Protein AF-0000000080630708 (afdb_homodimer)

Radius of gyration: 22.43 Å; Cα contacts (8 Å, |Δi|>4): 533; chains: 2; bounding box: 59×59×43 Å

Structure (mmCIF, N/CA/C/O backbone):
data_AF-0000000080630708-model_v1
#
loop_
_entity.id
_entity.type
_entity.pdbx_description
1 polymer 'Transcriptional regulator, TetR family'
#
loop_
_atom_site.group_PDB
_atom_site.id
_atom_site.type_symbol
_atom_site.label_atom_id
_atom_site.label_alt_id
_atom_site.label_comp_id
_atom_site.label_asym_id
_atom_site.label_entity_id
_atom_site.label_seq_id
_atom_site.pdbx_PDB_ins_code
_atom_site.Cartn_x
_atom_site.Cartn_y
_atom_site.Cartn_z
_atom_site.occupancy
_atom_site.B_iso_or_equiv
_atom_site.auth_seq_id
_atom_site.auth_comp_id
_atom_site.auth_asym_id
_atom_site.auth_atom_id
_atom_site.pdbx_PDB_model_num
ATOM 1 N N . MET A 1 1 ? -22.062 -1.433 22.766 1 24.28 1 MET A N 1
ATOM 2 C CA . MET A 1 1 ? -21.688 -0.163 22.156 1 24.28 1 MET A CA 1
ATOM 3 C C . MET A 1 1 ? -22.078 -0.124 20.688 1 24.28 1 MET A C 1
ATOM 5 O O . MET A 1 1 ? -21.688 -1.003 19.922 1 24.28 1 MET A O 1
ATOM 9 N N . SER A 1 2 ? -23.172 0.388 20.344 1 28.73 2 SER A N 1
ATOM 10 C CA . SER A 1 2 ? -23.922 0.373 19.094 1 28.73 2 SER A CA 1
ATOM 11 C C . SER A 1 2 ? -23.062 0.866 17.938 1 28.73 2 SER A C 1
ATOM 13 O O . SER A 1 2 ? -22.359 1.867 18.062 1 28.73 2 SER A O 1
ATOM 15 N N . THR A 1 3 ? -22.531 -0.032 17.219 1 34.44 3 THR A N 1
ATOM 16 C CA . THR A 1 3 ? -21.672 0.104 16.047 1 34.44 3 THR A CA 1
ATOM 17 C C . THR A 1 3 ? -22.188 1.225 15.141 1 34.44 3 THR A C 1
ATOM 19 O O . THR A 1 3 ? -23.297 1.154 14.625 1 34.44 3 THR A O 1
ATOM 22 N N . LEU A 1 4 ? -22.156 2.369 15.562 1 34.47 4 LEU A N 1
ATOM 23 C CA . LEU A 1 4 ? -22.703 3.611 15.023 1 34.47 4 LEU A CA 1
ATOM 24 C C . LEU A 1 4 ? -22.484 3.688 13.516 1 34.47 4 LEU A C 1
ATOM 26 O O . LEU A 1 4 ? -21.453 4.156 13.055 1 34.47 4 LEU A O 1
ATOM 30 N N . VAL A 1 5 ? -22.688 2.576 12.891 1 39.06 5 VAL A N 1
ATOM 31 C CA . VAL A 1 5 ? -22.719 2.709 11.438 1 39.06 5 VAL A CA 1
ATOM 32 C C . VAL A 1 5 ? -23.75 3.752 11.031 1 39.06 5 VAL A C 1
ATOM 34 O O . VAL A 1 5 ? -24.953 3.568 11.266 1 39.06 5 VAL A O 1
ATOM 37 N N . ALA A 1 6 ? -23.516 4.969 11.164 1 43.72 6 ALA A N 1
ATOM 38 C CA . ALA A 1 6 ? -24.484 5.992 10.805 1 43.72 6 ALA A CA 1
ATOM 39 C C . ALA A 1 6 ? -25.094 5.711 9.43 1 43.72 6 ALA A C 1
ATOM 41 O O . ALA A 1 6 ? -24.406 5.246 8.523 1 43.72 6 ALA A O 1
ATOM 42 N N . PRO A 1 7 ? -26.359 5.617 9.336 1 49.72 7 PRO A N 1
ATOM 43 C CA . PRO A 1 7 ? -27.078 5.398 8.078 1 49.72 7 PRO A CA 1
ATOM 44 C C . PRO A 1 7 ? -26.625 6.344 6.969 1 49.72 7 PRO A C 1
ATOM 46 O O . PRO A 1 7 ? -26.125 7.441 7.25 1 49.72 7 PRO A O 1
ATOM 49 N N . THR A 1 8 ? -26.156 5.758 5.773 1 54.41 8 THR A N 1
ATOM 50 C CA . THR A 1 8 ? -25.844 6.559 4.602 1 54.41 8 THR A CA 1
ATOM 51 C C . THR A 1 8 ? -26.938 7.578 4.32 1 54.41 8 THR A C 1
ATOM 53 O O . THR A 1 8 ? -28.094 7.207 4.102 1 54.41 8 THR A O 1
ATOM 56 N N . PRO A 1 9 ? -26.703 8.719 4.562 1 57.78 9 PRO A N 1
ATOM 57 C CA . PRO A 1 9 ? -27.734 9.703 4.258 1 57.78 9 PRO A CA 1
ATOM 58 C C . PRO A 1 9 ? -28.25 9.602 2.822 1 57.78 9 PRO A C 1
ATOM 60 O O . PRO A 1 9 ? -27.5 9.18 1.93 1 57.78 9 PRO A O 1
ATOM 63 N N . GLU A 1 10 ? -29.516 9.703 2.578 1 58.03 10 GLU A N 1
ATOM 64 C CA . GLU A 1 10 ? -30.141 9.703 1.258 1 58.03 10 GLU A CA 1
ATOM 65 C C . GLU A 1 10 ? -29.562 10.805 0.376 1 58.03 10 GLU A C 1
ATOM 67 O O . GLU A 1 10 ? -29.312 11.922 0.846 1 58.03 10 GLU A O 1
ATOM 72 N N . ALA A 1 11 ? -29.359 10.453 -0.881 1 60.47 11 ALA A N 1
ATOM 73 C CA . ALA A 1 11 ? -28.906 11.422 -1.865 1 60.47 11 ALA A CA 1
ATOM 74 C C . ALA A 1 11 ? -29.797 12.656 -1.884 1 60.47 11 ALA A C 1
ATOM 76 O O . ALA A 1 11 ? -31.031 12.539 -1.877 1 60.47 11 ALA A O 1
ATOM 77 N N . GLY A 1 12 ? -29.016 13.766 -1.779 1 69.06 12 GLY A N 1
ATOM 78 C CA . GLY A 1 12 ? -29.766 15.008 -1.812 1 69.06 12 GLY A CA 1
ATOM 79 C C . GLY A 1 12 ? -30.125 15.523 -0.432 1 69.06 12 GLY A C 1
ATOM 80 O O . GLY A 1 12 ? -30.547 16.672 -0.283 1 69.06 12 GLY A O 1
ATOM 81 N N . SER A 1 13 ? -29.938 14.766 0.483 1 78.19 13 SER A N 1
ATOM 82 C CA . SER A 1 13 ? -30.203 15.195 1.85 1 78.19 13 SER A CA 1
ATOM 83 C C . SER A 1 13 ? -29.094 16.094 2.375 1 78.19 13 SER A C 1
ATOM 85 O O . SER A 1 13 ? -28 16.141 1.799 1 78.19 13 SER A O 1
ATOM 87 N N . LYS A 1 14 ? -29.391 16.859 3.379 1 85.31 14 LYS A N 1
ATOM 88 C CA . LYS A 1 14 ? -28.422 17.766 3.984 1 85.31 14 LYS A CA 1
ATOM 89 C C . LYS A 1 14 ? -27.188 17.031 4.465 1 85.31 14 LYS A C 1
ATOM 91 O O . LYS A 1 14 ? -26.062 17.453 4.203 1 85.31 14 LYS A O 1
ATOM 96 N N . PRO A 1 15 ? -27.406 15.883 5.086 1 86.12 15 PRO A N 1
ATOM 97 C CA . PRO A 1 15 ? -26.203 15.148 5.492 1 86.12 15 PRO A CA 1
ATOM 98 C C . PRO A 1 15 ? -25.344 14.719 4.305 1 86.12 15 PRO A C 1
ATOM 100 O O . PRO A 1 15 ? -24.125 14.75 4.387 1 86.12 15 PRO A O 1
ATOM 103 N N . ALA A 1 16 ? -25.969 14.414 3.277 1 84 16 ALA A N 1
ATOM 104 C CA . ALA A 1 16 ? -25.234 14.016 2.08 1 84 16 ALA A CA 1
ATOM 105 C C . ALA A 1 16 ? -24.453 15.195 1.502 1 84 16 ALA A C 1
ATOM 107 O O . ALA A 1 16 ? -23.312 15.039 1.073 1 84 16 ALA A O 1
ATOM 108 N N . GLN A 1 17 ? -25.094 16.281 1.508 1 86.81 17 GLN A N 1
ATOM 109 C CA . GLN A 1 17 ? -24.438 17.5 1.034 1 86.81 17 GLN A CA 1
ATOM 110 C C . GLN A 1 17 ? -23.219 17.844 1.877 1 86.81 17 GLN A C 1
ATOM 112 O O . GLN A 1 17 ? -22.188 18.234 1.343 1 86.81 17 GLN A O 1
ATOM 117 N N . ILE A 1 18 ? -23.422 17.688 3.115 1 90 18 ILE A N 1
ATOM 118 C CA . ILE A 1 18 ? -22.344 17.984 4.055 1 90 18 ILE A CA 1
ATOM 119 C C . ILE A 1 18 ? -21.188 17.016 3.832 1 90 18 ILE A C 1
ATOM 121 O O . ILE A 1 18 ? -20.016 17.438 3.756 1 90 18 ILE A O 1
ATOM 125 N N . LEU A 1 19 ? -21.5 15.828 3.678 1 85.31 19 LEU A N 1
ATOM 126 C CA . LEU A 1 19 ? -20.469 14.812 3.49 1 85.31 19 LEU A CA 1
ATOM 127 C C . LEU A 1 19 ? -19.734 15.031 2.174 1 85.31 19 LEU A C 1
ATOM 129 O O . LEU A 1 19 ? -18.516 14.867 2.107 1 85.31 19 LEU A O 1
ATOM 133 N N . GLU A 1 20 ? -20.422 15.398 1.181 1 83.25 20 GLU A N 1
ATOM 134 C CA . GLU A 1 20 ? -19.797 15.68 -0.112 1 83.25 20 GLU A CA 1
ATOM 135 C C . GLU A 1 20 ? -18.844 16.875 -0.021 1 83.25 20 GLU A C 1
ATOM 137 O O . GLU A 1 20 ? -17.734 16.828 -0.55 1 83.25 20 GLU A O 1
ATOM 142 N N . ALA A 1 21 ? -19.312 17.891 0.625 1 87.81 21 ALA A N 1
ATOM 143 C CA . ALA A 1 21 ? -18.484 19.078 0.81 1 87.81 21 ALA A CA 1
ATOM 144 C C . ALA A 1 21 ? -17.234 18.766 1.626 1 87.81 21 ALA A C 1
ATOM 146 O O . ALA A 1 21 ? -16.141 19.203 1.286 1 87.81 21 ALA A O 1
ATOM 147 N N . ALA A 1 22 ? -17.516 18.031 2.697 1 85.06 22 ALA A N 1
ATOM 148 C CA . ALA A 1 22 ? -16.391 17.641 3.553 1 85.06 22 ALA A CA 1
ATOM 149 C C . ALA A 1 22 ? -15.375 16.812 2.773 1 85.06 22 ALA A C 1
ATOM 151 O O . ALA A 1 22 ? -14.172 17.078 2.865 1 85.06 22 ALA A O 1
ATOM 152 N N . GLY A 1 23 ? -15.805 15.844 2.047 1 78 23 GLY A N 1
ATOM 153 C CA . GLY A 1 23 ? -14.922 15.016 1.237 1 78 23 GLY A CA 1
ATOM 154 C C . GLY A 1 23 ? -14.047 15.82 0.291 1 78 23 GLY A C 1
ATOM 155 O O . GLY A 1 23 ? -12.844 15.594 0.205 1 78 23 GLY A O 1
ATOM 156 N N . LYS A 1 24 ? -14.727 16.766 -0.318 1 78.25 24 LYS A N 1
ATOM 157 C CA . LYS A 1 24 ? -14.008 17.625 -1.251 1 78.25 24 LYS A CA 1
ATOM 158 C C . LYS A 1 24 ? -12.938 18.438 -0.532 1 78.25 24 LYS A C 1
ATOM 160 O O . LYS A 1 24 ? -11.797 18.516 -0.995 1 78.25 24 LYS A O 1
ATOM 165 N N . LEU A 1 25 ? -13.32 19.047 0.546 1 81.88 25 LEU A N 1
ATOM 166 C CA . LEU A 1 25 ? 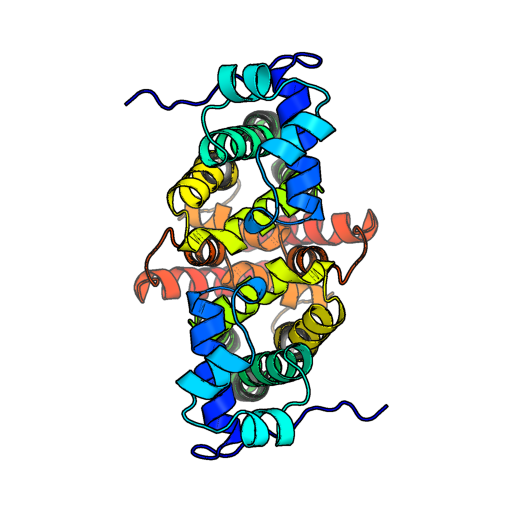-12.398 19.906 1.281 1 81.88 25 LEU A CA 1
ATOM 167 C C . LEU A 1 25 ? -11.242 19.094 1.854 1 81.88 25 LEU A C 1
ATOM 169 O O . LEU A 1 25 ? -10.086 19.516 1.773 1 81.88 25 LEU A O 1
ATOM 173 N N . PHE A 1 26 ? -11.531 17.969 2.377 1 75.38 26 PHE A N 1
ATOM 174 C CA . PHE A 1 26 ? -10.492 17.141 2.959 1 75.38 26 PHE A CA 1
ATOM 175 C C . PHE A 1 26 ? -9.523 16.656 1.886 1 75.38 26 PHE A C 1
ATOM 177 O O . PHE A 1 26 ? -8.312 16.578 2.121 1 75.38 26 PHE A O 1
ATOM 184 N N . LEU A 1 27 ? -10.055 16.391 0.803 1 68.31 27 LEU A N 1
ATOM 185 C CA . LEU A 1 27 ? -9.219 15.938 -0.305 1 68.31 27 LEU A CA 1
ATOM 186 C C . LEU A 1 27 ? -8.32 17.062 -0.814 1 68.31 27 LEU A C 1
ATOM 188 O O . LEU A 1 27 ? -7.156 16.828 -1.14 1 68.31 27 LEU A O 1
ATOM 192 N N . ASP A 1 28 ? -8.906 18.203 -0.813 1 70.44 28 ASP A N 1
ATOM 193 C CA . ASP A 1 28 ? -8.211 19.344 -1.406 1 70.44 28 ASP A CA 1
ATOM 194 C C . ASP A 1 28 ? -7.195 19.938 -0.432 1 70.44 28 ASP A C 1
ATOM 196 O O . ASP A 1 28 ? -6.129 20.391 -0.843 1 70.44 28 ASP A O 1
ATOM 200 N N . HIS A 1 29 ? -7.555 19.938 0.89 1 71.69 29 HIS A N 1
ATOM 201 C CA . HIS A 1 29 ? -6.777 20.75 1.812 1 71.69 29 HIS A CA 1
ATOM 202 C C . HIS A 1 29 ? -6.203 19.906 2.947 1 71.69 29 HIS A C 1
ATOM 204 O O . HIS A 1 29 ? -5.355 20.375 3.707 1 71.69 29 HIS A O 1
ATOM 210 N N . GLY A 1 30 ? -6.613 18.688 2.959 1 68.62 30 GLY A N 1
ATOM 211 C CA . GLY A 1 30 ? -6.207 17.875 4.098 1 68.62 30 GLY A CA 1
ATOM 212 C C . GLY A 1 30 ? -7.105 18.062 5.309 1 68.62 30 GLY A C 1
ATOM 213 O O . GLY A 1 30 ? -7.812 19.062 5.418 1 68.62 30 GLY A O 1
ATOM 214 N N . TYR A 1 31 ? -7.109 17.156 6.246 1 70.94 31 TYR A N 1
ATOM 215 C CA . TYR A 1 31 ? -7.969 17.141 7.422 1 70.94 31 TYR A CA 1
ATOM 216 C C . TYR A 1 31 ? -7.656 18.312 8.344 1 70.94 31 TYR A C 1
ATOM 218 O O . TYR A 1 31 ? -8.57 18.984 8.836 1 70.94 31 TYR A O 1
ATOM 226 N N . GLY A 1 32 ? -6.332 18.453 8.562 1 69.12 32 GLY A N 1
ATOM 227 C CA . GLY A 1 32 ? -5.914 19.453 9.531 1 69.12 32 GLY A CA 1
ATOM 228 C C . GLY A 1 32 ? -6.273 20.859 9.125 1 69.12 32 GLY A C 1
ATOM 229 O O . GLY A 1 32 ? -6.637 21.688 9.969 1 69.12 32 GLY A O 1
ATOM 230 N N . ALA A 1 33 ? -6.344 21.109 7.945 1 71.88 33 ALA A N 1
ATOM 231 C CA . ALA A 1 33 ? -6.492 22.469 7.434 1 71.88 33 ALA A CA 1
ATOM 232 C C . ALA A 1 33 ? -7.965 22.828 7.262 1 71.88 33 ALA A C 1
ATOM 234 O O . ALA A 1 33 ? -8.305 24 7.031 1 71.88 33 ALA A O 1
ATOM 235 N N . VAL A 1 34 ? -8.844 21.859 7.359 1 82.5 34 VAL A N 1
ATOM 236 C CA . VAL A 1 34 ? -10.258 22.094 7.09 1 82.5 34 VAL A CA 1
ATOM 237 C C . VAL A 1 34 ? -11 22.344 8.398 1 82.5 34 VAL A C 1
ATOM 239 O O . VAL A 1 34 ? -10.789 21.641 9.391 1 82.5 34 VAL A O 1
ATOM 242 N N . SER A 1 35 ? -11.773 23.406 8.438 1 88.81 35 SER A N 1
ATOM 243 C CA . SER A 1 35 ? -12.57 23.734 9.617 1 88.81 35 SER A CA 1
ATOM 244 C C . SER A 1 35 ? -14.047 23.406 9.398 1 88.81 35 SER A C 1
ATOM 246 O O . SER A 1 35 ? -14.492 23.266 8.258 1 88.81 35 SER A O 1
ATOM 248 N N . MET A 1 36 ? -14.75 23.297 10.516 1 92.81 36 MET A N 1
ATOM 249 C CA . MET A 1 36 ? -16.188 23.078 10.438 1 92.81 36 MET A CA 1
ATOM 250 C C . MET A 1 36 ? -16.891 24.25 9.758 1 92.81 36 MET A C 1
ATOM 252 O O . MET A 1 36 ? -17.859 24.062 9.023 1 92.81 36 MET A O 1
ATOM 256 N N . ASP A 1 37 ? -16.312 25.391 9.938 1 94.12 37 ASP A N 1
ATOM 257 C CA . ASP A 1 37 ? -16.859 26.578 9.305 1 94.12 37 ASP A CA 1
ATOM 258 C C . ASP A 1 37 ? -16.719 26.5 7.781 1 94.12 37 ASP A C 1
ATOM 260 O O . ASP A 1 37 ? -17.672 26.828 7.055 1 94.12 37 ASP A O 1
ATOM 264 N N . ALA A 1 38 ? -15.641 26.125 7.348 1 94.5 38 ALA A N 1
ATOM 265 C CA . ALA A 1 38 ? -15.406 25.984 5.914 1 94.5 38 ALA A CA 1
ATOM 266 C C . ALA A 1 38 ? -16.344 24.953 5.297 1 94.5 38 ALA A C 1
ATOM 268 O O . ALA A 1 38 ? -16.828 25.141 4.184 1 94.5 38 ALA A O 1
ATOM 269 N N . ILE A 1 39 ? -16.547 23.844 5.996 1 94.25 39 ILE A N 1
ATOM 270 C CA . ILE A 1 39 ? -17.438 22.781 5.516 1 94.25 39 ILE A CA 1
ATOM 271 C C . ILE A 1 39 ? -18.859 23.297 5.402 1 94.25 39 ILE A C 1
ATOM 273 O O . ILE A 1 39 ? -19.531 23.062 4.398 1 94.25 39 ILE A O 1
ATOM 277 N N . ALA A 1 40 ? -19.25 24.031 6.406 1 95.12 40 ALA A N 1
ATOM 278 C CA . ALA A 1 40 ? -20.594 24.594 6.387 1 95.12 40 ALA A CA 1
ATOM 279 C C . ALA A 1 40 ? -20.781 25.516 5.188 1 95.12 40 ALA A C 1
ATOM 281 O O . ALA A 1 40 ? -21.797 25.438 4.484 1 95.12 40 ALA A O 1
ATOM 282 N N . LYS A 1 41 ? -19.828 26.281 4.961 1 95.62 41 LYS A N 1
ATOM 283 C CA . LYS A 1 41 ? -19.875 27.219 3.848 1 95.62 41 LYS A CA 1
ATOM 284 C C . LYS A 1 41 ? -19.938 26.5 2.51 1 95.62 41 LYS A C 1
ATOM 286 O O . LYS A 1 41 ? -20.766 26.828 1.653 1 95.62 41 LYS A O 1
ATOM 291 N N . THR A 1 42 ? -19.188 25.531 2.357 1 93.75 42 THR A N 1
ATOM 292 C CA . THR A 1 42 ? -19.094 24.797 1.105 1 93.75 42 THR A CA 1
ATOM 293 C C . THR A 1 42 ? -20.375 23.984 0.87 1 93.75 42 THR A C 1
ATOM 295 O O . THR A 1 42 ? -20.812 23.812 -0.271 1 93.75 42 THR A O 1
ATOM 298 N N . ALA A 1 43 ? -20.875 23.422 1.908 1 93.31 43 ALA A N 1
ATOM 299 C CA . ALA A 1 43 ? -22.094 22.625 1.836 1 93.31 43 ALA A CA 1
ATOM 300 C C . ALA A 1 43 ? -23.328 23.5 1.7 1 93.31 43 ALA A C 1
ATOM 302 O O . ALA A 1 43 ? -24.422 23 1.476 1 93.31 43 ALA A O 1
ATOM 303 N N . ASN A 1 44 ? -23.094 24.734 1.872 1 94 44 ASN A N 1
ATOM 304 C CA . ASN A 1 44 ? -24.188 25.688 1.817 1 94 44 ASN A CA 1
ATOM 305 C C . ASN A 1 44 ? -25.234 25.406 2.883 1 94 44 ASN A C 1
ATOM 307 O O . ASN A 1 44 ? -26.438 25.297 2.574 1 94 44 ASN A O 1
ATOM 311 N N . VAL A 1 45 ? -24.812 25.188 4.012 1 94.12 45 VAL A N 1
ATOM 312 C CA . VAL A 1 45 ? -25.656 25.016 5.184 1 94.12 45 VAL A CA 1
ATOM 313 C C . VAL A 1 45 ? -25.156 25.906 6.316 1 94.12 45 VAL A C 1
ATOM 315 O O . VAL A 1 45 ? -24.016 26.391 6.277 1 94.12 45 VAL A O 1
ATOM 318 N N . SER A 1 46 ? -26.094 26.141 7.234 1 93.06 46 SER A N 1
ATOM 319 C CA . SER A 1 46 ? -25.656 26.891 8.406 1 93.06 46 SER A CA 1
ATOM 320 C C . SER A 1 46 ? -24.766 26.047 9.312 1 93.06 46 SER A C 1
ATOM 322 O O . SER A 1 46 ? -24.812 24.812 9.25 1 93.06 46 SER A O 1
ATOM 324 N N . LYS A 1 47 ? -23.969 26.719 10.102 1 93.25 47 LYS A N 1
ATOM 325 C CA . LYS A 1 47 ? -23.172 26.016 11.102 1 93.25 47 LYS A CA 1
ATOM 326 C C . LYS A 1 47 ? -24.047 25.219 12.055 1 93.25 47 LYS A C 1
ATOM 328 O O . LYS A 1 47 ? -23.688 24.094 12.445 1 93.25 47 LYS A O 1
ATOM 333 N N . ALA A 1 48 ? -25.188 25.828 12.391 1 92.94 48 ALA A N 1
ATOM 334 C CA . ALA A 1 48 ? -26.125 25.156 13.281 1 92.94 48 ALA A CA 1
ATOM 335 C C . ALA A 1 48 ? -26.641 23.859 12.664 1 92.94 48 ALA A C 1
ATOM 337 O O . ALA A 1 48 ? -26.75 22.828 13.344 1 92.94 48 ALA A O 1
ATOM 338 N N . THR A 1 49 ? -26.875 23.938 11.406 1 92.56 49 THR A N 1
ATOM 339 C CA . THR A 1 49 ? -27.344 22.75 10.68 1 92.56 49 THR A CA 1
ATOM 340 C C . THR A 1 49 ? -26.25 21.688 10.641 1 92.56 49 THR A C 1
ATOM 342 O O . THR A 1 49 ? -26.531 20.5 10.828 1 92.56 49 THR A O 1
ATOM 345 N N . LEU A 1 50 ? -24.984 22.062 10.312 1 94.12 50 LEU A N 1
ATOM 346 C CA . LEU A 1 50 ? -23.859 21.141 10.281 1 94.12 50 LEU A CA 1
ATOM 347 C C . LEU A 1 50 ? -23.688 20.438 11.617 1 94.12 50 LEU A C 1
ATOM 349 O O . LEU A 1 50 ? -23.578 19.203 11.664 1 94.12 50 LEU A O 1
ATOM 353 N N . TYR A 1 51 ? -23.859 21.203 12.719 1 93 51 TYR A N 1
ATOM 354 C CA . TYR A 1 51 ? -23.609 20.672 14.047 1 93 51 TYR A CA 1
ATOM 355 C C . TYR A 1 51 ? -24.797 19.844 14.531 1 93 51 TYR A C 1
ATOM 357 O O . TYR A 1 51 ? -24.641 19 15.422 1 93 51 TYR A O 1
ATOM 365 N N . ALA A 1 52 ? -25.922 20.141 13.953 1 92.12 52 ALA A N 1
ATOM 366 C CA . ALA A 1 52 ? -27.109 19.328 14.266 1 92.12 52 ALA A CA 1
ATOM 367 C C . ALA A 1 52 ? -26.938 17.906 13.758 1 92.12 52 ALA A C 1
ATOM 369 O O . ALA A 1 52 ? -27.438 16.953 14.375 1 92.12 52 AL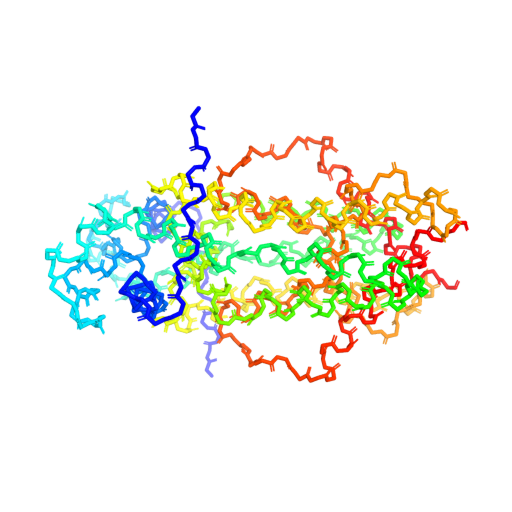A A O 1
ATOM 370 N N . HIS A 1 53 ? -26.156 17.797 12.68 1 91.06 53 HIS A N 1
ATOM 371 C CA . HIS A 1 53 ? -26 16.484 12.062 1 91.06 53 HIS A CA 1
ATOM 372 C C . HIS A 1 53 ? -24.688 15.836 12.484 1 91.06 53 HIS A C 1
ATOM 374 O O . HIS A 1 53 ? -24.609 14.609 12.602 1 91.06 53 HIS A O 1
ATOM 380 N N . PHE A 1 54 ? -23.656 16.672 12.539 1 91.06 54 PHE A N 1
ATOM 381 C CA . PHE A 1 54 ? -22.328 16.172 12.891 1 91.06 54 PHE A CA 1
ATOM 382 C C . PHE A 1 54 ? -21.719 17 14.008 1 91.06 54 PHE A C 1
ATOM 384 O O . PHE A 1 54 ? -21.297 18.141 13.789 1 91.06 54 PHE A O 1
ATOM 391 N N . GLY A 1 55 ? -21.594 16.391 15.117 1 86.81 55 GLY A N 1
ATOM 392 C CA . GLY A 1 55 ? -21.219 17.094 16.344 1 86.81 55 GLY A CA 1
ATOM 393 C C . GLY A 1 55 ? -19.781 17.562 16.344 1 86.81 55 GLY A C 1
ATOM 394 O O . GLY A 1 55 ? -19.422 18.438 17.141 1 86.81 55 GLY A O 1
ATOM 395 N N . SER A 1 56 ? -18.984 16.922 15.602 1 86.94 56 SER A N 1
ATOM 396 C CA . SER A 1 56 ? -17.578 17.297 15.547 1 86.94 56 SER A CA 1
ATOM 397 C C . SER A 1 56 ? -16.969 16.953 14.195 1 86.94 56 SER A C 1
ATOM 399 O O . SER A 1 56 ? -17.531 16.188 13.422 1 86.94 56 SER A O 1
ATOM 401 N N . LYS A 1 57 ? -15.891 17.578 13.969 1 84.5 57 LYS A N 1
ATOM 402 C CA . LYS A 1 57 ? -15.141 17.281 12.75 1 84.5 57 LYS A CA 1
ATOM 403 C C . LYS A 1 57 ? -14.758 15.805 12.688 1 84.5 57 LYS A C 1
ATOM 405 O O . LYS A 1 57 ? -14.828 15.18 11.625 1 84.5 57 LYS A O 1
ATOM 410 N N . ASP A 1 58 ? -14.445 15.312 13.828 1 76.5 58 ASP A N 1
ATOM 411 C CA . ASP A 1 58 ? -14.055 13.906 13.914 1 76.5 58 ASP A CA 1
ATOM 412 C C . ASP A 1 58 ? -15.227 12.992 13.547 1 76.5 58 ASP A C 1
ATOM 414 O O . ASP A 1 58 ? -15.047 12.008 12.828 1 76.5 58 ASP A O 1
ATOM 418 N N . GLU A 1 59 ? -16.328 13.297 14.047 1 81.31 59 GLU A N 1
ATOM 419 C CA . GLU A 1 59 ? -17.516 12.508 13.742 1 81.31 59 GLU A CA 1
ATOM 420 C C . GLU A 1 59 ? -17.875 12.594 12.266 1 81.31 59 GLU A C 1
ATOM 422 O O . GLU A 1 59 ? -18.219 11.586 11.641 1 81.31 59 GLU A O 1
ATOM 427 N N . LEU A 1 60 ? -17.828 13.781 11.773 1 84.06 60 LEU A N 1
ATOM 428 C CA . LEU A 1 60 ? -18.109 13.992 10.359 1 84.06 60 LEU A CA 1
ATOM 429 C C . LEU A 1 60 ? -17.141 13.188 9.492 1 84.06 60 LEU A C 1
ATOM 431 O O . LEU A 1 60 ? -17.562 12.539 8.523 1 84.06 60 LEU A O 1
ATOM 435 N N . PHE A 1 61 ? -16.016 13.234 9.836 1 77.12 61 PHE A N 1
ATOM 436 C CA . PHE A 1 61 ? -14.992 12.523 9.086 1 77.12 61 PHE A CA 1
ATOM 437 C C . PHE A 1 61 ? -15.219 11.016 9.148 1 77.12 61 PHE A C 1
ATOM 439 O O . PHE A 1 61 ? -15.094 10.32 8.141 1 77.12 61 PHE A O 1
ATOM 446 N N . ARG A 1 62 ? -15.523 10.555 10.273 1 74.75 62 ARG A N 1
ATOM 447 C CA . ARG A 1 62 ? -15.797 9.133 10.453 1 74.75 62 ARG A CA 1
ATOM 448 C C . ARG A 1 62 ? -16.953 8.68 9.562 1 74.75 62 ARG A C 1
ATOM 450 O O . ARG A 1 62 ? -16.859 7.629 8.922 1 74.75 62 ARG A O 1
ATOM 457 N N . VAL A 1 63 ? -17.891 9.43 9.508 1 76.31 63 VAL A N 1
ATOM 458 C CA . VAL A 1 63 ? -19.062 9.078 8.727 1 76.31 63 VAL A CA 1
ATOM 459 C C . VAL A 1 63 ? -18.734 9.148 7.234 1 76.31 63 VAL A C 1
ATOM 461 O O . VAL A 1 63 ? -19.188 8.305 6.453 1 76.31 63 VAL A O 1
ATOM 464 N N . MET A 1 64 ? -18.016 10.102 6.871 1 76.56 64 MET A N 1
ATOM 465 C CA . MET A 1 64 ? -17.594 10.25 5.48 1 76.56 64 MET A CA 1
ATOM 466 C C . MET A 1 64 ? -16.781 9.039 5.027 1 76.56 64 MET A C 1
ATOM 468 O O . MET A 1 64 ? -17.047 8.484 3.959 1 76.56 64 MET A O 1
ATOM 472 N N . VAL A 1 65 ? -15.875 8.617 5.801 1 72.06 65 VAL A N 1
ATOM 473 C CA . VAL A 1 65 ? -15.008 7.492 5.473 1 72.06 65 VAL A CA 1
ATOM 474 C C . VAL A 1 65 ? -15.82 6.207 5.398 1 72.06 65 VAL A C 1
ATOM 476 O O . VAL A 1 65 ? -15.648 5.406 4.477 1 72.06 65 VAL A O 1
ATOM 479 N N . ALA A 1 66 ? -16.625 6.082 6.348 1 69.88 66 ALA A N 1
ATOM 480 C CA . ALA A 1 66 ? -17.469 4.891 6.387 1 69.88 66 ALA A CA 1
ATOM 481 C C . ALA A 1 66 ? -18.359 4.805 5.148 1 69.88 66 ALA A C 1
ATOM 483 O O . ALA A 1 66 ? -18.562 3.723 4.598 1 69.88 66 ALA A O 1
ATOM 484 N N . ARG A 1 67 ? -18.75 5.941 4.75 1 70.19 67 ARG A N 1
ATOM 485 C CA . ARG A 1 67 ? -19.594 6 3.561 1 70.19 67 ARG A CA 1
ATOM 486 C C . ARG A 1 67 ? -18.797 5.648 2.307 1 70.19 67 ARG A C 1
ATOM 488 O O . ARG A 1 67 ? -19.297 4.949 1.424 1 70.19 67 ARG A O 1
ATOM 495 N N . GLU A 1 68 ? -17.656 6.113 2.287 1 66.88 68 GLU A N 1
ATOM 496 C CA . GLU A 1 68 ? -16.828 5.887 1.112 1 66.88 68 GLU A CA 1
ATOM 497 C C . GLU A 1 68 ? -16.359 4.438 1.035 1 66.88 68 GLU A C 1
ATOM 499 O O . GLU A 1 68 ? -16.094 3.918 -0.053 1 66.88 68 GLU A O 1
ATOM 504 N N . CYS A 1 69 ? -16.219 3.875 2.209 1 65 69 CYS A N 1
ATOM 505 C CA . CYS A 1 69 ? -15.688 2.514 2.27 1 65 69 CYS A CA 1
ATOM 506 C C . CYS A 1 69 ? -16.812 1.491 2.137 1 65 69 CYS A C 1
ATOM 508 O O . CYS A 1 69 ? -16.578 0.288 2.268 1 65 69 CYS A O 1
ATOM 510 N N . LYS A 1 70 ? -17.969 1.98 1.946 1 62.19 70 LYS A N 1
ATOM 511 C CA . LYS A 1 70 ? -19.047 1.003 1.963 1 62.19 70 LYS A CA 1
ATOM 512 C C . LYS A 1 70 ? -18.688 -0.235 1.149 1 62.19 70 LYS A C 1
ATOM 514 O O . LYS A 1 70 ? -18.688 -0.198 -0.083 1 62.19 70 LYS A O 1
ATOM 519 N N . GLY A 1 71 ? -18.094 -1.163 1.808 1 58.88 71 GLY A N 1
ATOM 520 C CA . GLY A 1 71 ? -17.75 -2.533 1.455 1 58.88 71 GLY A CA 1
ATOM 521 C C . GLY A 1 71 ? -18.906 -3.297 0.847 1 58.88 71 GLY A C 1
ATOM 522 O O . GLY A 1 71 ? -18.719 -4.379 0.285 1 58.88 71 GLY A O 1
ATOM 523 N N . GLN A 1 72 ? -20.047 -2.803 0.876 1 59.56 72 GLN A N 1
ATOM 524 C CA . GLN A 1 72 ? -21.203 -3.506 0.354 1 59.56 72 GLN A CA 1
ATOM 525 C C . GLN A 1 72 ? -21.031 -3.834 -1.126 1 59.56 72 GLN A C 1
ATOM 527 O O . GLN A 1 72 ? -21.469 -4.891 -1.587 1 59.56 72 GLN A O 1
ATOM 532 N N . ALA A 1 73 ? -20.156 -3.111 -1.642 1 79.81 73 ALA A N 1
ATOM 533 C CA . ALA A 1 73 ? -19.953 -3.371 -3.064 1 79.81 73 ALA A CA 1
ATOM 534 C C . ALA A 1 73 ? -19.094 -4.613 -3.281 1 79.81 73 ALA A C 1
ATOM 536 O O . ALA A 1 73 ? -19.406 -5.445 -4.141 1 79.81 73 ALA A O 1
ATOM 537 N N . MET A 1 74 ? -18.266 -4.984 -2.258 1 88.5 74 MET A N 1
ATOM 538 C CA . MET A 1 74 ? -17.422 -6.148 -2.486 1 88.5 74 MET A CA 1
ATOM 539 C C . MET A 1 74 ? -18.172 -7.441 -2.189 1 88.5 74 MET A C 1
ATOM 541 O O . MET A 1 74 ? -17.953 -8.453 -2.857 1 88.5 74 MET A O 1
ATOM 545 N N . ALA A 1 75 ? -19.062 -7.289 -1.264 1 90.62 75 ALA A N 1
ATOM 546 C CA . ALA A 1 75 ? -19.891 -8.453 -0.933 1 90.62 75 ALA A CA 1
ATOM 547 C C . ALA A 1 75 ? -20.672 -8.938 -2.148 1 90.62 75 ALA A C 1
ATOM 549 O O . ALA A 1 75 ? -20.672 -10.125 -2.471 1 90.62 75 ALA A O 1
ATOM 550 N N . ALA A 1 76 ? -21.266 -8.031 -2.777 1 93.12 76 ALA A N 1
ATOM 551 C CA . ALA A 1 76 ? -22.078 -8.352 -3.953 1 93.12 76 ALA A CA 1
ATOM 552 C C . ALA A 1 76 ? -21.203 -8.883 -5.09 1 93.12 76 ALA A C 1
ATOM 554 O O . ALA A 1 76 ? -21.594 -9.805 -5.809 1 93.12 76 ALA A O 1
ATOM 555 N N . VAL A 1 77 ? -20.094 -8.344 -5.238 1 96 77 VAL A N 1
ATOM 556 C CA . VAL A 1 77 ? -19.172 -8.727 -6.301 1 96 77 VAL A CA 1
ATOM 557 C C . VAL A 1 77 ? -18.688 -10.156 -6.062 1 96 77 VAL A C 1
ATOM 559 O O . VAL A 1 77 ? -18.609 -10.961 -6.996 1 96 77 VAL A O 1
ATOM 562 N N . CYS A 1 78 ? -18.375 -10.5 -4.812 1 96.56 78 CYS A N 1
ATOM 563 C CA . CYS A 1 78 ? -17.891 -11.844 -4.492 1 96.56 78 CYS A CA 1
ATOM 564 C C . CYS A 1 78 ? -19 -12.875 -4.695 1 96.56 78 CYS A C 1
ATOM 566 O O . CYS A 1 78 ? -18.734 -14 -5.113 1 96.56 78 CYS A O 1
ATOM 568 N N . GLU A 1 79 ? -20.172 -12.438 -4.379 1 96.12 79 GLU A N 1
ATOM 569 C CA . GLU A 1 79 ? -21.297 -13.328 -4.621 1 96.12 79 GLU A CA 1
ATOM 570 C C . GLU A 1 79 ? -21.484 -13.602 -6.109 1 96.12 79 GLU A C 1
ATOM 572 O O . GLU A 1 79 ? -21.688 -14.742 -6.516 1 96.12 79 GLU A O 1
ATOM 577 N N . GLU A 1 80 ? -21.422 -12.586 -6.887 1 97.44 80 GLU A N 1
ATOM 578 C CA . GLU A 1 80 ? -21.5 -12.742 -8.336 1 97.44 80 GLU A CA 1
ATOM 579 C C . GLU A 1 80 ? -20.359 -13.602 -8.859 1 97.44 80 GLU A C 1
ATOM 581 O O . GLU A 1 80 ? -20.547 -14.422 -9.766 1 97.44 80 GLU A O 1
ATOM 586 N N . ALA A 1 81 ? -19.234 -13.438 -8.32 1 98 81 ALA A N 1
ATOM 587 C CA . ALA A 1 81 ? -18.031 -14.164 -8.742 1 98 81 ALA A CA 1
ATOM 588 C C . ALA A 1 81 ? -18.203 -15.664 -8.531 1 98 81 ALA A C 1
ATOM 590 O O . ALA A 1 81 ? -17.672 -16.469 -9.297 1 98 81 ALA A O 1
ATOM 591 N N . ARG A 1 82 ? -18.875 -16.031 -7.512 1 96.69 82 ARG A N 1
ATOM 592 C CA . ARG A 1 82 ? -19.062 -17.438 -7.176 1 96.69 82 ARG A CA 1
ATOM 593 C C . ARG A 1 82 ? -19.828 -18.172 -8.281 1 96.69 82 ARG A C 1
ATOM 595 O O . ARG A 1 82 ? -19.719 -19.391 -8.414 1 96.69 82 ARG A O 1
ATOM 602 N N . ALA A 1 83 ? -20.562 -17.391 -9.039 1 97.12 83 ALA A N 1
ATOM 603 C CA . ALA A 1 83 ? -21.391 -17.969 -10.094 1 97.12 83 ALA A CA 1
ATOM 604 C C . ALA A 1 83 ? -20.609 -18.109 -11.398 1 97.12 83 ALA A C 1
ATOM 606 O O . ALA A 1 83 ? -21.094 -18.703 -12.367 1 97.12 83 ALA A O 1
ATOM 607 N N . LEU A 1 84 ? -19.438 -17.641 -11.445 1 98.12 84 LEU A N 1
ATOM 608 C CA . LEU A 1 84 ? -18.578 -17.672 -12.633 1 98.12 84 LEU A CA 1
ATOM 609 C C . LEU A 1 84 ? -17.531 -18.766 -12.523 1 98.12 84 LEU A C 1
ATOM 611 O O . LEU A 1 84 ? -17.391 -19.406 -11.469 1 98.12 84 LEU A O 1
ATOM 615 N N . ASP A 1 85 ? -16.859 -18.969 -13.625 1 97.88 85 ASP A N 1
ATOM 616 C CA . ASP A 1 85 ? -15.688 -19.844 -13.492 1 97.88 85 ASP A CA 1
ATOM 617 C C . ASP A 1 85 ? -14.594 -19.172 -12.664 1 97.88 85 ASP A C 1
ATOM 619 O O . ASP A 1 85 ? -14.609 -17.953 -12.477 1 97.88 85 ASP A O 1
ATOM 623 N N . MET A 1 86 ? -13.734 -19.922 -12.164 1 97.75 86 MET A N 1
ATOM 624 C CA . MET A 1 86 ? -12.742 -19.484 -11.188 1 97.75 86 MET A CA 1
ATOM 625 C C . MET A 1 86 ? -11.969 -18.281 -11.703 1 97.75 86 MET A C 1
ATOM 627 O O . MET A 1 86 ? -11.859 -17.266 -11 1 97.75 86 MET A O 1
ATOM 631 N N . ALA A 1 87 ? -11.438 -18.406 -12.969 1 98.56 87 ALA A N 1
ATOM 632 C CA . ALA A 1 87 ? -10.625 -17.328 -13.516 1 98.56 87 ALA A CA 1
ATOM 633 C C . ALA A 1 87 ? -11.453 -16.047 -13.688 1 98.56 87 ALA A C 1
ATOM 635 O O . ALA A 1 87 ? -10.992 -14.961 -13.336 1 98.56 87 ALA A O 1
ATOM 636 N N . ASP A 1 88 ? -12.656 -16.156 -14.18 1 98.56 88 ASP A N 1
ATOM 637 C CA . ASP A 1 88 ? -13.523 -15.008 -14.398 1 98.56 88 ASP A CA 1
ATOM 638 C C . ASP A 1 88 ? -13.984 -14.414 -13.07 1 98.56 88 ASP A C 1
ATOM 640 O O . ASP A 1 88 ? -14.148 -13.195 -12.953 1 98.56 88 ASP A O 1
ATOM 644 N N . GLY A 1 89 ? -14.258 -15.266 -12.109 1 98.69 89 GLY A N 1
ATOM 645 C CA . GLY A 1 89 ? -14.594 -14.781 -10.781 1 98.69 89 GLY A CA 1
ATOM 646 C C . GLY A 1 89 ? -13.477 -13.969 -10.141 1 98.69 89 GLY A C 1
A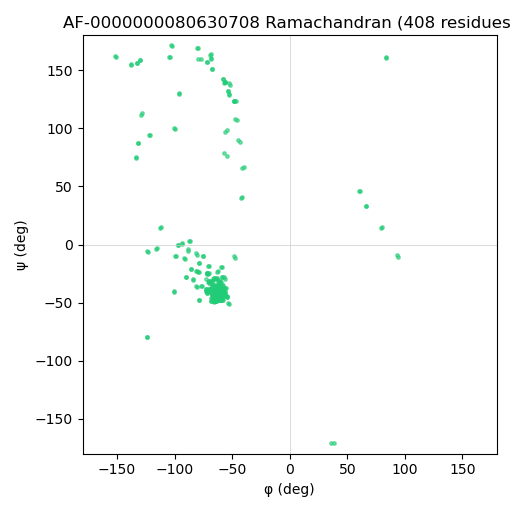TOM 647 O O . GLY A 1 89 ? -13.719 -12.883 -9.609 1 98.69 89 GLY A O 1
ATOM 648 N N . LEU A 1 90 ? -12.266 -14.516 -10.242 1 98.81 90 LEU A N 1
ATOM 649 C CA . LEU A 1 90 ? -11.109 -13.805 -9.719 1 98.81 90 LEU A CA 1
ATOM 650 C C . LEU A 1 90 ? -10.906 -12.484 -10.453 1 98.81 90 LEU A C 1
ATOM 652 O O . LEU A 1 90 ? -10.586 -11.461 -9.828 1 98.81 90 LEU A O 1
ATOM 656 N N . ARG A 1 91 ? -11.109 -12.492 -11.766 1 98.75 91 ARG A N 1
ATOM 657 C CA . ARG A 1 91 ? -10.953 -11.281 -12.562 1 98.75 91 ARG A CA 1
ATOM 658 C C . ARG A 1 91 ? -11.977 -10.227 -12.164 1 98.75 91 ARG A C 1
ATOM 660 O O . ARG A 1 91 ? -11.641 -9.039 -12.062 1 98.75 91 ARG A O 1
ATOM 667 N N . LEU A 1 92 ? -13.195 -10.633 -11.922 1 98.31 92 LEU A N 1
ATOM 668 C CA . LEU A 1 92 ? -14.25 -9.719 -11.516 1 98.31 92 LEU A CA 1
ATOM 669 C C . LEU A 1 92 ? -13.906 -9.055 -10.18 1 98.31 92 LEU A C 1
ATOM 671 O O . LEU A 1 92 ? -14.039 -7.836 -10.039 1 98.31 92 LEU A O 1
ATOM 675 N N . ILE A 1 93 ? -13.5 -9.805 -9.266 1 97.94 93 ILE A N 1
ATOM 676 C CA . ILE A 1 93 ? -13.141 -9.305 -7.941 1 97.94 93 ILE A CA 1
ATOM 677 C C . ILE A 1 93 ? -11.961 -8.336 -8.062 1 97.94 93 ILE A C 1
ATOM 679 O O . ILE A 1 93 ? -11.984 -7.242 -7.496 1 97.94 93 ILE A O 1
ATOM 683 N N . ALA A 1 94 ? -10.938 -8.75 -8.805 1 97.94 94 ALA A N 1
ATOM 684 C CA . ALA A 1 94 ? -9.734 -7.938 -8.969 1 97.94 94 ALA A CA 1
ATOM 685 C C . ALA A 1 94 ? -10.062 -6.598 -9.625 1 97.94 94 ALA A C 1
ATOM 687 O O . ALA A 1 94 ? -9.586 -5.551 -9.18 1 97.94 94 ALA A O 1
ATOM 688 N N . ARG A 1 95 ? -10.859 -6.609 -10.633 1 96.38 95 ARG A N 1
ATOM 689 C CA . ARG A 1 95 ? -11.219 -5.395 -11.359 1 96.38 95 ARG A CA 1
ATOM 690 C C . ARG A 1 95 ? -12 -4.438 -10.469 1 96.38 95 ARG A C 1
ATOM 692 O O . ARG A 1 95 ? -11.766 -3.229 -10.484 1 96.38 95 ARG A O 1
ATOM 699 N N . HIS A 1 96 ? -12.906 -4.98 -9.758 1 94.19 96 HIS A N 1
ATOM 700 C CA . HIS A 1 96 ? -13.688 -4.141 -8.859 1 94.19 96 HIS A CA 1
ATOM 701 C C . HIS A 1 96 ? -12.797 -3.529 -7.773 1 94.19 96 HIS A C 1
ATOM 703 O O . HIS A 1 96 ? -12.914 -2.34 -7.473 1 94.19 96 HIS A O 1
ATOM 709 N N . PHE A 1 97 ? -11.961 -4.316 -7.25 1 94 97 PHE A N 1
ATOM 710 C CA . PHE A 1 97 ? -11.102 -3.869 -6.16 1 94 97 PHE A CA 1
ATOM 711 C C . PHE A 1 97 ? -10.164 -2.764 -6.625 1 94 97 PHE A C 1
ATOM 713 O O . PHE A 1 97 ? -10.031 -1.733 -5.961 1 94 97 PHE A O 1
ATOM 720 N N . VAL A 1 98 ? -9.523 -3.02 -7.75 1 93.38 98 VAL A N 1
ATOM 721 C CA . VAL A 1 98 ? -8.555 -2.037 -8.219 1 93.38 98 VAL A CA 1
ATOM 722 C C . VAL A 1 98 ? -9.266 -0.73 -8.562 1 93.38 98 VAL A C 1
ATOM 724 O O . VAL A 1 98 ? -8.742 0.356 -8.297 1 93.38 98 VAL A O 1
ATOM 727 N N . THR A 1 99 ? -10.438 -0.812 -9.117 1 89.06 99 THR A N 1
ATOM 728 C CA . THR A 1 99 ? -11.219 0.381 -9.422 1 89.06 99 THR A CA 1
ATOM 729 C C . THR A 1 99 ? -11.602 1.118 -8.141 1 89.06 99 THR A C 1
ATOM 731 O O . THR A 1 99 ? -11.586 2.35 -8.102 1 89.06 99 THR A O 1
ATOM 734 N N . LEU A 1 100 ? -11.891 0.392 -7.164 1 87.12 100 LEU A N 1
ATOM 735 C CA . LEU A 1 100 ? -12.289 0.959 -5.879 1 87.12 100 LEU A CA 1
ATOM 736 C C . LEU A 1 100 ? -11.125 1.709 -5.234 1 87.12 100 LEU A C 1
ATOM 738 O O . LEU A 1 100 ? -11.273 2.867 -4.84 1 87.12 100 LEU A O 1
ATOM 742 N N . ILE A 1 101 ? -9.984 1.127 -5.168 1 89.25 101 ILE A N 1
ATOM 743 C CA . ILE A 1 101 ? -8.891 1.702 -4.383 1 89.25 101 ILE A CA 1
ATOM 744 C C . ILE A 1 101 ? -8.234 2.836 -5.168 1 89.25 101 ILE A C 1
ATOM 746 O O . ILE A 1 101 ? -7.484 3.635 -4.605 1 89.25 101 ILE A O 1
ATOM 750 N N . LEU A 1 102 ? -8.5 2.883 -6.457 1 87.62 102 LEU A N 1
ATOM 751 C CA . LEU A 1 102 ? -7.934 3.957 -7.266 1 87.62 102 LEU A CA 1
ATOM 752 C C . LEU A 1 102 ? -8.938 5.094 -7.438 1 87.62 102 LEU A C 1
ATOM 754 O O . LEU A 1 102 ? -8.617 6.113 -8.055 1 87.62 102 LEU A O 1
ATOM 758 N N . SER A 1 103 ? -10.07 4.93 -6.871 1 82.38 103 SER A N 1
ATOM 759 C CA . SER A 1 103 ? -11.055 6.012 -6.957 1 82.38 103 SER A CA 1
ATOM 760 C C . SER A 1 103 ? -10.594 7.234 -6.172 1 82.38 103 SER A C 1
ATOM 762 O O . SER A 1 103 ? -9.898 7.105 -5.16 1 82.38 103 SER A O 1
ATOM 764 N N . PRO A 1 104 ? -11.023 8.391 -6.625 1 76.06 104 PRO A N 1
ATOM 765 C CA . PRO A 1 104 ? -10.648 9.617 -5.914 1 76.06 104 PRO A CA 1
ATOM 766 C C . PRO A 1 104 ? -11.078 9.609 -4.453 1 76.06 104 PRO A C 1
ATOM 768 O O . PRO A 1 104 ? -10.344 10.086 -3.584 1 76.06 104 PRO A O 1
ATOM 771 N N . GLN A 1 105 ? -12.188 9.078 -4.18 1 74.12 105 GLN A N 1
ATOM 772 C CA . GLN A 1 105 ? -12.719 9.047 -2.82 1 74.12 105 GLN A CA 1
ATOM 773 C C . GLN A 1 105 ? -11.883 8.141 -1.923 1 74.12 105 GLN A C 1
ATOM 775 O O . GLN A 1 105 ? -11.555 8.508 -0.792 1 74.12 105 GLN A O 1
ATOM 780 N N . ALA A 1 106 ? -11.586 6.969 -2.451 1 80.75 106 ALA A N 1
ATOM 781 C CA . ALA A 1 106 ? -10.789 6.027 -1.675 1 80.75 106 ALA A CA 1
ATOM 782 C C . ALA A 1 106 ? -9.383 6.578 -1.422 1 80.75 106 ALA A C 1
ATOM 784 O O . ALA A 1 106 ? -8.844 6.441 -0.32 1 80.75 106 ALA A O 1
ATOM 785 N N . LEU A 1 107 ? -8.82 7.168 -2.389 1 80.44 107 LEU A N 1
ATOM 786 C CA . LEU A 1 107 ? -7.484 7.727 -2.264 1 80.44 107 LEU A CA 1
ATOM 787 C C . LEU A 1 107 ? -7.465 8.875 -1.257 1 80.44 107 LEU A C 1
ATOM 789 O O . LEU A 1 107 ? -6.562 8.953 -0.418 1 80.44 107 LEU A O 1
ATOM 793 N N . ALA A 1 108 ? -8.422 9.711 -1.385 1 74.25 108 ALA A N 1
ATOM 794 C CA . ALA A 1 108 ? -8.516 10.836 -0.461 1 74.25 108 ALA A CA 1
ATOM 795 C C . ALA A 1 108 ? -8.703 10.359 0.974 1 74.25 108 ALA A C 1
ATOM 797 O O . ALA A 1 108 ? -8.094 10.891 1.902 1 74.25 108 ALA A O 1
ATOM 798 N N . GLY A 1 109 ? -9.648 9.422 1.118 1 77 109 GLY A N 1
ATOM 799 C CA . GLY A 1 109 ? -9.875 8.852 2.438 1 77 109 GLY A CA 1
ATOM 800 C C . GLY A 1 109 ? -8.625 8.227 3.033 1 77 109 GLY A C 1
ATOM 801 O O . GLY A 1 109 ? -8.312 8.445 4.207 1 77 109 GLY A O 1
ATOM 802 N N . TYR A 1 110 ? -7.906 7.516 2.221 1 83.19 110 TYR A N 1
ATOM 803 C CA . TYR A 1 110 ? -6.68 6.867 2.674 1 83.19 110 TYR A CA 1
ATOM 804 C C . TYR A 1 110 ? -5.633 7.902 3.074 1 83.19 110 TYR A C 1
ATOM 806 O O . TYR A 1 110 ? -4.965 7.75 4.098 1 83.19 110 TYR A O 1
ATOM 814 N N . ARG A 1 111 ? -5.473 8.898 2.303 1 79 111 ARG A N 1
ATOM 815 C CA . ARG A 1 111 ? -4.5 9.945 2.576 1 79 111 ARG A CA 1
ATOM 816 C C . ARG A 1 111 ? -4.773 10.609 3.926 1 79 111 ARG A C 1
ATOM 818 O O . ARG A 1 111 ? -3.848 10.836 4.707 1 79 111 ARG A O 1
ATOM 825 N N . VAL A 1 112 ? -5.953 10.914 4.129 1 74.56 112 VAL A N 1
ATOM 826 C CA . VAL A 1 112 ? -6.324 11.609 5.355 1 74.56 112 VAL A CA 1
ATOM 827 C C . VAL A 1 112 ? -6.066 10.703 6.559 1 74.56 112 VAL A C 1
ATOM 829 O O . VAL A 1 112 ? -5.512 11.148 7.566 1 74.56 112 VAL A O 1
ATOM 832 N N . VAL A 1 113 ? -6.5 9.5 6.434 1 80.25 113 VAL A N 1
ATOM 833 C CA . VAL A 1 113 ? -6.402 8.586 7.566 1 80.25 113 VAL A CA 1
ATOM 834 C C . VAL A 1 113 ? -4.934 8.297 7.871 1 80.25 113 VAL A C 1
ATOM 836 O O . VAL A 1 113 ? -4.535 8.242 9.039 1 80.25 113 VAL A O 1
ATOM 839 N N . VAL A 1 114 ? -4.137 8.117 6.852 1 82.75 114 VAL A N 1
ATOM 840 C CA . VAL A 1 114 ? -2.713 7.852 7.035 1 82.75 114 VAL A CA 1
ATOM 841 C C . VAL A 1 114 ? -2.045 9.047 7.703 1 82.75 114 VAL A C 1
ATOM 843 O O . VAL A 1 114 ? -1.188 8.883 8.57 1 82.75 114 VAL A O 1
ATOM 846 N N . GLY A 1 115 ? -2.41 10.172 7.309 1 74.94 115 GLY A N 1
ATOM 847 C CA . GLY A 1 115 ? -1.822 11.383 7.852 1 74.94 115 GLY A CA 1
ATOM 848 C C . GLY A 1 115 ? -2.25 11.672 9.281 1 74.94 115 GLY A C 1
ATOM 849 O O . GLY A 1 115 ? -1.507 12.281 10.047 1 74.94 115 GLY A O 1
ATOM 850 N N . GLU A 1 116 ? -3.414 11.141 9.633 1 72.25 116 GLU A N 1
ATOM 851 C CA . GLU A 1 116 ? -3.992 11.555 10.906 1 72.25 116 GLU A CA 1
ATOM 852 C C . GLU A 1 116 ? -4.09 10.383 11.875 1 72.25 116 GLU A C 1
ATOM 854 O O . GLU A 1 116 ? -4.508 10.555 13.023 1 72.25 116 GLU A O 1
ATOM 859 N N . ALA A 1 117 ? -3.748 9.289 11.438 1 75.62 117 ALA A N 1
ATOM 860 C CA . ALA A 1 117 ? -3.945 8.062 12.203 1 75.62 117 ALA A CA 1
ATOM 861 C C . ALA A 1 117 ? -3.299 8.172 13.586 1 75.62 117 ALA A C 1
ATOM 863 O O . ALA A 1 117 ? -3.834 7.656 14.57 1 75.62 117 ALA A O 1
ATOM 864 N N . HIS A 1 118 ? -2.193 8.789 13.656 1 69.75 118 HIS A N 1
ATOM 865 C CA . HIS A 1 118 ? -1.49 8.906 14.93 1 69.75 118 HIS A CA 1
ATOM 866 C C . HIS A 1 118 ? -2.25 9.805 15.898 1 69.75 118 HIS A C 1
ATOM 868 O O . HIS A 1 118 ? -2.193 9.609 17.109 1 69.75 118 HIS A O 1
ATOM 874 N N . ARG A 1 119 ? -2.92 10.742 15.359 1 68.88 119 ARG A N 1
ATOM 875 C CA . ARG A 1 119 ? -3.648 11.703 16.188 1 68.88 119 ARG A CA 1
ATOM 876 C C . ARG A 1 119 ? -5.066 11.219 16.469 1 68.88 119 ARG A C 1
ATOM 878 O O . ARG A 1 119 ? -5.637 11.516 17.516 1 68.88 119 ARG A O 1
ATOM 885 N N . PHE A 1 120 ? -5.559 10.438 15.547 1 73.44 120 PHE A N 1
ATOM 886 C CA . PHE A 1 120 ? -6.941 9.992 15.656 1 73.44 120 PHE A CA 1
ATOM 887 C C . PHE A 1 120 ? -7.047 8.5 15.391 1 73.44 120 PHE A C 1
ATOM 889 O O . PHE A 1 120 ? -7.613 8.078 14.383 1 73.44 120 PHE A O 1
ATOM 896 N N . PRO A 1 121 ? -6.641 7.699 16.328 1 77 121 PRO A N 1
ATOM 897 C CA . PRO A 1 121 ? -6.645 6.246 16.141 1 77 121 PRO A CA 1
ATOM 898 C C . PRO A 1 121 ? -8.031 5.695 15.836 1 77 121 PRO A C 1
ATOM 900 O O . PRO A 1 121 ? -8.164 4.695 15.125 1 77 121 PRO A O 1
ATOM 903 N N . GLU A 1 122 ? -8.977 6.344 16.297 1 77.69 122 GLU A N 1
ATOM 904 C CA . GLU A 1 122 ? -10.344 5.887 16.062 1 77.69 122 GLU A CA 1
ATOM 905 C C . GLU A 1 122 ? -10.75 6.043 14.602 1 77.69 122 GLU A C 1
ATOM 907 O O . GLU A 1 122 ? -11.531 5.25 14.078 1 77.69 122 GLU A O 1
ATOM 912 N N . LEU A 1 123 ? -10.227 7.047 14.016 1 76.31 123 LEU A N 1
ATOM 913 C CA . LEU A 1 123 ? -10.484 7.266 12.602 1 76.31 123 LEU A CA 1
ATOM 914 C C . LEU A 1 123 ? -9.859 6.16 11.758 1 76.31 123 LEU A C 1
ATOM 916 O O . LEU A 1 123 ? -10.477 5.676 10.805 1 76.31 123 LEU A O 1
ATOM 920 N N . ALA A 1 124 ? -8.695 5.805 12.172 1 83.69 124 ALA A N 1
ATOM 921 C CA . ALA A 1 124 ? -8 4.73 11.469 1 83.69 124 ALA A CA 1
ATOM 922 C C . ALA A 1 124 ? -8.75 3.408 11.609 1 83.69 124 ALA A C 1
ATOM 924 O O . ALA A 1 124 ? -8.898 2.666 10.633 1 83.69 124 ALA A O 1
ATOM 925 N N . SER A 1 125 ? -9.234 3.176 12.773 1 85.94 125 SER A N 1
ATOM 926 C CA . SER A 1 125 ? -9.977 1.945 13.023 1 85.94 125 SER A CA 1
ATOM 927 C C . SER A 1 125 ? -11.297 1.927 12.25 1 85.94 125 SER A C 1
ATOM 929 O O . SER A 1 125 ? -11.672 0.899 11.688 1 85.94 125 SER A O 1
ATOM 931 N N . ALA A 1 126 ? -11.938 3.035 12.188 1 80.19 126 ALA A N 1
ATOM 932 C CA . ALA A 1 126 ? -13.211 3.133 11.477 1 80.19 126 ALA A CA 1
ATOM 933 C C . ALA A 1 126 ? -13.023 2.916 9.977 1 80.19 126 ALA A C 1
ATOM 935 O O . ALA A 1 126 ? -13.82 2.217 9.344 1 80.19 126 ALA A O 1
ATOM 936 N N . PHE A 1 127 ? -12.055 3.523 9.453 1 83.12 127 PHE A N 1
ATOM 937 C CA . PHE A 1 127 ? -11.734 3.354 8.047 1 83.12 127 PHE A CA 1
ATOM 938 C C . PHE A 1 127 ? -11.438 1.893 7.727 1 83.12 127 PHE A C 1
ATOM 940 O O . PHE A 1 127 ? -11.992 1.334 6.781 1 83.12 127 PHE A O 1
ATOM 947 N N . TYR A 1 128 ? -10.648 1.31 8.578 1 88.38 128 TYR A N 1
ATOM 948 C CA . TYR A 1 128 ? -10.227 -0.07 8.359 1 88.38 128 TYR A CA 1
ATOM 949 C C . TYR A 1 128 ? -11.414 -1.021 8.453 1 88.38 128 TYR A C 1
ATOM 951 O O . TYR A 1 128 ? -11.578 -1.902 7.605 1 88.38 128 TYR A O 1
ATOM 959 N N . GLU A 1 129 ? -12.203 -0.865 9.406 1 86.25 129 GLU A N 1
ATOM 960 C CA . GLU A 1 129 ? -13.32 -1.771 9.664 1 86.25 129 GLU A CA 1
ATOM 961 C C . GLU A 1 129 ? -14.406 -1.631 8.609 1 86.25 129 GLU A C 1
ATOM 963 O O . GLU A 1 129 ? -15.062 -2.613 8.242 1 86.25 129 GLU A O 1
ATOM 968 N N . ALA A 1 130 ? -14.539 -0.444 8.102 1 80.44 130 ALA A N 1
ATOM 969 C CA . ALA A 1 130 ? -15.617 -0.182 7.156 1 80.44 130 ALA A CA 1
ATOM 970 C C . ALA A 1 130 ? -15.195 -0.551 5.734 1 80.44 130 ALA A C 1
ATOM 972 O O . ALA A 1 130 ? -16.047 -0.814 4.879 1 80.44 130 ALA A O 1
ATOM 973 N N . GLY A 1 131 ? -13.938 -0.608 5.535 1 87.12 131 GLY A N 1
ATOM 974 C CA . GLY A 1 131 ? -13.484 -0.812 4.168 1 87.12 131 GLY A CA 1
ATOM 975 C C . GLY A 1 131 ? -12.578 -2.018 4.016 1 87.12 131 GLY A C 1
ATOM 976 O O . GLY A 1 131 ? -13.039 -3.111 3.682 1 87.12 131 GLY A O 1
ATOM 977 N N . PRO A 1 132 ? -11.281 -1.835 4.398 1 90.75 132 PRO A N 1
ATOM 978 C CA . PRO A 1 132 ? -10.297 -2.891 4.145 1 90.75 132 PRO A CA 1
ATOM 979 C C . PRO A 1 132 ? -10.656 -4.207 4.828 1 90.75 132 PRO A C 1
ATOM 981 O O . PRO A 1 132 ? -10.531 -5.277 4.223 1 90.75 132 PRO A O 1
ATOM 984 N N . ALA A 1 133 ? -11.133 -4.145 6.039 1 91.06 133 ALA A N 1
ATOM 985 C CA . ALA A 1 133 ? -11.445 -5.363 6.781 1 91.06 133 ALA A CA 1
ATOM 986 C C . ALA A 1 133 ? -12.578 -6.141 6.109 1 91.06 133 ALA A C 1
ATOM 988 O O . ALA A 1 133 ? -12.508 -7.367 5.992 1 91.06 133 ALA A O 1
ATOM 989 N N . ARG A 1 134 ? -13.555 -5.469 5.699 1 88.81 134 ARG A N 1
ATOM 990 C CA . ARG A 1 134 ? -14.688 -6.105 5.043 1 88.81 134 ARG A CA 1
ATOM 991 C C . ARG A 1 134 ? -14.289 -6.688 3.695 1 88.81 134 ARG A C 1
ATOM 993 O O . ARG A 1 134 ? -14.703 -7.793 3.34 1 88.81 134 ARG A O 1
ATOM 1000 N N . THR A 1 135 ? -13.539 -5.914 2.982 1 91.44 135 THR A N 1
ATOM 1001 C CA . THR A 1 135 ? -13.016 -6.398 1.71 1 91.44 135 THR A CA 1
ATOM 1002 C C . THR A 1 135 ? -12.258 -7.707 1.9 1 91.44 135 THR A C 1
ATOM 1004 O O . THR A 1 135 ? -12.492 -8.68 1.183 1 91.44 135 THR A O 1
ATOM 1007 N N . MET A 1 136 ? -11.43 -7.766 2.91 1 94.25 136 MET A N 1
ATOM 1008 C CA . MET A 1 136 ? -10.617 -8.945 3.186 1 94.25 136 MET A CA 1
ATOM 1009 C C . MET A 1 136 ? -11.492 -10.125 3.592 1 94.25 136 MET A C 1
ATOM 1011 O O . MET A 1 136 ? -11.234 -11.266 3.189 1 94.25 136 MET A O 1
ATOM 1015 N N . GLU A 1 137 ? -12.461 -9.852 4.34 1 95 137 GLU A N 1
ATOM 1016 C CA . GLU A 1 137 ? -13.375 -10.898 4.781 1 95 137 GLU A CA 1
ATOM 1017 C C . GLU A 1 137 ? -14.062 -11.57 3.594 1 95 137 GLU A C 1
ATOM 1019 O O . GLU A 1 137 ? -14.133 -12.797 3.525 1 95 137 GLU A O 1
ATOM 1024 N N . HIS A 1 138 ? -14.508 -10.773 2.695 1 95.31 138 HIS A N 1
ATOM 1025 C CA . HIS A 1 138 ? -15.234 -11.297 1.546 1 95.31 138 HIS A CA 1
ATOM 1026 C C . HIS A 1 138 ? -14.305 -12.047 0.601 1 95.31 138 HIS A C 1
ATOM 1028 O O . HIS A 1 138 ? -14.656 -13.117 0.092 1 95.31 138 HIS A O 1
ATOM 1034 N N . ILE A 1 139 ? -13.141 -11.562 0.406 1 97.31 139 ILE A N 1
ATOM 1035 C CA . ILE A 1 139 ? -12.211 -12.219 -0.505 1 97.31 139 ILE A CA 1
ATOM 1036 C C . ILE A 1 139 ? -11.68 -13.5 0.132 1 97.31 139 ILE A C 1
ATOM 1038 O O . ILE A 1 139 ? -11.5 -14.508 -0.552 1 97.31 139 ILE A O 1
ATOM 1042 N N . SER A 1 140 ? -11.438 -13.461 1.437 1 98.12 140 SER A N 1
ATOM 1043 C CA . SER A 1 140 ? -11.016 -14.672 2.141 1 98.12 140 SER A CA 1
ATOM 1044 C C . SER A 1 140 ? -12.078 -15.758 2.049 1 98.12 140 SER A C 1
ATOM 1046 O O . SER A 1 140 ? -11.758 -16.938 1.866 1 98.12 140 SER A O 1
ATOM 1048 N N . ALA A 1 141 ? -13.289 -15.375 2.176 1 98.06 141 ALA A N 1
ATOM 1049 C CA . ALA A 1 141 ? -14.391 -16.328 2.041 1 98.06 141 ALA A CA 1
ATOM 1050 C C . ALA A 1 141 ? -14.43 -16.922 0.636 1 98.06 141 ALA A C 1
ATOM 1052 O O . ALA A 1 141 ? -14.688 -18.109 0.467 1 98.06 141 ALA A O 1
ATOM 1053 N N . PHE A 1 142 ? -14.203 -16.078 -0.319 1 98.44 142 PHE A N 1
ATOM 1054 C CA . PHE A 1 142 ? -14.164 -16.547 -1.698 1 98.44 142 PHE A CA 1
ATOM 1055 C C . PHE A 1 142 ? -13.039 -17.547 -1.896 1 98.44 142 PHE A C 1
ATOM 1057 O O . PHE A 1 142 ? -13.219 -18.594 -2.539 1 98.44 142 PHE A O 1
ATOM 1064 N N . MET A 1 143 ? -11.867 -17.297 -1.293 1 98.69 143 MET A N 1
ATOM 1065 C CA . MET A 1 143 ? -10.727 -18.219 -1.363 1 98.69 143 MET A CA 1
ATOM 1066 C C . MET A 1 143 ? -11.055 -19.547 -0.677 1 98.69 143 MET A C 1
ATOM 1068 O O . MET A 1 143 ? -10.672 -20.609 -1.161 1 98.69 143 MET A O 1
ATOM 1072 N N . THR A 1 144 ? -11.688 -19.469 0.422 1 98.5 144 THR A N 1
ATOM 1073 C CA . THR A 1 144 ? -12.117 -20.672 1.142 1 98.5 144 THR A CA 1
ATOM 1074 C C . THR A 1 144 ? -13.008 -21.531 0.259 1 98.5 144 THR A C 1
ATOM 1076 O O . THR A 1 144 ? -12.875 -22.766 0.245 1 98.5 144 THR A O 1
ATOM 1079 N N . ASP A 1 145 ? -13.883 -20.859 -0.431 1 98.12 145 ASP A N 1
ATOM 1080 C CA . ASP A 1 145 ? -14.797 -21.578 -1.321 1 98.12 145 ASP A CA 1
ATOM 1081 C C . ASP A 1 145 ? -14.031 -22.281 -2.441 1 98.12 145 ASP A C 1
ATOM 1083 O O . ASP A 1 145 ? -14.344 -23.422 -2.795 1 98.12 145 ASP A O 1
ATOM 1087 N N . LEU A 1 146 ? -13.086 -21.609 -3.041 1 98.25 146 LEU A N 1
ATOM 1088 C CA . LEU A 1 146 ? -12.273 -22.203 -4.098 1 98.25 146 LEU A CA 1
ATOM 1089 C C . LEU A 1 146 ? -11.555 -23.453 -3.596 1 98.25 146 LEU A C 1
ATOM 1091 O O . LEU A 1 146 ? -11.438 -24.453 -4.32 1 98.25 146 LEU A O 1
ATOM 1095 N N . ASP A 1 147 ? -11.039 -23.391 -2.371 1 98.44 147 ASP A N 1
ATOM 1096 C CA . ASP A 1 147 ? -10.367 -24.516 -1.76 1 98.44 147 ASP A CA 1
ATOM 1097 C C . ASP A 1 147 ? -11.344 -25.672 -1.504 1 98.44 147 ASP A C 1
ATOM 1099 O O . ASP A 1 147 ? -11.055 -26.812 -1.837 1 98.44 147 ASP A O 1
ATOM 1103 N N . ARG A 1 148 ? -12.445 -25.375 -0.918 1 97.62 148 ARG A N 1
ATOM 1104 C CA . ARG A 1 148 ? -13.461 -26.359 -0.573 1 97.62 148 ARG A CA 1
ATOM 1105 C C . ARG A 1 148 ? -13.938 -27.109 -1.812 1 97.62 148 ARG A C 1
ATOM 1107 O O . ARG A 1 148 ? -14.195 -28.312 -1.754 1 97.62 148 ARG A O 1
ATOM 1114 N N . ARG A 1 149 ? -14.047 -26.406 -2.896 1 97.19 149 ARG A N 1
ATOM 1115 C CA . ARG A 1 149 ? -14.531 -26.969 -4.148 1 97.19 149 ARG A CA 1
ATOM 1116 C C . ARG A 1 149 ? -13.422 -27.734 -4.867 1 97.19 149 ARG A C 1
ATOM 1118 O O . ARG A 1 149 ? -13.648 -28.344 -5.91 1 97.19 149 ARG A O 1
ATOM 1125 N N . GLY A 1 150 ? -12.242 -27.609 -4.383 1 97.38 150 GLY A N 1
ATOM 1126 C CA . GLY A 1 150 ? -11.109 -28.328 -4.934 1 97.38 150 GLY A CA 1
ATOM 1127 C C . GLY A 1 150 ? -10.547 -27.688 -6.191 1 97.38 150 GLY A C 1
ATOM 1128 O O . GLY A 1 150 ? -9.766 -28.297 -6.914 1 97.38 150 GLY A O 1
ATOM 1129 N N . LEU A 1 151 ? -10.922 -26.438 -6.465 1 97.75 151 LEU A N 1
ATOM 1130 C CA . LEU A 1 151 ? -10.445 -25.734 -7.648 1 97.75 151 LEU A CA 1
ATOM 1131 C C . LEU A 1 151 ? -9.016 -25.25 -7.457 1 97.75 151 LEU A C 1
ATOM 1133 O O . LEU A 1 151 ? -8.234 -25.188 -8.414 1 97.75 151 LEU A O 1
ATOM 1137 N N . LEU A 1 152 ? -8.711 -24.844 -6.227 1 98.38 152 LEU A N 1
ATOM 1138 C CA . LEU A 1 152 ? -7.363 -24.484 -5.793 1 98.38 152 LEU A CA 1
ATOM 1139 C C . LEU A 1 152 ? -7.023 -25.141 -4.457 1 98.38 152 LEU A C 1
ATOM 1141 O O . LEU A 1 152 ? -7.922 -25.547 -3.723 1 98.38 152 LEU A O 1
ATOM 1145 N N . ARG A 1 153 ? -5.766 -25.312 -4.191 1 98.31 153 ARG A N 1
ATOM 1146 C CA . ARG A 1 153 ? -5.289 -25.781 -2.891 1 98.31 153 ARG A CA 1
ATOM 1147 C C . ARG A 1 153 ? -4.797 -24.609 -2.045 1 98.31 153 ARG A C 1
ATOM 1149 O O . ARG A 1 153 ? -3.637 -24.203 -2.154 1 98.31 153 ARG A O 1
ATOM 1156 N N . ILE A 1 154 ? -5.664 -24.234 -1.207 1 98.31 154 ILE A N 1
ATOM 1157 C CA . ILE A 1 154 ? -5.391 -23.047 -0.412 1 98.31 154 ILE A CA 1
ATOM 1158 C C . ILE A 1 154 ? -5.418 -23.391 1.073 1 98.31 154 ILE A C 1
ATOM 1160 O O . ILE A 1 154 ? -6.453 -23.266 1.729 1 98.31 154 ILE A O 1
ATOM 1164 N N . PRO A 1 155 ? -4.266 -23.672 1.62 1 96.94 155 PRO A N 1
ATOM 1165 C CA . PRO A 1 155 ? -4.242 -24.078 3.031 1 96.94 155 PRO A CA 1
ATOM 1166 C C . PRO A 1 155 ? -4.523 -22.906 3.975 1 96.94 155 PRO A C 1
ATOM 1168 O O . PRO A 1 155 ? -4.965 -23.109 5.105 1 96.94 155 PRO A O 1
ATOM 1171 N N . ASP A 1 156 ? -4.277 -21.703 3.568 1 97.75 156 ASP A N 1
ATOM 1172 C CA . ASP A 1 156 ? -4.473 -20.484 4.352 1 97.75 156 ASP A CA 1
ATOM 1173 C C . ASP A 1 156 ? -5.23 -19.438 3.551 1 97.75 156 ASP A C 1
ATOM 1175 O O . ASP A 1 156 ? -4.621 -18.531 2.969 1 97.75 156 ASP A O 1
ATOM 1179 N N . PRO A 1 157 ? -6.57 -19.5 3.613 1 98.25 157 PRO A N 1
ATOM 1180 C CA . PRO A 1 157 ? -7.379 -18.594 2.801 1 98.25 157 PRO A CA 1
ATOM 1181 C C . PRO A 1 157 ? -7.137 -17.125 3.137 1 98.25 157 PRO A C 1
ATOM 1183 O O . PRO A 1 157 ? -7.238 -16.266 2.26 1 98.25 157 PRO A O 1
ATOM 1186 N N . GLN A 1 158 ? -6.836 -16.828 4.348 1 96.94 158 GLN A N 1
ATOM 1187 C CA . GLN A 1 158 ? -6.527 -15.461 4.734 1 96.94 158 GLN A CA 1
ATOM 1188 C C . GLN A 1 158 ? -5.266 -14.961 4.035 1 96.94 158 GLN A C 1
ATOM 1190 O O . GLN A 1 158 ? -5.242 -13.852 3.496 1 96.94 158 GLN A O 1
ATOM 1195 N N . LEU A 1 159 ? -4.273 -15.773 4.016 1 97 159 LEU A N 1
ATOM 1196 C CA . LEU A 1 159 ? -3.037 -15.391 3.34 1 97 159 LEU A CA 1
ATOM 1197 C C . LEU A 1 159 ? -3.258 -15.242 1.839 1 97 159 LEU A C 1
ATOM 1199 O O . LEU A 1 159 ? -2.752 -14.305 1.221 1 97 159 LEU A O 1
ATOM 1203 N N . ALA A 1 160 ? -3.99 -16.172 1.309 1 98.19 160 ALA A N 1
ATOM 1204 C CA . ALA A 1 160 ? -4.262 -16.125 -0.125 1 98.19 160 ALA A CA 1
ATOM 1205 C C . ALA A 1 160 ? -4.992 -14.836 -0.495 1 98.19 160 ALA A C 1
ATOM 1207 O O . ALA A 1 160 ? -4.711 -14.227 -1.53 1 98.19 160 ALA A O 1
ATOM 1208 N N . ALA A 1 161 ? -5.953 -14.461 0.348 1 97.94 161 ALA A N 1
ATOM 1209 C CA . ALA A 1 161 ? -6.68 -13.219 0.121 1 97.94 161 ALA A CA 1
ATOM 1210 C C . ALA A 1 161 ? -5.746 -12.016 0.193 1 97.94 161 ALA A C 1
ATOM 1212 O O . ALA A 1 161 ? -5.816 -11.117 -0.646 1 97.94 161 ALA A O 1
ATOM 1213 N N . GLU A 1 162 ? -4.891 -11.945 1.182 1 96.69 162 GLU A N 1
ATOM 1214 C CA . GLU A 1 162 ? -3.926 -10.859 1.334 1 96.69 162 GLU A CA 1
ATOM 1215 C C . GLU A 1 162 ? -2.984 -10.789 0.135 1 96.69 162 GLU A C 1
ATOM 1217 O O . GLU A 1 162 ? -2.648 -9.695 -0.332 1 96.69 162 GLU A O 1
ATOM 1222 N N . GLN A 1 163 ? -2.594 -11.922 -0.274 1 97.69 163 GLN A N 1
ATOM 1223 C CA . GLN A 1 163 ? -1.721 -11.992 -1.442 1 97.69 163 GLN A CA 1
ATOM 1224 C C . GLN A 1 163 ? -2.43 -11.477 -2.689 1 97.69 163 GLN A C 1
ATOM 1226 O O . GLN A 1 163 ? -1.867 -10.68 -3.445 1 97.69 163 GLN A O 1
ATOM 1231 N N . PHE A 1 164 ? -3.656 -11.914 -2.883 1 98.12 164 PHE A N 1
ATOM 1232 C CA . PHE A 1 164 ? -4.43 -11.492 -4.043 1 98.12 164 PHE A CA 1
ATOM 1233 C C . PHE A 1 164 ? -4.613 -9.984 -4.047 1 98.12 164 PHE A C 1
ATOM 1235 O O . PHE A 1 164 ? -4.398 -9.328 -5.07 1 98.12 164 PHE A O 1
ATOM 1242 N N . VAL A 1 165 ? -4.965 -9.422 -2.943 1 96.44 165 VAL A N 1
ATOM 1243 C CA . VAL A 1 165 ? -5.145 -7.984 -2.793 1 96.44 165 VAL A CA 1
ATOM 1244 C C . VAL A 1 165 ? -3.816 -7.27 -3.035 1 96.44 165 VAL A C 1
ATOM 1246 O O . VAL A 1 165 ? -3.775 -6.223 -3.688 1 96.44 165 VAL A O 1
ATOM 1249 N N . GLY A 1 166 ? -2.744 -7.805 -2.504 1 96.31 166 GLY A N 1
ATOM 1250 C CA . GLY A 1 166 ? -1.424 -7.23 -2.707 1 96.31 166 GLY A CA 1
ATOM 1251 C C . GLY A 1 166 ? -1.003 -7.203 -4.164 1 96.31 166 GLY A C 1
ATOM 1252 O O . GLY A 1 166 ? -0.381 -6.238 -4.617 1 96.31 166 GLY A O 1
ATOM 1253 N N . LEU A 1 167 ? -1.343 -8.227 -4.852 1 97.25 167 LEU A N 1
ATOM 1254 C CA . LEU A 1 167 ? -1.018 -8.32 -6.27 1 97.25 167 LEU A CA 1
ATOM 1255 C C . LEU A 1 167 ? -1.75 -7.238 -7.062 1 97.25 167 LEU A C 1
ATOM 1257 O O . LEU A 1 167 ? -1.181 -6.641 -7.977 1 97.25 167 LEU A O 1
ATOM 1261 N N . VAL A 1 168 ? -2.971 -7.055 -6.676 1 96.12 168 VAL A N 1
ATOM 1262 C CA . VAL A 1 168 ? -3.83 -6.148 -7.434 1 96.12 168 VAL A CA 1
ATOM 1263 C C . VAL A 1 168 ? -3.502 -4.703 -7.074 1 96.12 168 VAL A C 1
ATOM 1265 O O . VAL A 1 168 ? -3.506 -3.826 -7.941 1 96.12 168 VAL A O 1
ATOM 1268 N N . LYS A 1 169 ? -3.406 -4.402 -5.82 1 93.06 169 LYS A N 1
ATOM 1269 C CA . LYS A 1 169 ? -3.018 -3.059 -5.402 1 93.06 169 LYS A CA 1
ATOM 1270 C C . LYS A 1 169 ? -1.669 -2.668 -6 1 93.06 169 LYS A C 1
ATOM 1272 O O . LYS A 1 169 ? -1.475 -1.521 -6.406 1 93.06 169 LYS A O 1
ATOM 1277 N N . SER A 1 170 ? -0.833 -3.52 -6.277 1 81 170 SER A N 1
ATOM 1278 C CA . SER A 1 170 ? 0.445 -3.469 -6.98 1 81 170 SER A CA 1
ATOM 1279 C C . SER A 1 170 ? 1.18 -2.164 -6.695 1 81 170 SER A C 1
ATOM 1281 O O . SER A 1 170 ? 0.775 -1.395 -5.82 1 81 170 SER A O 1
ATOM 1283 N N . HIS A 1 171 ? 2.219 -1.889 -7.379 1 87.06 171 HIS A N 1
ATOM 1284 C CA . HIS A 1 171 ? 3.088 -0.718 -7.355 1 87.06 171 HIS A CA 1
ATOM 1285 C C . HIS A 1 171 ? 2.381 0.505 -7.93 1 87.06 171 HIS A C 1
ATOM 1287 O O . HIS A 1 171 ? 2.711 1.641 -7.582 1 87.06 171 HIS A O 1
ATOM 1293 N N . THR A 1 172 ? 1.38 0.262 -8.633 1 85.5 172 THR A N 1
ATOM 1294 C CA . THR A 1 172 ? 0.634 1.333 -9.289 1 85.5 172 THR A CA 1
ATOM 1295 C C . THR A 1 172 ? -0.111 2.18 -8.258 1 85.5 172 THR A C 1
ATOM 1297 O O . THR A 1 172 ? -0.197 3.4 -8.398 1 85.5 172 THR A O 1
ATOM 1300 N N . HIS A 1 173 ? -0.657 1.521 -7.262 1 90.81 173 HIS A N 1
ATOM 1301 C CA . HIS A 1 173 ? -1.375 2.25 -6.223 1 90.81 173 HIS A CA 1
ATOM 1302 C C . HIS A 1 173 ? -0.468 3.264 -5.531 1 90.81 173 HIS A C 1
ATOM 1304 O O . HIS A 1 173 ? -0.887 4.391 -5.254 1 90.81 173 HIS A O 1
ATOM 1310 N N . LEU A 1 174 ? 0.759 2.9 -5.297 1 89.69 174 LEU A N 1
ATOM 1311 C CA . LEU A 1 174 ? 1.733 3.791 -4.672 1 89.69 174 LEU A CA 1
ATOM 1312 C C . LEU A 1 174 ? 1.982 5.02 -5.543 1 89.69 174 LEU A C 1
ATOM 1314 O O . LEU A 1 174 ? 1.99 6.145 -5.043 1 89.69 174 LEU A O 1
ATOM 1318 N N . ARG A 1 175 ? 2.152 4.828 -6.781 1 89.12 175 ARG A N 1
ATOM 1319 C CA . ARG A 1 175 ? 2.443 5.938 -7.688 1 89.12 175 ARG A CA 1
ATOM 1320 C C . ARG A 1 175 ? 1.262 6.898 -7.777 1 89.12 175 ARG A C 1
ATOM 1322 O O . ARG A 1 175 ? 1.449 8.109 -7.867 1 89.12 175 ARG A O 1
ATOM 1329 N N . PHE A 1 176 ? 0.124 6.305 -7.703 1 85.81 176 PHE A N 1
ATOM 1330 C CA . PHE A 1 176 ? -1.072 7.137 -7.742 1 85.81 176 PHE A CA 1
ATOM 1331 C C . PHE A 1 176 ? -1.247 7.898 -6.434 1 85.81 176 PHE A C 1
ATOM 1333 O O . PHE A 1 176 ? -1.643 9.062 -6.438 1 85.81 176 PHE A O 1
ATOM 1340 N N . MET A 1 177 ? -0.972 7.254 -5.379 1 85.69 177 MET A N 1
ATOM 1341 C CA . MET A 1 177 ? -1.048 7.875 -4.059 1 85.69 177 MET A CA 1
ATOM 1342 C C . MET A 1 177 ? -0.096 9.062 -3.959 1 85.69 177 MET A C 1
ATOM 1344 O O . MET A 1 177 ? -0.411 10.062 -3.312 1 85.69 177 MET A O 1
ATOM 1348 N N . LEU A 1 178 ? 0.994 8.953 -4.668 1 85.44 178 LEU A N 1
ATOM 1349 C CA . LEU A 1 178 ? 2.014 9.992 -4.617 1 85.44 178 LEU A CA 1
ATOM 1350 C C . LEU A 1 178 ? 1.808 11.016 -5.734 1 85.44 178 LEU A C 1
ATOM 1352 O O . LEU A 1 178 ? 2.674 11.852 -5.98 1 85.44 178 LEU A O 1
ATOM 1356 N N . CYS A 1 179 ? 0.747 10.781 -6.531 1 82.94 179 CYS A N 1
ATOM 1357 C CA . CYS A 1 179 ? 0.38 11.695 -7.609 1 82.94 179 CYS A CA 1
ATOM 1358 C C . CYS A 1 179 ? 1.45 11.719 -8.695 1 82.94 179 CYS A C 1
ATOM 1360 O O . CYS A 1 179 ? 1.727 12.766 -9.281 1 82.94 179 CYS A O 1
ATOM 1362 N N . LEU A 1 180 ? 2.088 10.562 -8.883 1 85.62 180 LEU A N 1
ATOM 1363 C CA . LEU A 1 180 ? 3.191 10.477 -9.836 1 85.62 180 LEU A CA 1
ATOM 1364 C C . LEU A 1 180 ? 2.721 9.883 -11.164 1 85.62 180 LEU A C 1
ATOM 1366 O O . LEU A 1 180 ? 3.496 9.797 -12.117 1 85.62 180 LEU A O 1
ATOM 1370 N N . SER A 1 181 ? 1.506 9.391 -11.117 1 80.56 181 SER A N 1
ATOM 1371 C CA . SER A 1 181 ? 1.002 8.758 -12.336 1 80.56 181 SER A CA 1
ATOM 1372 C C . SER A 1 181 ? -0.45 9.148 -12.602 1 80.56 181 SER A C 1
ATOM 1374 O O . SER A 1 181 ? -1.173 9.523 -11.672 1 80.56 181 SER A O 1
ATOM 1376 N N . GLU A 1 182 ? -0.669 9.047 -13.828 1 79.94 182 GLU A N 1
ATOM 1377 C CA . GLU A 1 182 ? -2.07 9.18 -14.211 1 79.94 182 GLU A CA 1
ATOM 1378 C C . GLU A 1 182 ? -2.838 7.887 -13.977 1 79.94 182 GLU A C 1
ATOM 1380 O O . GLU A 1 182 ? -2.244 6.859 -13.641 1 79.94 182 GLU A O 1
ATOM 1385 N N . ARG A 1 183 ? -4.164 8.055 -14.102 1 82.94 183 ARG A N 1
ATOM 1386 C CA . ARG A 1 183 ? -4.996 6.859 -14.008 1 82.94 183 ARG A CA 1
ATOM 1387 C C . ARG A 1 183 ? -4.535 5.793 -14.992 1 82.94 183 ARG A C 1
ATOM 1389 O O . ARG A 1 183 ? -4.219 6.102 -16.141 1 82.94 183 ARG A O 1
ATOM 1396 N N . PRO A 1 184 ? -4.406 4.605 -14.484 1 88.75 184 PRO A N 1
ATOM 1397 C CA . PRO A 1 184 ? -3.975 3.547 -15.398 1 88.75 184 PRO A CA 1
ATOM 1398 C C . PRO A 1 184 ? -4.91 3.385 -16.594 1 88.75 184 PRO A C 1
ATOM 1400 O O . PRO A 1 184 ? -6.129 3.527 -16.453 1 88.75 184 PRO A O 1
ATOM 1403 N N . THR A 1 185 ? -4.285 3.125 -17.656 1 90.94 185 THR A N 1
ATOM 1404 C CA . THR A 1 185 ? -5.07 2.791 -18.844 1 90.94 185 THR A CA 1
ATOM 1405 C C . THR A 1 185 ? -5.746 1.434 -18.688 1 90.94 185 THR A C 1
ATOM 1407 O O . THR A 1 185 ? -5.391 0.661 -17.781 1 90.94 185 THR A O 1
ATOM 1410 N N . GLU A 1 186 ? -6.695 1.231 -19.516 1 93.62 186 GLU A N 1
ATOM 1411 C CA . GLU A 1 186 ? -7.363 -0.067 -19.5 1 93.62 186 GLU A CA 1
ATOM 1412 C C . GLU A 1 186 ? -6.371 -1.2 -19.75 1 93.62 186 GLU A C 1
ATOM 1414 O O . GLU A 1 186 ? -6.496 -2.279 -19.156 1 93.62 186 GLU A O 1
ATOM 1419 N N . GLU A 1 187 ? -5.426 -0.954 -20.547 1 94.88 187 GLU A N 1
ATOM 1420 C CA . GLU A 1 187 ? -4.402 -1.955 -20.828 1 94.88 187 GLU A CA 1
ATOM 1421 C C . GLU A 1 187 ? -3.561 -2.254 -19.594 1 94.88 187 GLU A C 1
ATOM 1423 O O . GLU A 1 187 ? -3.248 -3.414 -19.328 1 94.88 187 GLU A O 1
ATOM 1428 N N . GLN A 1 188 ? -3.182 -1.249 -18.906 1 92.75 188 GLN A N 1
ATOM 1429 C CA . GLN A 1 188 ? -2.393 -1.412 -17.688 1 92.75 188 GLN A CA 1
ATOM 1430 C C . GLN A 1 188 ? -3.186 -2.152 -16.625 1 92.75 188 GLN A C 1
ATOM 1432 O O . GLN A 1 188 ? -2.645 -3.012 -15.922 1 92.75 188 GLN A O 1
ATOM 1437 N N . LEU A 1 189 ? -4.484 -1.795 -16.531 1 94.06 189 LEU A N 1
ATOM 1438 C CA . LEU A 1 189 ? -5.348 -2.453 -15.555 1 94.06 189 LEU A CA 1
ATOM 1439 C C . LEU A 1 189 ? -5.508 -3.934 -15.891 1 94.06 189 LEU A C 1
ATOM 1441 O O . LEU A 1 189 ? -5.469 -4.781 -14.992 1 94.06 189 LEU A O 1
ATOM 1445 N N . THR A 1 190 ? -5.664 -4.184 -17.156 1 96.44 190 THR A N 1
ATOM 1446 C CA . THR A 1 190 ? -5.816 -5.562 -17.594 1 96.44 190 THR A CA 1
ATOM 1447 C C . THR A 1 190 ? -4.547 -6.363 -17.312 1 96.44 190 THR A C 1
ATOM 1449 O O . THR A 1 190 ? -4.617 -7.52 -16.891 1 96.44 190 THR A O 1
ATOM 1452 N N . ARG A 1 191 ? -3.453 -5.746 -17.531 1 95.81 191 ARG A N 1
ATOM 1453 C CA . ARG A 1 191 ? -2.168 -6.383 -17.25 1 95.81 191 ARG A CA 1
ATOM 1454 C C . ARG A 1 191 ? -2.043 -6.758 -15.781 1 95.81 191 ARG A C 1
ATOM 1456 O O . ARG A 1 191 ? -1.625 -7.871 -15.453 1 95.81 191 ARG A O 1
ATOM 1463 N N . ILE A 1 192 ? -2.416 -5.91 -14.938 1 95.81 192 ILE A N 1
ATOM 1464 C CA . ILE A 1 192 ? -2.32 -6.117 -13.492 1 95.81 192 ILE A CA 1
ATOM 1465 C C . ILE A 1 192 ? -3.295 -7.211 -13.062 1 95.81 192 ILE A C 1
ATOM 1467 O O . ILE A 1 192 ? -2.916 -8.141 -12.352 1 95.81 192 ILE A O 1
ATOM 1471 N N . VAL A 1 193 ? -4.496 -7.066 -13.516 1 97.94 193 VAL A N 1
ATOM 1472 C CA . VAL A 1 193 ? -5.562 -7.98 -13.125 1 97.94 193 VAL A CA 1
ATOM 1473 C C . VAL A 1 193 ? -5.262 -9.383 -13.648 1 97.94 193 VAL A C 1
ATOM 1475 O O . VAL A 1 193 ? -5.293 -10.352 -12.891 1 97.94 193 VAL A O 1
ATOM 1478 N N . ASP A 1 194 ? -4.906 -9.5 -14.898 1 98.19 194 ASP A N 1
ATOM 1479 C CA . ASP A 1 194 ? -4.625 -10.805 -15.484 1 98.19 194 ASP A CA 1
ATOM 1480 C C . ASP A 1 194 ? -3.379 -11.43 -14.859 1 98.19 194 ASP A C 1
ATOM 1482 O O . ASP A 1 194 ? -3.314 -12.648 -14.672 1 98.19 194 ASP A O 1
ATOM 1486 N N . GLY A 1 195 ? -2.43 -10.594 -14.641 1 97.75 195 GLY A N 1
ATOM 1487 C CA . GLY A 1 195 ? -1.24 -11.078 -13.961 1 97.75 195 GLY A CA 1
ATOM 1488 C C . GLY A 1 195 ? -1.53 -11.641 -12.578 1 97.75 195 GLY A C 1
ATOM 1489 O O . GLY A 1 195 ? -0.999 -12.688 -12.203 1 97.75 195 GLY A O 1
ATOM 1490 N N . ALA A 1 196 ? -2.346 -10.93 -11.805 1 98.25 196 ALA A N 1
ATOM 1491 C CA . ALA A 1 196 ? -2.709 -11.375 -10.461 1 98.25 196 ALA A CA 1
ATOM 1492 C C . ALA A 1 196 ? -3.469 -12.695 -10.508 1 98.25 196 ALA A C 1
ATOM 1494 O O . ALA A 1 196 ? -3.172 -13.617 -9.75 1 98.25 196 ALA A O 1
ATOM 1495 N N . VAL A 1 197 ? -4.406 -12.766 -11.43 1 98.62 197 VAL A N 1
ATOM 1496 C CA . VAL A 1 197 ? -5.242 -13.953 -11.562 1 98.62 197 VAL A CA 1
ATOM 1497 C C . VAL A 1 197 ? -4.383 -15.148 -11.977 1 98.62 197 VAL A C 1
ATOM 1499 O O . VAL A 1 197 ? -4.496 -16.234 -11.391 1 98.62 197 VAL A O 1
ATOM 1502 N N . SER A 1 198 ? -3.535 -14.93 -12.922 1 98.12 198 SER A N 1
ATOM 1503 C CA . SER A 1 198 ? -2.656 -16 -13.391 1 98.12 198 SER A CA 1
ATOM 1504 C C . SER A 1 198 ? -1.76 -16.516 -12.273 1 98.12 198 SER A C 1
ATOM 1506 O O . SER A 1 198 ? -1.597 -17.719 -12.102 1 98.12 198 SER A O 1
ATOM 1508 N N . LEU A 1 199 ? -1.199 -15.602 -11.531 1 98.06 199 LEU A N 1
ATOM 1509 C CA . LEU A 1 199 ? -0.279 -15.984 -10.469 1 98.06 199 LEU A CA 1
ATOM 1510 C C . LEU A 1 199 ? -1.004 -16.766 -9.375 1 98.06 199 LEU A C 1
ATOM 1512 O O . LEU A 1 199 ? -0.477 -17.766 -8.867 1 98.06 199 LEU A O 1
ATOM 1516 N N . ILE A 1 200 ? -2.166 -16.344 -8.977 1 98.69 200 ILE A N 1
ATOM 1517 C CA . ILE A 1 200 ? -2.938 -17.031 -7.945 1 98.69 200 ILE A CA 1
ATOM 1518 C C . ILE A 1 200 ? -3.326 -18.422 -8.422 1 98.69 200 ILE A C 1
ATOM 1520 O O . ILE A 1 200 ? -3.166 -19.406 -7.691 1 98.69 200 ILE A O 1
ATOM 1524 N N . ILE A 1 201 ? -3.809 -18.531 -9.648 1 98.56 201 ILE A N 1
ATOM 1525 C CA . ILE A 1 201 ? -4.293 -19.812 -10.172 1 98.56 201 ILE A CA 1
ATOM 1526 C C . ILE A 1 201 ? -3.129 -20.781 -10.297 1 98.56 201 ILE A C 1
ATOM 1528 O O . ILE A 1 201 ? -3.223 -21.938 -9.859 1 98.56 201 ILE A O 1
ATOM 1532 N N . ARG A 1 202 ? -2.031 -20.344 -10.812 1 97.81 202 ARG A N 1
ATOM 1533 C CA . ARG A 1 202 ? -0.872 -21.219 -10.969 1 97.81 202 ARG A CA 1
ATOM 1534 C C . ARG A 1 202 ? -0.233 -21.531 -9.617 1 97.81 202 ARG A C 1
ATOM 1536 O O . ARG A 1 202 ? 0.206 -22.656 -9.375 1 97.81 202 ARG A O 1
ATOM 1543 N N . GLY A 1 203 ? -0.141 -20.5 -8.789 1 97.81 203 GLY A N 1
ATOM 1544 C CA . GLY A 1 203 ? 0.547 -20.625 -7.512 1 97.81 203 GLY A CA 1
ATOM 1545 C C . GLY A 1 203 ? -0.159 -21.562 -6.547 1 97.81 203 GLY A C 1
ATOM 1546 O O . GLY A 1 203 ? 0.479 -22.172 -5.684 1 97.81 203 GLY A O 1
ATOM 1547 N N . TYR A 1 204 ? -1.443 -21.609 -6.68 1 97.88 204 TYR A N 1
ATOM 1548 C CA . TYR A 1 204 ? -2.227 -22.453 -5.777 1 97.88 204 TYR A CA 1
ATOM 1549 C C . TYR A 1 204 ? -2.846 -23.625 -6.52 1 97.88 204 TYR A C 1
ATOM 1551 O O . TYR A 1 204 ? -3.779 -24.266 -6.023 1 97.88 204 TYR A O 1
ATOM 1559 N N . ALA A 1 205 ? -2.389 -23.875 -7.676 1 96.69 205 ALA A N 1
ATOM 1560 C CA . ALA A 1 205 ? -2.904 -25 -8.445 1 96.69 205 ALA A CA 1
ATOM 1561 C C . ALA A 1 205 ? -2.771 -26.312 -7.656 1 96.69 205 ALA A C 1
ATOM 1563 O O . ALA A 1 205 ? -1.774 -26.516 -6.965 1 96.69 205 ALA A O 1
ATOM 1564 N N . PRO A 1 206 ? -3.781 -27.141 -7.738 1 91.56 206 PRO A N 1
ATOM 1565 C CA . PRO A 1 206 ? -3.727 -28.406 -7.023 1 91.56 206 PRO A CA 1
ATOM 1566 C C . PRO A 1 206 ? -2.535 -29.266 -7.438 1 91.56 206 PRO A C 1
ATOM 1568 O O . PRO A 1 206 ? -2.045 -29.156 -8.562 1 91.56 206 PRO A O 1
ATOM 1571 N N . MET B 1 1 ? 21.234 18.938 -15.047 1 23.89 1 MET B N 1
ATOM 1572 C CA . MET B 1 1 ? 20.625 19.25 -13.758 1 23.89 1 MET B CA 1
ATOM 1573 C C . MET B 1 1 ? 21.078 18.266 -12.688 1 23.89 1 MET B C 1
ATOM 1575 O O . MET B 1 1 ? 20.906 17.062 -12.836 1 23.89 1 MET B O 1
ATOM 1579 N N . SER B 1 2 ? 22.094 18.547 -11.969 1 28.61 2 SER B N 1
ATOM 1580 C CA . SER B 1 2 ? 22.891 17.734 -11.062 1 28.61 2 SER B CA 1
ATOM 1581 C C . SER B 1 2 ? 22.031 17.094 -9.984 1 28.61 2 SER B C 1
ATOM 1583 O O . SER B 1 2 ? 21.172 17.75 -9.391 1 28.61 2 SER B O 1
ATOM 1585 N N . THR B 1 3 ? 21.672 15.906 -10.203 1 34.28 3 THR B N 1
ATOM 1586 C CA . THR B 1 3 ? 20.859 15.016 -9.383 1 34.28 3 THR B CA 1
ATOM 1587 C C . THR B 1 3 ? 21.203 15.172 -7.906 1 34.28 3 THR B C 1
ATOM 1589 O O . THR B 1 3 ? 22.328 14.875 -7.496 1 34.28 3 THR B O 1
ATOM 1592 N N . LEU B 1 4 ? 20.953 16.219 -7.348 1 34.03 4 LEU B N 1
ATOM 1593 C CA . LEU B 1 4 ? 21.297 16.734 -6.031 1 34.03 4 LEU B CA 1
ATOM 1594 C C . LEU B 1 4 ? 21.156 15.664 -4.961 1 34.03 4 LEU B C 1
ATOM 1596 O O . LEU B 1 4 ? 20.078 15.516 -4.363 1 34.03 4 LEU B O 1
ATOM 1600 N N . VAL B 1 5 ? 21.562 14.492 -5.32 1 38.84 5 VAL B N 1
ATOM 1601 C CA . VAL B 1 5 ? 21.625 13.523 -4.234 1 38.84 5 VAL B CA 1
ATOM 1602 C C . VAL B 1 5 ? 22.531 14.055 -3.121 1 38.84 5 VAL B C 1
ATOM 1604 O O . VAL B 1 5 ? 23.719 14.266 -3.328 1 38.84 5 VAL B O 1
ATOM 1607 N N . ALA B 1 6 ? 22.109 14.898 -2.318 1 43.41 6 ALA B N 1
ATOM 1608 C CA . ALA B 1 6 ? 22.938 15.453 -1.254 1 43.41 6 ALA B CA 1
ATOM 1609 C C . ALA B 1 6 ? 23.656 14.344 -0.491 1 43.41 6 ALA B C 1
ATOM 1611 O O . ALA B 1 6 ? 23.094 13.281 -0.246 1 43.41 6 ALA B O 1
ATOM 1612 N N . PRO B 1 7 ? 24.922 14.391 -0.413 1 49.16 7 PRO B N 1
ATOM 1613 C CA . PRO B 1 7 ? 25.734 13.422 0.33 1 49.16 7 PRO B CA 1
ATOM 1614 C C . PRO B 1 7 ? 25.203 13.172 1.741 1 49.16 7 PRO B C 1
ATOM 1616 O O . PRO B 1 7 ? 24.547 14.039 2.326 1 49.16 7 PRO B O 1
ATOM 1619 N N . THR B 1 8 ? 24.906 11.844 2.09 1 53.94 8 THR B N 1
ATOM 1620 C CA . THR B 1 8 ? 24.531 11.469 3.451 1 53.94 8 THR B CA 1
ATOM 1621 C C . THR B 1 8 ? 25.5 12.086 4.461 1 53.94 8 THR B C 1
ATOM 1623 O O . THR B 1 8 ? 26.703 11.828 4.406 1 53.94 8 THR B O 1
ATOM 1626 N N . PRO B 1 9 ? 25.094 12.969 5.121 1 57.28 9 PRO B N 1
ATOM 1627 C CA . PRO B 1 9 ? 26 13.547 6.121 1 57.28 9 PRO B CA 1
ATOM 1628 C C . PRO B 1 9 ? 26.594 12.492 7.047 1 57.28 9 PRO B C 1
ATOM 1630 O O . PRO B 1 9 ? 25.984 11.445 7.285 1 57.28 9 PRO B O 1
ATOM 1633 N N . GLU B 1 10 ? 27.844 12.539 7.398 1 57.62 10 GLU B N 1
ATOM 1634 C CA . GLU B 1 10 ? 28.531 11.648 8.328 1 57.62 10 GLU B CA 1
ATOM 1635 C C . GLU B 1 10 ? 27.859 11.648 9.695 1 57.62 10 GLU B C 1
ATOM 1637 O O . GLU B 1 10 ? 27.438 12.703 10.188 1 57.62 10 GLU B O 1
ATOM 1642 N N . ALA B 1 11 ? 27.75 10.469 10.281 1 60.12 11 ALA B N 1
ATOM 1643 C CA . ALA B 1 11 ? 27.203 10.32 11.633 1 60.12 11 ALA B CA 1
ATOM 1644 C C . ALA B 1 11 ? 27.922 11.242 12.617 1 60.12 11 ALA B C 1
ATOM 1646 O O . ALA B 1 11 ? 29.156 11.328 12.617 1 60.12 11 ALA B O 1
ATOM 1647 N N . GLY B 1 12 ? 27 11.938 13.297 1 68.81 12 GLY B N 1
ATOM 1648 C CA . GLY B 1 12 ? 27.562 12.836 14.289 1 68.81 12 GLY B CA 1
ATOM 1649 C C . GLY B 1 12 ? 27.781 14.242 13.758 1 68.81 12 GLY B C 1
ATOM 1650 O O . GLY B 1 12 ? 28 15.18 14.531 1 68.81 12 GLY B O 1
ATOM 1651 N N . SER B 1 13 ? 27.625 14.406 12.555 1 77.88 13 SER B N 1
ATOM 1652 C CA . SER B 1 13 ? 27.766 15.742 11.977 1 77.88 13 SER B CA 1
ATOM 1653 C C . SER B 1 13 ? 26.5 16.562 12.195 1 77.88 13 SER B C 1
ATOM 1655 O O . SER B 1 13 ? 25.453 16.031 12.539 1 77.88 13 SER B O 1
ATOM 1657 N N . LYS B 1 14 ? 26.641 17.844 12.102 1 85.06 14 LYS B N 1
ATOM 1658 C CA . LYS B 1 14 ? 25.531 18.766 12.289 1 85.06 14 LYS B CA 1
ATOM 1659 C C . LYS B 1 14 ? 24.391 18.469 11.32 1 85.06 14 LYS B C 1
ATOM 1661 O O . LYS B 1 14 ? 23.234 18.406 11.727 1 85.06 14 LYS B O 1
ATOM 1666 N N . PRO B 1 15 ? 24.75 18.188 10.094 1 85.81 15 PRO B N 1
ATOM 1667 C CA . PRO B 1 15 ? 23.656 17.828 9.188 1 85.81 15 PRO B CA 1
ATOM 1668 C C . PRO B 1 15 ? 22.922 16.562 9.609 1 85.81 15 PRO B C 1
ATOM 1670 O O . PRO B 1 15 ? 21.703 16.469 9.484 1 85.81 15 PRO B O 1
ATOM 1673 N N . ALA B 1 16 ? 23.641 15.68 10.125 1 83.5 16 ALA B N 1
ATOM 1674 C CA . ALA B 1 16 ? 23.031 14.438 10.594 1 83.5 16 ALA B CA 1
ATOM 1675 C C . ALA B 1 16 ? 22.125 14.695 11.781 1 83.5 16 ALA B C 1
ATOM 1677 O O . ALA B 1 16 ? 21.031 14.117 11.875 1 83.5 16 ALA B O 1
ATOM 1678 N N . GLN B 1 17 ? 22.578 15.508 12.625 1 86.62 17 GLN B N 1
ATOM 1679 C CA . GLN B 1 17 ? 21.797 15.883 13.789 1 86.62 17 GLN B CA 1
ATOM 1680 C C . GLN B 1 17 ? 20.484 16.562 13.375 1 86.62 17 GLN B C 1
ATOM 1682 O O . GLN B 1 17 ? 19.438 16.297 13.953 1 86.62 17 GLN B O 1
ATOM 1687 N N . ILE B 1 18 ? 20.641 17.406 12.438 1 90 18 ILE B N 1
ATOM 1688 C CA . ILE B 1 18 ? 19.484 18.141 11.938 1 90 18 ILE B CA 1
ATOM 1689 C C . ILE B 1 18 ? 18.5 17.172 11.289 1 90 18 ILE B C 1
ATOM 1691 O O . ILE B 1 18 ? 17.297 17.25 11.555 1 90 18 ILE B O 1
ATOM 1695 N N . LEU B 1 19 ? 19 16.328 10.555 1 85.06 19 LEU B N 1
ATOM 1696 C CA . LEU B 1 19 ? 18.141 15.367 9.859 1 85.06 19 LEU B CA 1
ATOM 1697 C C . LEU B 1 19 ? 17.438 14.445 10.852 1 85.06 19 LEU B C 1
ATOM 1699 O O . LEU B 1 19 ? 16.266 14.125 10.688 1 85.06 19 LEU B O 1
ATOM 1703 N N . GLU B 1 20 ? 18.125 14.055 11.836 1 83.06 20 GLU B N 1
ATOM 1704 C CA . GLU B 1 20 ? 17.531 13.211 12.875 1 83.06 20 GLU B CA 1
ATOM 1705 C C . GLU B 1 20 ? 16.406 13.938 13.609 1 83.06 20 GLU B C 1
ATOM 1707 O O . GLU B 1 20 ? 15.352 13.367 13.852 1 83.06 20 GLU B O 1
ATOM 1712 N N . ALA B 1 21 ? 16.688 15.156 13.953 1 87.75 21 ALA B N 1
ATOM 1713 C CA . ALA B 1 21 ? 15.688 15.969 14.641 1 87.75 21 ALA B CA 1
ATOM 1714 C C . ALA B 1 21 ? 14.453 16.188 13.758 1 87.75 21 ALA B C 1
ATOM 1716 O O . ALA B 1 21 ? 13.32 16.078 14.227 1 87.75 21 ALA B O 1
ATOM 1717 N N . ALA B 1 22 ? 14.773 16.531 12.523 1 84.94 22 ALA B N 1
ATOM 1718 C CA . ALA B 1 22 ? 13.688 16.734 11.57 1 84.94 22 ALA B CA 1
ATOM 1719 C C . ALA B 1 22 ? 12.836 15.484 11.414 1 84.94 22 ALA B C 1
ATOM 1721 O O . ALA B 1 22 ? 11.609 15.547 11.445 1 84.94 22 ALA B O 1
ATOM 1722 N N . GLY B 1 23 ? 13.445 14.352 11.234 1 77.69 23 GLY B N 1
ATOM 1723 C CA . GLY B 1 23 ? 12.734 13.086 11.102 1 77.69 23 GLY B CA 1
ATOM 1724 C C . GLY B 1 23 ? 11.805 12.805 12.266 1 77.69 23 GLY B C 1
ATOM 1725 O O . GLY B 1 23 ? 10.648 12.43 12.062 1 77.69 23 GLY B O 1
ATOM 1726 N N . LYS B 1 24 ? 12.367 13.078 13.414 1 78 24 LYS B N 1
ATOM 1727 C CA . LYS B 1 24 ? 11.57 12.859 14.625 1 78 24 LYS B CA 1
ATOM 1728 C C . LYS B 1 24 ? 10.359 13.789 14.648 1 78 24 LYS B C 1
ATOM 1730 O O . LYS B 1 24 ? 9.242 13.344 14.938 1 78 24 LYS B O 1
ATOM 1735 N N . LEU B 1 25 ? 10.609 15.039 14.406 1 81.94 25 LEU B N 1
ATOM 1736 C CA . LEU B 1 25 ? 9.539 16.031 14.469 1 81.94 25 LEU B CA 1
ATOM 1737 C C . LEU B 1 25 ? 8.484 15.758 13.398 1 81.94 25 LEU B C 1
ATOM 1739 O O . LEU B 1 25 ? 7.281 15.82 13.672 1 81.94 25 LEU B O 1
ATOM 1743 N N . PHE B 1 26 ? 8.906 15.438 12.25 1 75.44 26 PHE B N 1
ATOM 1744 C CA . PHE B 1 26 ? 7.973 15.164 11.156 1 75.44 26 PHE B CA 1
ATOM 1745 C C . PHE B 1 26 ? 7.137 13.93 11.461 1 75.44 26 PHE B C 1
ATOM 1747 O O . PHE B 1 26 ? 5.945 13.891 11.148 1 75.44 26 PHE B O 1
ATOM 1754 N N . LEU B 1 27 ? 7.746 13.031 12.047 1 68.25 27 LEU B N 1
ATOM 1755 C CA . LEU B 1 27 ? 7.047 11.805 12.398 1 68.25 27 LEU B CA 1
ATOM 1756 C C . LEU B 1 27 ? 6.02 12.055 13.5 1 68.25 27 LEU B C 1
ATOM 1758 O O . LEU B 1 27 ? 4.914 11.508 13.461 1 68.25 27 LEU B O 1
ATOM 1762 N N . ASP B 1 28 ? 6.426 12.891 14.383 1 70.38 28 ASP B N 1
ATOM 1763 C CA . ASP B 1 28 ? 5.602 13.117 15.562 1 70.38 28 ASP B CA 1
ATOM 1764 C C . ASP B 1 28 ? 4.465 14.094 15.266 1 70.38 28 ASP B C 1
ATOM 1766 O O . ASP B 1 28 ? 3.363 13.953 15.797 1 70.38 28 ASP B O 1
ATOM 1770 N N . HIS B 1 29 ? 4.762 15.102 14.398 1 71.94 29 HIS B N 1
ATOM 1771 C CA . HIS B 1 29 ? 3.828 16.219 14.32 1 71.94 29 HIS B CA 1
ATOM 1772 C C . HIS B 1 29 ? 3.332 16.422 12.891 1 71.94 29 HIS B C 1
ATOM 1774 O O . HIS B 1 29 ? 2.396 17.188 12.656 1 71.94 29 HIS B O 1
ATOM 1780 N N . GLY B 1 30 ? 3.908 15.664 12.008 1 68.62 30 GLY B N 1
ATOM 1781 C CA . GLY B 1 30 ? 3.572 15.914 10.617 1 68.62 30 GLY B CA 1
ATOM 1782 C C . GLY B 1 30 ? 4.379 17.031 10 1 68.62 30 GLY B C 1
ATOM 1783 O O . GLY B 1 30 ? 4.922 17.891 10.711 1 68.62 30 GLY B O 1
ATOM 1784 N N . TYR B 1 31 ? 4.461 17.125 8.703 1 70.75 31 TYR B N 1
ATOM 1785 C CA . TYR B 1 31 ? 5.258 18.094 7.957 1 70.75 31 TYR B CA 1
ATOM 1786 C C . TYR B 1 31 ? 4.734 19.516 8.172 1 70.75 31 TYR B C 1
ATOM 1788 O O . TYR B 1 31 ? 5.516 20.438 8.391 1 70.75 31 TYR B O 1
ATOM 1796 N N . GLY B 1 32 ? 3.396 19.578 8.023 1 69.06 32 GLY B N 1
ATOM 1797 C CA . GLY B 1 32 ? 2.791 20.891 8.07 1 69.06 32 GLY B CA 1
ATOM 1798 C C . GLY B 1 32 ? 2.961 21.594 9.406 1 69.06 32 GLY B C 1
ATOM 1799 O O . GLY B 1 32 ? 3.162 22.797 9.469 1 69.06 32 GLY B O 1
ATOM 1800 N N . ALA B 1 33 ? 3.049 20.891 10.391 1 72.06 33 ALA B N 1
ATOM 1801 C CA . ALA B 1 33 ? 3.021 21.438 11.742 1 72.06 33 ALA B CA 1
ATOM 1802 C C . ALA B 1 33 ? 4.434 21.766 12.234 1 72.06 33 ALA B C 1
ATOM 1804 O O . ALA B 1 33 ? 4.605 22.406 13.273 1 72.06 33 ALA B O 1
ATOM 1805 N N . VAL B 1 34 ? 5.43 21.297 11.516 1 82.62 34 VAL B N 1
ATOM 1806 C CA . VAL B 1 34 ? 6.809 21.438 11.977 1 82.62 34 VAL B CA 1
ATOM 1807 C C . VAL B 1 34 ? 7.434 22.672 11.336 1 82.62 34 VAL B C 1
ATOM 1809 O O . VAL B 1 34 ? 7.277 22.906 10.133 1 82.62 34 VAL B O 1
ATOM 1812 N N . SER B 1 35 ? 8.039 23.516 12.148 1 88.81 35 SER B N 1
ATOM 1813 C CA . SER B 1 35 ? 8.719 24.703 11.648 1 88.81 35 SER B CA 1
ATOM 1814 C C . SER B 1 35 ? 10.234 24.516 11.656 1 88.81 35 SER B C 1
ATOM 1816 O O . SER B 1 35 ? 10.758 23.656 12.359 1 88.81 35 SER B O 1
ATOM 1818 N N . MET B 1 36 ? 10.883 25.375 10.875 1 92.81 36 MET B N 1
ATOM 1819 C CA . MET B 1 36 ? 12.344 25.359 10.875 1 92.81 36 MET B CA 1
ATOM 1820 C C . MET B 1 36 ? 12.891 25.734 12.25 1 92.81 36 MET B C 1
ATOM 1822 O O . MET B 1 36 ? 13.914 25.203 12.688 1 92.81 36 MET B O 1
ATOM 1826 N N . ASP B 1 37 ? 12.133 26.547 12.914 1 94.12 37 ASP B N 1
ATOM 1827 C CA . ASP B 1 37 ? 12.531 26.953 14.258 1 94.12 37 ASP B CA 1
ATOM 1828 C C . ASP B 1 37 ? 12.492 25.766 15.219 1 94.12 37 ASP B C 1
ATOM 1830 O O . ASP B 1 37 ? 13.406 25.578 16.031 1 94.12 37 ASP B O 1
ATOM 1834 N N . ALA B 1 38 ? 11.508 25.047 15.156 1 94.56 38 ALA B N 1
ATOM 1835 C CA . ALA B 1 38 ? 11.359 23.875 16.016 1 94.56 38 ALA B CA 1
ATOM 1836 C C . ALA B 1 38 ? 12.469 22.859 15.75 1 94.56 38 ALA B C 1
ATOM 1838 O O . ALA B 1 38 ? 12.984 22.234 16.672 1 94.56 38 ALA B O 1
ATOM 1839 N N . ILE B 1 39 ? 12.805 22.672 14.477 1 94.25 39 ILE B N 1
ATOM 1840 C CA . ILE B 1 39 ? 13.852 21.734 14.094 1 94.25 39 ILE B CA 1
ATOM 1841 C C . ILE B 1 39 ? 15.188 22.188 14.656 1 94.25 39 ILE B C 1
ATOM 1843 O O . ILE B 1 39 ? 15.945 21.391 15.211 1 94.25 39 ILE B O 1
ATOM 1847 N N . ALA B 1 40 ? 15.422 23.453 14.547 1 95.06 40 ALA B N 1
ATOM 1848 C CA . ALA B 1 40 ? 16.672 24 15.078 1 95.06 40 ALA B CA 1
ATOM 1849 C C . ALA B 1 40 ? 16.781 23.766 16.578 1 95.06 40 ALA B C 1
ATOM 1851 O O . ALA B 1 40 ? 17.828 23.328 17.078 1 95.06 40 ALA B O 1
ATOM 1852 N N . LYS B 1 41 ? 15.727 23.969 17.219 1 95.56 41 LYS B N 1
ATOM 1853 C CA . LYS B 1 41 ? 15.688 23.781 18.672 1 95.56 41 LYS B CA 1
ATOM 1854 C C . LYS B 1 41 ? 15.93 22.328 19.047 1 95.56 41 LYS B C 1
ATOM 1856 O O . LYS B 1 41 ? 16.734 22.031 19.922 1 95.56 41 LYS B O 1
ATOM 1861 N N . THR B 1 42 ? 15.336 21.469 18.375 1 93.69 42 THR B N 1
ATOM 1862 C CA . THR B 1 42 ? 15.422 20.047 18.672 1 93.69 42 THR B CA 1
ATOM 1863 C C . THR B 1 42 ? 16.812 19.516 18.328 1 93.69 42 THR B C 1
ATOM 1865 O O . THR B 1 42 ? 17.328 18.625 19.016 1 93.69 42 THR B O 1
ATOM 1868 N N . ALA B 1 43 ? 17.328 19.969 17.266 1 93.25 43 ALA B N 1
ATOM 1869 C CA . ALA B 1 43 ? 18.656 19.547 16.812 1 93.25 43 ALA B CA 1
ATOM 1870 C C . ALA B 1 43 ? 19.75 20.203 17.656 1 93.25 43 ALA B C 1
ATOM 1872 O O . ALA B 1 43 ? 20.938 19.844 17.516 1 93.25 43 ALA B O 1
ATOM 1873 N N . ASN B 1 44 ? 19.328 21.109 18.422 1 94 44 ASN B N 1
ATOM 1874 C CA . ASN B 1 44 ? 20.266 21.859 19.25 1 94 44 ASN B CA 1
ATOM 1875 C C . ASN B 1 44 ? 21.297 22.594 18.406 1 94 44 ASN B C 1
ATOM 1877 O O . ASN B 1 44 ? 22.5 22.453 18.625 1 94 44 ASN B O 1
ATOM 1881 N N . VAL B 1 45 ? 20.844 23.219 17.438 1 94.06 45 VAL B N 1
ATOM 1882 C CA . VAL B 1 45 ? 21.656 24.078 16.578 1 94.06 45 VAL B CA 1
ATOM 1883 C C . VAL B 1 45 ? 20.969 25.438 16.422 1 94.06 45 VAL B C 1
ATOM 1885 O O . VAL B 1 45 ? 19.781 25.578 16.719 1 94.06 45 VAL B O 1
ATOM 1888 N N . SER B 1 46 ? 21.828 26.391 16.047 1 93.06 46 SER B N 1
ATOM 1889 C CA . SER B 1 46 ? 21.234 27.703 15.781 1 93.06 46 SER B CA 1
ATOM 1890 C C . SER B 1 46 ? 20.438 27.672 14.477 1 93.06 46 SER B C 1
ATOM 1892 O O . SER B 1 46 ? 20.656 26.828 13.617 1 93.06 46 SER B O 1
ATOM 1894 N N . LYS B 1 47 ? 19.5 28.594 14.359 1 93.19 47 LYS B N 1
ATOM 1895 C CA . LYS B 1 47 ? 18.75 28.766 13.117 1 93.19 47 LYS B CA 1
ATOM 1896 C C . LYS B 1 47 ? 19.703 29.047 11.953 1 93.19 47 LYS B C 1
ATOM 1898 O O . LYS B 1 47 ? 19.5 28.547 10.844 1 93.19 47 LYS B O 1
ATOM 1903 N N . ALA B 1 48 ? 20.703 29.859 12.258 1 92.88 48 ALA B N 1
ATOM 1904 C CA . ALA B 1 48 ? 21.703 30.188 11.234 1 92.88 48 ALA B CA 1
ATOM 1905 C C . ALA B 1 48 ? 22.422 28.938 10.75 1 92.88 48 ALA B C 1
ATOM 1907 O O . ALA B 1 48 ? 22.656 28.781 9.547 1 92.88 48 ALA B O 1
ATOM 1908 N N . THR B 1 49 ? 22.719 28.094 11.664 1 92.44 49 THR B N 1
ATOM 1909 C CA . THR B 1 49 ? 23.375 26.844 11.32 1 92.44 49 THR B CA 1
ATOM 1910 C C . THR B 1 49 ? 22.453 25.953 10.492 1 92.44 49 THR B C 1
ATOM 1912 O O . THR B 1 49 ? 22.891 25.344 9.516 1 92.44 49 THR B O 1
ATOM 1915 N N . LEU B 1 50 ? 21.172 25.797 10.898 1 94.12 50 LEU B N 1
ATOM 1916 C CA . LEU B 1 50 ? 20.188 25 10.164 1 94.12 50 LEU B CA 1
ATOM 1917 C C . LEU B 1 50 ? 20.062 25.5 8.727 1 94.12 50 LEU B C 1
ATOM 1919 O O . LEU B 1 50 ? 20.125 24.703 7.785 1 94.12 50 LEU B O 1
ATOM 1923 N N . TYR B 1 51 ? 20.062 26.844 8.555 1 92.94 51 TYR B N 1
ATOM 1924 C CA . TYR B 1 51 ? 19.812 27.422 7.234 1 92.94 51 TYR B CA 1
ATOM 1925 C C . TYR B 1 51 ? 21.094 27.391 6.391 1 92.94 51 TYR B C 1
ATOM 1927 O O . TYR B 1 51 ? 21.031 27.469 5.16 1 92.94 51 TYR B O 1
ATOM 1935 N N . ALA B 1 52 ? 22.203 27.328 7.102 1 92.06 52 ALA B N 1
ATOM 1936 C CA . ALA B 1 52 ? 23.469 27.172 6.387 1 92.06 52 ALA B CA 1
ATOM 1937 C C . ALA B 1 52 ? 23.547 25.828 5.668 1 92.06 52 ALA B C 1
ATOM 1939 O O . ALA B 1 52 ? 24.141 25.734 4.59 1 92.06 52 ALA B O 1
ATOM 1940 N N . HIS B 1 53 ? 22.844 24.859 6.25 1 90.94 53 HIS B N 1
ATOM 1941 C CA . HIS B 1 53 ? 22.922 23.516 5.699 1 90.94 53 HIS B CA 1
ATOM 1942 C C . HIS B 1 53 ? 21.688 23.219 4.836 1 90.94 53 HIS B C 1
ATOM 1944 O O . HIS B 1 53 ? 21.797 22.484 3.854 1 90.94 53 HIS B O 1
ATOM 1950 N N . PHE B 1 54 ? 20.547 23.672 5.348 1 91.06 54 PHE B N 1
ATOM 1951 C CA . PHE B 1 54 ? 19.297 23.406 4.652 1 91.06 54 PHE B CA 1
ATOM 1952 C C . PHE B 1 54 ? 18.516 24.703 4.453 1 91.06 54 PHE B C 1
ATOM 1954 O O . PHE B 1 54 ? 17.938 25.234 5.402 1 91.06 54 PHE B O 1
ATOM 1961 N N . GLY B 1 55 ? 18.406 25.078 3.227 1 86.56 55 GLY B N 1
ATOM 1962 C CA . GLY B 1 55 ? 17.875 26.391 2.875 1 86.56 55 GLY B CA 1
ATOM 1963 C C . GLY B 1 55 ? 16.391 26.516 3.117 1 86.56 55 GLY B C 1
ATOM 1964 O O . GLY B 1 55 ? 15.859 27.625 3.193 1 86.56 55 GLY B O 1
ATOM 1965 N N . SER B 1 56 ? 15.742 25.422 3.092 1 86.81 56 SER B N 1
ATOM 1966 C CA . SER B 1 56 ? 14.297 25.453 3.295 1 86.81 56 SER B CA 1
ATOM 1967 C C . SER B 1 56 ? 13.812 24.141 3.914 1 86.81 56 SER B C 1
ATOM 1969 O O . SER B 1 56 ? 14.531 23.141 3.92 1 86.81 56 SER B O 1
ATOM 1971 N N . LYS B 1 57 ? 12.656 24.234 4.449 1 84.31 57 LYS B N 1
ATOM 1972 C CA . LYS B 1 57 ? 12.023 23.047 4.996 1 84.31 57 LYS B CA 1
ATOM 1973 C C . LYS B 1 57 ? 11.867 21.969 3.926 1 84.31 57 LYS B C 1
ATOM 1975 O O . LYS B 1 57 ? 12.086 20.781 4.188 1 84.31 57 LYS B O 1
ATOM 1980 N N . ASP B 1 58 ? 11.586 22.438 2.775 1 76.12 58 ASP B N 1
ATOM 1981 C CA . ASP B 1 58 ? 11.406 21.516 1.656 1 76.12 58 ASP B CA 1
ATOM 1982 C C . ASP B 1 58 ? 12.719 20.797 1.324 1 76.12 58 ASP B C 1
ATOM 1984 O O . ASP B 1 58 ? 12.719 19.578 1.083 1 76.12 58 ASP B O 1
ATOM 1988 N N . GLU B 1 59 ? 13.734 21.516 1.281 1 80.94 59 GLU B N 1
ATOM 1989 C CA . GLU B 1 59 ? 15.047 20.938 1.001 1 80.94 59 GLU B CA 1
ATOM 1990 C C . GLU B 1 59 ? 15.461 19.953 2.094 1 80.94 59 GLU B C 1
ATOM 1992 O O . GLU B 1 59 ? 15.977 18.875 1.802 1 80.94 59 GLU B O 1
ATOM 1997 N N . LEU B 1 60 ? 15.258 20.391 3.291 1 83.75 60 LEU B N 1
ATOM 1998 C CA . LEU B 1 60 ? 15.57 19.531 4.426 1 83.75 60 LEU B CA 1
ATOM 1999 C C . LEU B 1 60 ? 14.789 18.219 4.348 1 83.75 60 LEU B C 1
ATOM 2001 O O . LEU B 1 60 ? 15.352 17.141 4.566 1 83.75 60 LEU B O 1
ATOM 2005 N N . PHE B 1 61 ? 13.648 18.344 4.07 1 76.81 61 PHE B N 1
ATOM 2006 C CA . PHE B 1 61 ? 12.781 17.172 3.986 1 76.81 61 PHE B CA 1
ATOM 2007 C C . PHE B 1 61 ? 13.227 16.25 2.857 1 76.81 61 PHE B C 1
ATOM 2009 O O . PHE B 1 61 ? 13.258 15.031 3.025 1 76.81 61 PHE B O 1
ATOM 2016 N N . ARG B 1 62 ? 13.547 16.812 1.771 1 74.25 62 ARG B N 1
ATOM 2017 C CA . ARG B 1 62 ? 14.016 16.047 0.628 1 74.25 62 ARG B CA 1
ATOM 2018 C C . ARG B 1 62 ? 15.266 15.25 0.983 1 74.25 62 ARG B C 1
ATOM 2020 O O . ARG B 1 62 ? 15.383 14.07 0.638 1 74.25 62 ARG B O 1
ATOM 2027 N N . VAL B 1 63 ? 16.094 15.859 1.634 1 75.81 63 VAL B N 1
ATOM 2028 C CA . VAL B 1 63 ? 17.344 15.219 2.002 1 75.81 63 VAL B CA 1
ATOM 2029 C C . VAL B 1 63 ? 17.094 14.117 3.035 1 75.81 63 VAL B C 1
ATOM 2031 O O . VAL B 1 63 ? 17.703 13.055 2.98 1 75.81 63 VAL B O 1
ATOM 2034 N N . MET B 1 64 ? 16.25 14.383 3.93 1 76.19 64 MET B N 1
ATOM 2035 C CA . MET B 1 64 ? 15.891 13.406 4.945 1 76.19 64 MET B CA 1
ATOM 2036 C C . MET B 1 64 ? 15.297 12.148 4.305 1 76.19 64 MET B C 1
ATOM 2038 O O . MET B 1 64 ? 15.688 11.031 4.641 1 76.19 64 MET B O 1
ATOM 2042 N N . VAL B 1 65 ? 14.438 12.305 3.391 1 71.31 65 VAL B N 1
ATOM 2043 C CA . VAL B 1 65 ? 13.758 11.203 2.721 1 71.31 65 VAL B CA 1
ATOM 2044 C C . VAL B 1 65 ? 14.766 10.406 1.892 1 71.31 65 VAL B C 1
ATOM 2046 O O . VAL B 1 65 ? 14.758 9.172 1.912 1 71.31 65 VAL B O 1
ATOM 2049 N N . ALA B 1 66 ? 15.523 11.156 1.227 1 69.38 66 ALA B N 1
ATOM 2050 C CA . ALA B 1 66 ? 16.531 10.508 0.394 1 69.38 66 ALA B CA 1
ATOM 2051 C C . ALA B 1 66 ? 17.484 9.664 1.241 1 69.38 66 ALA B C 1
ATOM 2053 O O . ALA B 1 66 ? 17.891 8.578 0.833 1 69.38 66 ALA B O 1
ATOM 2054 N N . ARG B 1 67 ? 17.719 10.18 2.365 1 69.56 67 ARG B N 1
ATOM 2055 C CA . ARG B 1 67 ? 18.609 9.461 3.281 1 69.56 67 ARG B CA 1
ATOM 2056 C C . ARG B 1 67 ? 17.938 8.195 3.801 1 69.56 67 ARG B C 1
ATOM 2058 O O . ARG B 1 67 ? 18.578 7.152 3.924 1 69.56 67 ARG B O 1
ATOM 2065 N N . GLU B 1 68 ? 16.734 8.344 4.074 1 66.62 68 GLU B N 1
ATOM 2066 C CA . GLU B 1 68 ? 16 7.211 4.637 1 66.62 68 GLU B CA 1
ATOM 2067 C C . GLU B 1 68 ? 15.773 6.129 3.588 1 66.62 68 GLU B C 1
ATOM 2069 O O . GLU B 1 68 ? 15.656 4.949 3.92 1 66.62 68 GLU B O 1
ATOM 2074 N N . CYS B 1 69 ? 15.633 6.617 2.383 1 64.5 69 CYS B N 1
ATOM 2075 C CA . CYS B 1 69 ? 15.32 5.688 1.303 1 64.5 69 CYS B CA 1
ATOM 2076 C C . CYS B 1 69 ? 16.594 5.09 0.716 1 64.5 69 CYS B C 1
ATOM 2078 O O . CYS B 1 69 ? 16.547 4.352 -0.272 1 64.5 69 CYS B O 1
ATOM 2080 N N . LYS B 1 70 ? 17.672 5.449 1.284 1 61.75 70 LYS B N 1
ATOM 2081 C CA . LYS B 1 70 ? 18.891 4.984 0.628 1 61.75 70 LYS B CA 1
ATOM 2082 C C . LYS B 1 70 ? 18.766 3.529 0.193 1 61.75 70 LYS B C 1
ATOM 2084 O O . LYS B 1 70 ? 18.828 2.619 1.024 1 61.75 70 LYS B O 1
ATOM 2089 N N . GLY B 1 71 ? 18.266 3.355 -0.981 1 58.47 71 GLY B N 1
ATOM 2090 C CA . GLY B 1 71 ? 18.141 2.17 -1.815 1 58.47 71 GLY B CA 1
ATOM 2091 C C . GLY B 1 71 ? 19.438 1.378 -1.905 1 58.47 71 GLY B C 1
ATOM 2092 O O . GLY B 1 71 ? 19.438 0.228 -2.35 1 58.47 71 GLY B O 1
ATOM 2093 N N . GLN B 1 72 ? 20.484 1.89 -1.477 1 59.44 72 GLN B N 1
ATOM 2094 C CA . GLN B 1 72 ? 21.766 1.207 -1.571 1 59.44 72 GLN B CA 1
ATOM 2095 C C . GLN B 1 72 ? 21.734 -0.13 -0.837 1 59.44 72 GLN B C 1
ATOM 2097 O O . GLN B 1 72 ? 22.359 -1.102 -1.28 1 59.44 72 GLN B O 1
ATOM 2102 N N . ALA B 1 73 ? 20.797 -0.154 -0.022 1 79.31 73 ALA B N 1
ATOM 2103 C CA . ALA B 1 73 ? 20.734 -1.402 0.732 1 79.31 73 ALA B CA 1
ATOM 2104 C C . ALA B 1 73 ? 20.078 -2.508 -0.094 1 79.31 73 ALA B C 1
ATOM 2106 O O . ALA B 1 73 ? 20.562 -3.643 -0.112 1 79.31 73 ALA B O 1
ATOM 2107 N N . MET B 1 74 ? 19.234 -2.111 -1.106 1 88.06 74 MET B N 1
ATOM 2108 C CA . MET B 1 74 ? 18.594 -3.176 -1.865 1 88.06 74 MET B CA 1
ATOM 2109 C C . MET B 1 74 ? 19.5 -3.693 -2.971 1 88.06 74 MET B C 1
ATOM 2111 O O . MET B 1 74 ? 19.484 -4.887 -3.285 1 88.06 74 MET B O 1
ATOM 2115 N N . ALA B 1 75 ? 20.312 -2.777 -3.412 1 90.5 75 ALA B N 1
ATOM 2116 C CA . ALA B 1 75 ? 21.266 -3.178 -4.441 1 90.5 75 ALA B CA 1
ATOM 2117 C C . ALA B 1 75 ? 22.188 -4.273 -3.93 1 90.5 75 ALA B C 1
ATOM 2119 O O . ALA B 1 75 ? 22.391 -5.293 -4.598 1 90.5 75 ALA B O 1
ATOM 2120 N N . ALA B 1 76 ? 22.703 -4.059 -2.793 1 93 76 ALA B N 1
ATOM 2121 C CA . ALA B 1 76 ? 23.625 -5.023 -2.193 1 93 76 ALA B CA 1
ATOM 2122 C C . ALA B 1 76 ? 22.906 -6.336 -1.882 1 93 76 ALA B C 1
ATOM 2124 O O . ALA B 1 76 ? 23.484 -7.414 -2.049 1 93 76 ALA B O 1
ATOM 2125 N N . VAL B 1 77 ? 21.734 -6.266 -1.459 1 95.88 77 VAL B N 1
ATOM 2126 C CA . VAL B 1 77 ? 20.953 -7.438 -1.097 1 95.88 77 VAL B CA 1
ATOM 2127 C C . VAL B 1 77 ? 20.672 -8.273 -2.344 1 95.88 77 VAL B C 1
ATOM 2129 O O . VAL B 1 77 ? 20.781 -9.5 -2.316 1 95.88 77 VAL B O 1
ATOM 2132 N N . CYS B 1 78 ? 20.328 -7.617 -3.463 1 96.5 78 CYS B N 1
ATOM 2133 C CA . CYS B 1 78 ? 20.047 -8.328 -4.703 1 96.5 78 CYS B CA 1
ATOM 2134 C C . CYS B 1 78 ? 21.297 -8.984 -5.258 1 96.5 78 CYS B C 1
ATOM 2136 O O . CYS B 1 78 ? 21.234 -10.078 -5.832 1 96.5 78 CYS B O 1
ATOM 2138 N N . GLU B 1 79 ? 22.359 -8.289 -5.062 1 96.12 79 GLU B N 1
ATOM 2139 C CA . GLU B 1 79 ? 23.625 -8.883 -5.488 1 96.12 79 GLU B CA 1
ATOM 2140 C C . GLU B 1 79 ? 23.953 -10.141 -4.68 1 96.12 79 GLU B C 1
ATOM 2142 O O . GLU B 1 79 ? 24.344 -11.156 -5.242 1 96.12 79 GLU B O 1
ATOM 2147 N N . GLU B 1 80 ? 23.797 -10.062 -3.414 1 97.44 80 GLU B N 1
ATOM 2148 C CA . GLU B 1 80 ? 23.984 -11.227 -2.553 1 97.44 80 GLU B CA 1
ATOM 2149 C C . GLU B 1 80 ? 23.016 -12.352 -2.922 1 97.44 80 GLU B C 1
ATOM 2151 O O . GLU B 1 80 ? 23.391 -13.523 -2.908 1 97.44 80 GLU B O 1
ATOM 2156 N N . ALA B 1 81 ? 21.844 -12.008 -3.234 1 98.06 81 ALA B N 1
ATOM 2157 C CA . ALA B 1 81 ? 20.797 -12.977 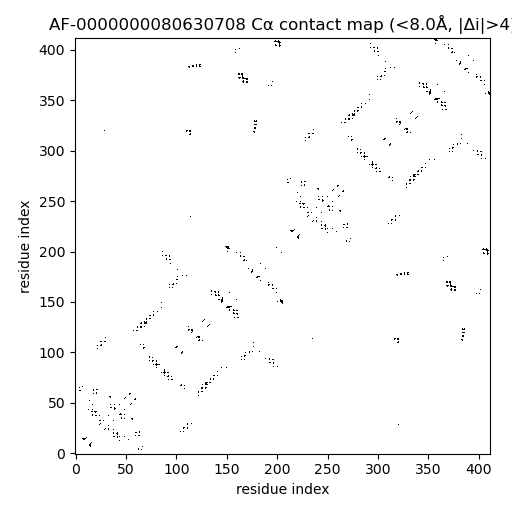-3.572 1 98.06 81 ALA B CA 1
ATOM 2158 C C . ALA B 1 81 ? 21.172 -13.773 -4.816 1 98.06 81 ALA B C 1
ATOM 2160 O O . ALA B 1 81 ? 20.828 -14.953 -4.938 1 98.06 81 ALA B O 1
ATOM 2161 N N . ARG B 1 82 ? 21.844 -13.164 -5.73 1 96.69 82 ARG B N 1
ATOM 2162 C CA . ARG B 1 82 ? 22.219 -13.805 -6.984 1 96.69 82 ARG B CA 1
ATOM 2163 C C . ARG B 1 82 ? 23.141 -14.984 -6.738 1 96.69 82 ARG B C 1
ATOM 2165 O O . ARG B 1 82 ? 23.234 -15.898 -7.559 1 96.69 82 ARG B O 1
ATOM 2172 N N . ALA B 1 83 ? 23.812 -14.922 -5.598 1 97.19 83 ALA B N 1
ATOM 2173 C CA . ALA B 1 83 ? 24.781 -15.961 -5.266 1 97.19 83 ALA B CA 1
ATOM 2174 C C . ALA B 1 83 ? 24.125 -17.125 -4.543 1 97.19 83 ALA B C 1
ATOM 2176 O O . ALA B 1 83 ? 24.75 -18.156 -4.309 1 97.19 83 ALA B O 1
ATOM 2177 N N . LEU B 1 84 ? 22.891 -17.047 -4.25 1 98.12 84 LEU B N 1
ATOM 2178 C CA . LEU B 1 84 ? 22.141 -18.062 -3.535 1 98.12 84 LEU B CA 1
ATOM 2179 C C . LEU B 1 84 ? 21.266 -18.859 -4.496 1 98.12 84 LEU B C 1
ATOM 2181 O O . LEU B 1 84 ? 21.141 -18.516 -5.672 1 98.12 84 LEU B O 1
ATOM 2185 N N . ASP B 1 85 ? 20.688 -19.906 -3.959 1 97.94 85 ASP B N 1
ATOM 2186 C CA . ASP B 1 85 ? 19.656 -20.547 -4.766 1 97.94 85 ASP B CA 1
ATOM 2187 C C . ASP B 1 85 ? 18.438 -19.656 -4.898 1 97.94 85 ASP B C 1
ATOM 2189 O O . ASP B 1 85 ? 18.25 -18.719 -4.117 1 97.94 85 ASP B O 1
ATOM 2193 N N . MET B 1 86 ? 17.672 -19.906 -5.859 1 97.75 86 MET B N 1
ATOM 2194 C CA . MET B 1 86 ? 16.562 -19.047 -6.254 1 97.75 86 MET B CA 1
ATOM 2195 C C . MET B 1 86 ? 15.648 -18.75 -5.066 1 97.75 86 MET B C 1
ATOM 2197 O O . MET B 1 86 ? 15.344 -17.594 -4.789 1 97.75 86 MET B O 1
ATOM 2201 N N . ALA B 1 87 ? 15.219 -19.859 -4.348 1 98.56 87 ALA B N 1
ATOM 2202 C CA . ALA B 1 87 ? 14.289 -19.672 -3.23 1 98.56 87 ALA B CA 1
ATOM 2203 C C . ALA B 1 87 ? 14.93 -18.844 -2.119 1 98.56 87 ALA B C 1
ATOM 2205 O O . ALA B 1 87 ? 14.297 -17.938 -1.573 1 98.56 87 ALA B O 1
ATOM 2206 N N . ASP B 1 88 ? 16.156 -19.109 -1.788 1 98.56 88 ASP B N 1
ATOM 2207 C CA . ASP B 1 88 ? 16.859 -18.391 -0.731 1 98.56 88 ASP B CA 1
ATOM 2208 C C . ASP B 1 88 ? 17.141 -16.953 -1.145 1 98.56 88 ASP B C 1
ATOM 2210 O O . ASP B 1 88 ? 17.125 -16.047 -0.309 1 98.56 88 ASP B O 1
ATOM 2214 N N . GLY B 1 89 ? 17.484 -16.75 -2.4 1 98.62 89 GLY B N 1
ATOM 2215 C CA . GLY B 1 89 ? 17.641 -15.398 -2.906 1 98.62 89 GLY B CA 1
ATOM 2216 C C . GLY B 1 89 ? 16.391 -14.562 -2.809 1 98.62 89 GLY B C 1
ATOM 2217 O O . GLY B 1 89 ? 16.422 -13.422 -2.344 1 98.62 89 GLY B O 1
ATOM 2218 N N . LEU B 1 90 ? 15.273 -15.164 -3.232 1 98.81 90 LEU B N 1
ATOM 2219 C CA . LEU B 1 90 ? 13.992 -14.492 -3.127 1 98.81 90 LEU B CA 1
ATOM 2220 C C . LEU B 1 90 ? 13.648 -14.195 -1.671 1 98.81 90 LEU B C 1
ATOM 2222 O O . LEU B 1 90 ? 13.141 -13.117 -1.353 1 98.81 90 LEU B O 1
ATOM 2226 N N . ARG B 1 91 ? 13.938 -15.156 -0.792 1 98.75 91 ARG B N 1
ATOM 2227 C CA . ARG B 1 91 ? 13.656 -14.984 0.629 1 98.75 91 ARG B CA 1
ATOM 2228 C C . ARG B 1 91 ? 14.477 -13.836 1.214 1 98.75 91 ARG B C 1
ATOM 2230 O O . ARG B 1 91 ? 13.961 -13.039 1.999 1 98.75 91 ARG B O 1
ATOM 2237 N N . LEU B 1 92 ? 15.719 -13.742 0.839 1 98.31 92 LEU B N 1
ATOM 2238 C CA . LEU B 1 92 ? 16.594 -12.68 1.315 1 98.31 92 LEU B CA 1
ATOM 2239 C C . LEU B 1 92 ? 16.078 -11.312 0.896 1 98.31 92 LEU B C 1
ATOM 2241 O O . LEU B 1 92 ? 16.016 -10.391 1.712 1 98.31 92 LEU B O 1
ATOM 2245 N N . ILE B 1 93 ? 15.719 -11.18 -0.301 1 97.94 93 ILE B N 1
ATOM 2246 C CA . ILE B 1 93 ? 15.203 -9.93 -0.836 1 97.94 93 ILE B CA 1
ATOM 2247 C C . ILE B 1 93 ? 13.898 -9.562 -0.122 1 97.94 93 ILE B C 1
ATOM 2249 O O . ILE B 1 93 ? 13.727 -8.422 0.313 1 97.94 93 ILE B O 1
ATOM 2253 N N . ALA B 1 94 ? 13.008 -10.539 0.003 1 98 94 ALA B N 1
ATOM 2254 C CA . ALA B 1 94 ? 11.711 -10.312 0.633 1 98 94 ALA B CA 1
ATOM 2255 C C . ALA B 1 94 ? 11.875 -9.867 2.084 1 98 94 ALA B C 1
ATOM 2257 O O . ALA B 1 94 ? 11.219 -8.922 2.531 1 98 94 ALA B O 1
ATOM 2258 N N . ARG B 1 95 ? 12.727 -10.508 2.795 1 96.25 95 ARG B N 1
ATOM 2259 C CA . ARG B 1 95 ? 12.938 -10.195 4.203 1 96.25 95 ARG B CA 1
ATOM 2260 C C . ARG B 1 95 ? 13.516 -8.797 4.375 1 96.25 95 ARG B C 1
ATOM 2262 O O . ARG B 1 95 ? 13.094 -8.055 5.266 1 96.25 95 ARG B O 1
ATOM 2269 N N . HIS B 1 96 ? 14.445 -8.484 3.57 1 94 96 HIS B N 1
ATOM 2270 C CA . HIS B 1 96 ? 15.023 -7.145 3.643 1 94 96 HIS B CA 1
ATOM 2271 C C . HIS B 1 96 ? 13.984 -6.074 3.312 1 94 96 HIS B C 1
ATOM 2273 O O . HIS B 1 96 ? 13.898 -5.059 4 1 94 96 HIS B O 1
ATOM 2279 N N . PHE B 1 97 ? 13.242 -6.332 2.309 1 93.94 97 PHE B N 1
ATOM 2280 C CA . PHE B 1 97 ? 12.258 -5.355 1.855 1 93.94 97 PHE B CA 1
ATOM 2281 C C . PHE B 1 97 ? 11.195 -5.117 2.924 1 93.94 97 PHE B C 1
ATOM 2283 O O . PHE B 1 97 ? 10.867 -3.973 3.236 1 93.94 97 PHE B O 1
ATOM 2290 N N . VAL B 1 98 ? 10.68 -6.211 3.443 1 93.31 98 VAL B N 1
ATOM 2291 C CA . VAL B 1 98 ? 9.609 -6.059 4.418 1 93.31 98 VAL B CA 1
ATOM 2292 C C . VAL B 1 98 ? 10.133 -5.352 5.664 1 93.31 98 VAL B C 1
ATOM 2294 O O . VAL B 1 98 ? 9.438 -4.527 6.262 1 93.31 98 VAL B O 1
ATOM 2297 N N . THR B 1 99 ? 11.344 -5.641 6.047 1 88.94 99 THR B N 1
ATOM 2298 C CA . THR B 1 99 ? 11.953 -4.969 7.188 1 88.94 99 THR B CA 1
ATOM 2299 C C . THR B 1 99 ? 12.141 -3.482 6.906 1 88.94 99 THR B C 1
ATOM 2301 O O . THR B 1 99 ? 11.938 -2.646 7.789 1 88.94 99 THR B O 1
ATOM 2304 N N . LEU B 1 100 ? 12.469 -3.189 5.738 1 86.94 100 LEU B N 1
ATOM 2305 C CA . LEU B 1 100 ? 12.688 -1.807 5.328 1 86.94 100 LEU B CA 1
ATOM 2306 C C . LEU B 1 100 ? 11.391 -1.012 5.379 1 86.94 100 LEU B C 1
ATOM 2308 O O . LEU B 1 100 ? 11.336 0.061 5.984 1 86.94 100 LEU B O 1
ATOM 2312 N N . ILE B 1 101 ? 10.344 -1.511 4.82 1 89.19 101 ILE B N 1
ATOM 2313 C CA . ILE B 1 101 ? 9.133 -0.716 4.652 1 89.19 101 ILE B CA 1
ATOM 2314 C C . ILE B 1 101 ? 8.367 -0.656 5.973 1 89.19 101 ILE B C 1
ATOM 2316 O O . ILE B 1 101 ? 7.465 0.171 6.137 1 89.19 101 ILE B O 1
ATOM 2320 N N . LEU B 1 102 ? 8.703 -1.543 6.887 1 87.56 102 LEU B N 1
ATOM 2321 C CA . LEU B 1 102 ? 8.039 -1.524 8.18 1 87.56 102 LEU B CA 1
ATOM 2322 C C . LEU B 1 102 ? 8.867 -0.763 9.211 1 87.56 102 LEU B C 1
ATOM 2324 O O . LEU B 1 102 ? 8.445 -0.603 10.359 1 87.56 102 LEU B O 1
ATOM 2328 N N . SER B 1 103 ? 9.977 -0.281 8.781 1 82.31 103 SER B N 1
ATOM 2329 C CA . SER B 1 103 ? 10.789 0.505 9.703 1 82.31 103 SER B CA 1
ATOM 2330 C C . SER B 1 103 ? 10.102 1.822 10.062 1 82.31 103 SER B C 1
ATOM 2332 O O . SER B 1 103 ? 9.367 2.381 9.25 1 82.31 103 SER B O 1
ATOM 2334 N N . PRO B 1 104 ? 10.383 2.311 11.242 1 76 104 PRO B N 1
ATOM 2335 C CA . PRO B 1 104 ? 9.781 3.582 11.656 1 76 104 PRO B CA 1
ATOM 2336 C C . PRO B 1 104 ? 10.117 4.727 10.703 1 76 104 PRO B C 1
ATOM 2338 O O . PRO B 1 104 ? 9.258 5.574 10.43 1 76 104 PRO B O 1
ATOM 2341 N N . GLN B 1 105 ? 11.266 4.75 10.203 1 73.94 105 GLN B N 1
ATOM 2342 C CA . GLN B 1 105 ? 11.703 5.816 9.312 1 73.94 105 GLN B CA 1
ATOM 2343 C C . GLN B 1 105 ? 10.953 5.762 7.984 1 73.94 105 GLN B C 1
ATOM 2345 O O . GLN B 1 105 ? 10.5 6.793 7.48 1 73.94 105 GLN B O 1
ATOM 2350 N N . ALA B 1 106 ? 10.867 4.555 7.453 1 80.62 106 ALA B N 1
ATOM 2351 C CA . ALA B 1 106 ? 10.164 4.395 6.184 1 80.62 106 ALA B CA 1
ATOM 2352 C C . ALA B 1 106 ? 8.68 4.734 6.332 1 80.62 106 ALA B C 1
ATOM 2354 O O . ALA B 1 106 ? 8.102 5.383 5.457 1 80.62 106 ALA B O 1
ATOM 2355 N N . LEU B 1 107 ? 8.109 4.324 7.375 1 80.31 107 LEU B N 1
ATOM 2356 C CA . LEU B 1 107 ? 6.695 4.582 7.617 1 80.31 107 LEU B CA 1
ATOM 2357 C C . LEU B 1 107 ? 6.438 6.074 7.797 1 80.31 107 LEU B C 1
ATOM 2359 O O . LEU B 1 107 ? 5.48 6.617 7.238 1 80.31 107 LEU B O 1
ATOM 2363 N N . ALA B 1 108 ? 7.266 6.672 8.562 1 74.06 108 ALA B N 1
ATOM 2364 C CA . ALA B 1 108 ? 7.129 8.109 8.789 1 74.06 108 ALA B CA 1
ATOM 2365 C C . ALA B 1 108 ? 7.293 8.883 7.488 1 74.06 108 ALA B C 1
ATOM 2367 O O . ALA B 1 108 ? 6.547 9.828 7.223 1 74.06 108 ALA B O 1
ATOM 2368 N N . GLY B 1 109 ? 8.352 8.531 6.77 1 76.88 109 GLY B N 1
ATOM 2369 C CA . GLY B 1 109 ? 8.57 9.164 5.48 1 76.88 109 GLY B CA 1
ATOM 2370 C C . GLY B 1 109 ? 7.391 9.016 4.535 1 76.88 109 GLY B C 1
ATOM 2371 O O . GLY B 1 109 ? 6.973 9.977 3.893 1 76.88 109 GLY B O 1
ATOM 2372 N N . TYR B 1 110 ? 6.848 7.828 4.496 1 83.19 110 TYR B N 1
ATOM 2373 C CA . TYR B 1 110 ? 5.703 7.559 3.633 1 83.19 110 TYR B CA 1
ATOM 2374 C C . TYR B 1 110 ? 4.492 8.375 4.059 1 83.19 110 TYR B C 1
ATOM 2376 O O . TYR B 1 110 ? 3.783 8.938 3.219 1 83.19 110 TYR B O 1
ATOM 2384 N N . ARG B 1 111 ? 4.23 8.438 5.297 1 79.06 111 ARG B N 1
ATOM 2385 C CA . ARG B 1 111 ? 3.096 9.188 5.828 1 79.06 111 ARG B CA 1
ATOM 2386 C C . ARG B 1 111 ? 3.176 10.656 5.43 1 79.06 111 ARG B C 1
ATOM 2388 O O . ARG B 1 111 ? 2.178 11.25 5.008 1 79.06 111 ARG B O 1
ATOM 2395 N N . VAL B 1 112 ? 4.285 11.188 5.617 1 74.62 112 VAL B N 1
ATOM 2396 C CA . VAL B 1 112 ? 4.465 12.602 5.336 1 74.62 112 VAL B CA 1
ATOM 2397 C C . VAL B 1 112 ? 4.266 12.867 3.844 1 74.62 112 VAL B C 1
ATOM 2399 O O . VAL B 1 112 ? 3.588 13.82 3.459 1 74.62 112 VAL B O 1
ATOM 2402 N N . VAL B 1 113 ? 4.875 12.047 3.061 1 80.12 113 VAL B N 1
ATOM 2403 C CA . VAL B 1 113 ? 4.84 12.266 1.619 1 80.12 113 VAL B CA 1
ATOM 2404 C C . VAL B 1 113 ? 3.416 12.086 1.101 1 80.12 113 VAL B C 1
ATOM 2406 O O . VAL B 1 113 ? 2.955 12.852 0.254 1 80.12 113 VAL B O 1
ATOM 2409 N N . VAL B 1 114 ? 2.727 11.102 1.597 1 82.75 114 VAL B N 1
ATOM 2410 C CA . VAL B 1 114 ? 1.352 10.844 1.18 1 82.75 114 VAL B CA 1
ATOM 2411 C C . VAL B 1 114 ? 0.465 12.023 1.578 1 82.75 114 VAL B C 1
ATOM 2413 O O . VAL B 1 114 ? -0.416 12.43 0.817 1 82.75 114 VAL B O 1
ATOM 2416 N N . GLY B 1 115 ? 0.683 12.516 2.689 1 75.12 115 GLY B N 1
ATOM 2417 C CA . GLY B 1 115 ? -0.117 13.617 3.188 1 75.12 115 GLY B CA 1
ATOM 2418 C C . GLY B 1 115 ? 0.164 14.93 2.473 1 75.12 115 GLY B C 1
ATOM 2419 O O . GLY B 1 115 ? -0.716 15.789 2.369 1 75.12 115 GLY B O 1
ATOM 2420 N N . GLU B 1 116 ? 1.368 15.023 1.932 1 72.62 116 GLU B N 1
ATOM 2421 C CA . GLU B 1 116 ? 1.787 16.328 1.423 1 72.62 116 GLU B CA 1
ATOM 2422 C C . GLU B 1 116 ? 1.989 16.281 -0.089 1 72.62 116 GLU B C 1
ATOM 2424 O O . GLU B 1 116 ? 2.295 17.312 -0.705 1 72.62 116 GLU B O 1
ATOM 2429 N N . ALA B 1 117 ? 1.841 15.195 -0.631 1 75.88 117 ALA B N 1
ATOM 2430 C CA . ALA B 1 117 ? 2.17 14.992 -2.039 1 75.88 117 ALA B CA 1
ATOM 2431 C C . ALA B 1 117 ? 1.421 15.977 -2.928 1 75.88 117 ALA B C 1
ATOM 2433 O O . ALA B 1 117 ? 1.96 16.453 -3.93 1 75.88 117 ALA B O 1
ATOM 2434 N N . HIS B 1 118 ? 0.235 16.266 -2.594 1 70.12 118 HIS B N 1
ATOM 2435 C CA . HIS B 1 118 ? -0.562 17.188 -3.406 1 70.12 118 HIS B CA 1
ATOM 2436 C C . HIS B 1 118 ? -0.009 18.609 -3.344 1 70.12 118 HIS B C 1
ATOM 2438 O O . HIS B 1 118 ? -0.11 19.359 -4.316 1 70.12 118 HIS B O 1
ATOM 2444 N N . ARG B 1 119 ? 0.537 18.922 -2.246 1 69 119 ARG B N 1
ATOM 2445 C CA . ARG B 1 119 ? 1.056 20.281 -2.045 1 69 119 ARG B CA 1
ATOM 2446 C C . ARG B 1 119 ? 2.512 20.375 -2.488 1 69 119 ARG B C 1
ATOM 2448 O O . ARG B 1 119 ? 2.959 21.438 -2.932 1 69 119 ARG B O 1
ATOM 2455 N N . PHE B 1 120 ? 3.17 19.266 -2.408 1 73.25 120 PHE B N 1
ATOM 2456 C CA . PHE B 1 120 ? 4.598 19.266 -2.707 1 73.25 120 PHE B CA 1
ATOM 2457 C C . PHE B 1 120 ? 4.953 18.094 -3.631 1 73.25 120 PHE B C 1
ATOM 2459 O O . PHE B 1 120 ? 5.637 17.156 -3.223 1 73.25 120 PHE B O 1
ATOM 2466 N N . PRO B 1 121 ? 4.613 18.203 -4.871 1 76.81 121 PRO B N 1
ATOM 2467 C CA . PRO B 1 121 ? 4.855 17.125 -5.82 1 76.81 121 PRO B CA 1
ATOM 2468 C C . PRO B 1 121 ? 6.332 16.75 -5.926 1 76.81 121 PRO B C 1
ATOM 2470 O O . PRO B 1 121 ? 6.664 15.586 -6.184 1 76.81 121 PRO B O 1
ATOM 2473 N N . GLU B 1 122 ? 7.137 17.656 -5.676 1 77.38 122 GLU B N 1
ATOM 2474 C CA . GLU B 1 122 ? 8.57 17.406 -5.773 1 77.38 122 GLU B CA 1
ATOM 2475 C C . GLU B 1 122 ? 9.047 16.484 -4.652 1 77.38 122 GLU B C 1
ATOM 2477 O O . GLU B 1 122 ? 9.977 15.695 -4.84 1 77.38 122 GLU B O 1
A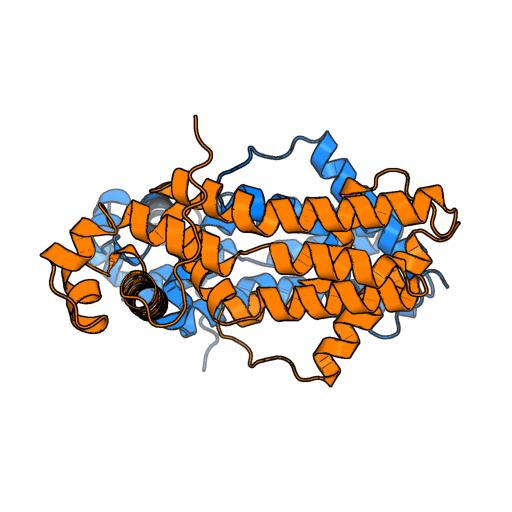TOM 2482 N N . LEU B 1 123 ? 8.414 16.625 -3.557 1 76.06 123 LEU B N 1
ATOM 2483 C CA . LEU B 1 123 ? 8.734 15.758 -2.432 1 76.06 123 LEU B CA 1
ATOM 2484 C C . LEU B 1 123 ? 8.344 14.312 -2.734 1 76.06 123 LEU B C 1
ATOM 2486 O O . LEU B 1 123 ? 9.086 13.383 -2.42 1 76.06 123 LEU B O 1
ATOM 2490 N N . ALA B 1 124 ? 7.223 14.211 -3.35 1 83.38 124 ALA B N 1
ATOM 2491 C CA . ALA B 1 124 ? 6.742 12.883 -3.723 1 83.38 124 ALA B CA 1
ATOM 2492 C C . ALA B 1 124 ? 7.668 12.234 -4.75 1 83.38 124 ALA B C 1
ATOM 2494 O O . ALA B 1 124 ? 7.988 11.047 -4.641 1 83.38 124 ALA B O 1
ATOM 2495 N N . SER B 1 125 ? 8.102 13.023 -5.66 1 85.56 125 SER B N 1
ATOM 2496 C CA . SER B 1 125 ? 9 12.516 -6.691 1 85.56 125 SER B CA 1
ATOM 2497 C C . SER B 1 125 ? 10.359 12.125 -6.105 1 85.56 125 SER B C 1
ATOM 2499 O O . SER B 1 125 ? 10.922 11.094 -6.469 1 85.56 125 SER B O 1
ATOM 2501 N N . ALA B 1 126 ? 10.828 12.906 -5.195 1 79.75 126 ALA B N 1
ATOM 2502 C CA . ALA B 1 126 ? 12.117 12.633 -4.566 1 79.75 126 ALA B CA 1
ATOM 2503 C C . ALA B 1 126 ? 12.07 11.352 -3.74 1 79.75 126 ALA B C 1
ATOM 2505 O O . ALA B 1 126 ? 13 10.547 -3.783 1 79.75 126 ALA B O 1
ATOM 2506 N N . PHE B 1 127 ? 11.062 11.203 -3.006 1 82.81 127 PHE B N 1
ATOM 2507 C CA . PHE B 1 127 ? 10.859 10 -2.213 1 82.81 127 PHE B CA 1
ATOM 2508 C C . PHE B 1 127 ? 10.805 8.766 -3.107 1 82.81 127 PHE B C 1
ATOM 2510 O O . PHE B 1 127 ? 11.5 7.777 -2.854 1 82.81 127 PHE B O 1
ATOM 2517 N N . TYR B 1 128 ? 10.055 8.906 -4.156 1 88.19 128 TYR B N 1
ATOM 2518 C CA . TYR B 1 128 ? 9.859 7.777 -5.062 1 88.19 128 TYR B CA 1
ATOM 2519 C C . TYR B 1 128 ? 11.164 7.402 -5.754 1 88.19 128 TYR B C 1
ATOM 2521 O O . TYR B 1 128 ? 11.516 6.223 -5.84 1 88.19 128 TYR B O 1
ATOM 2529 N N . GLU B 1 129 ? 11.859 8.336 -6.219 1 85.88 129 GLU B N 1
ATOM 2530 C CA . GLU B 1 129 ? 13.078 8.102 -6.992 1 85.88 129 GLU B CA 1
ATOM 2531 C C . GLU B 1 129 ? 14.203 7.566 -6.109 1 85.88 129 GLU B C 1
ATOM 2533 O O . GLU B 1 129 ? 15.016 6.758 -6.559 1 85.88 129 GLU B O 1
ATOM 2538 N N . ALA B 1 130 ? 14.188 7.98 -4.883 1 80.25 130 ALA B N 1
ATOM 2539 C CA . ALA B 1 130 ? 15.273 7.605 -3.984 1 80.25 130 ALA B CA 1
ATOM 2540 C C . ALA B 1 130 ? 15.008 6.25 -3.338 1 80.25 130 ALA B C 1
ATOM 2542 O O . ALA B 1 130 ? 15.938 5.566 -2.904 1 80.25 130 ALA B O 1
ATOM 2543 N N . GLY B 1 131 ? 13.789 5.875 -3.33 1 86.88 131 GLY B N 1
ATOM 2544 C CA . GLY B 1 131 ? 13.453 4.664 -2.596 1 86.88 131 GLY B CA 1
ATOM 2545 C C . GLY B 1 131 ? 12.75 3.625 -3.449 1 86.88 131 GLY B C 1
ATOM 2546 O O . GLY B 1 131 ? 13.398 2.729 -3.998 1 86.88 131 GLY B O 1
ATOM 2547 N N . PRO B 1 132 ? 11.422 3.836 -3.664 1 90.69 132 PRO B N 1
ATOM 2548 C CA . PRO B 1 132 ? 10.625 2.811 -4.344 1 90.69 132 PRO B CA 1
ATOM 2549 C C . PRO B 1 132 ? 11.133 2.508 -5.75 1 90.69 132 PRO B C 1
ATOM 2551 O O . PRO B 1 132 ? 11.203 1.342 -6.148 1 90.69 132 PRO B O 1
ATOM 2554 N N . ALA B 1 133 ? 11.516 3.525 -6.48 1 90.94 133 ALA B N 1
ATOM 2555 C CA . ALA B 1 133 ? 11.961 3.326 -7.855 1 90.94 133 ALA B CA 1
ATOM 2556 C C . ALA B 1 133 ? 13.234 2.488 -7.906 1 90.94 133 ALA B C 1
ATOM 2558 O O . ALA B 1 133 ? 13.367 1.593 -8.742 1 90.94 133 ALA B O 1
ATOM 2559 N N . ARG B 1 134 ? 14.125 2.762 -7.062 1 88.69 134 ARG B N 1
ATOM 2560 C CA . ARG B 1 134 ? 15.383 2.025 -7.016 1 88.69 134 ARG B CA 1
ATOM 2561 C C . ARG B 1 134 ? 15.164 0.582 -6.578 1 88.69 134 ARG B C 1
ATOM 2563 O O . ARG B 1 134 ? 15.758 -0.342 -7.133 1 88.69 134 ARG B O 1
ATOM 2570 N N . THR B 1 135 ? 14.352 0.446 -5.582 1 91.31 135 THR B N 1
ATOM 2571 C CA . THR B 1 135 ? 13.984 -0.891 -5.129 1 91.31 135 THR B CA 1
ATOM 2572 C C . THR B 1 135 ? 13.422 -1.718 -6.277 1 91.31 135 THR B C 1
ATOM 2574 O O . THR B 1 135 ? 13.844 -2.85 -6.508 1 91.31 135 THR B O 1
ATOM 2577 N N . MET B 1 136 ? 12.555 -1.127 -7.055 1 94.25 136 MET B N 1
ATOM 2578 C CA . MET B 1 136 ? 11.906 -1.812 -8.172 1 94.25 136 MET B CA 1
ATOM 2579 C C . MET B 1 136 ? 12.914 -2.156 -9.258 1 94.25 136 MET B C 1
ATOM 2581 O O . MET B 1 136 ? 12.859 -3.234 -9.852 1 94.25 136 MET B O 1
ATOM 2585 N N . GLU B 1 137 ? 13.789 -1.272 -9.484 1 94.88 137 GLU B N 1
ATOM 2586 C CA . GLU B 1 137 ? 14.812 -1.495 -10.492 1 94.88 137 GLU B CA 1
ATOM 2587 C C . GLU B 1 137 ? 15.664 -2.715 -10.156 1 94.88 137 GLU B C 1
ATOM 2589 O O . GLU B 1 137 ? 15.922 -3.557 -11.016 1 94.88 137 GLU B O 1
ATOM 2594 N N . HIS B 1 138 ? 16.062 -2.795 -8.93 1 95.25 138 HIS B N 1
ATOM 2595 C CA . HIS B 1 138 ? 16.938 -3.881 -8.516 1 95.25 138 HIS B CA 1
ATOM 2596 C C . HIS B 1 138 ? 16.188 -5.215 -8.5 1 95.25 138 HIS B C 1
ATOM 2598 O O . HIS B 1 138 ? 16.734 -6.234 -8.93 1 95.25 138 HIS B O 1
ATOM 2604 N N . ILE B 1 139 ? 14.977 -5.215 -8.086 1 97.25 139 ILE B N 1
ATOM 2605 C CA . ILE B 1 139 ? 14.219 -6.457 -8.023 1 97.25 139 ILE B CA 1
ATOM 2606 C C . ILE B 1 139 ? 13.844 -6.902 -9.438 1 97.25 139 ILE B C 1
ATOM 2608 O O . ILE B 1 139 ? 13.867 -8.094 -9.742 1 97.25 139 ILE B O 1
ATOM 2612 N N . SER B 1 140 ? 13.508 -5.949 -10.297 1 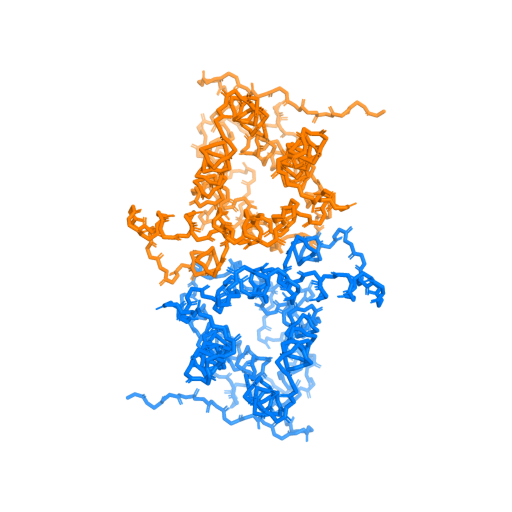98.06 140 SER B N 1
ATOM 2613 C CA . SER B 1 140 ? 13.227 -6.277 -11.688 1 98.06 140 SER B CA 1
ATOM 2614 C C . SER B 1 140 ? 14.445 -6.898 -12.367 1 98.06 140 SER B C 1
ATOM 2616 O O . SER B 1 140 ? 14.312 -7.852 -13.141 1 98.06 140 SER B O 1
ATOM 2618 N N . ALA B 1 141 ? 15.578 -6.375 -12.086 1 98.06 141 ALA B N 1
ATOM 2619 C CA . ALA B 1 141 ? 16.812 -6.93 -12.625 1 98.06 141 ALA B CA 1
ATOM 2620 C C . ALA B 1 141 ? 17.047 -8.352 -12.125 1 98.06 141 ALA B C 1
ATOM 2622 O O . ALA B 1 141 ? 17.484 -9.219 -12.883 1 98.06 141 ALA B O 1
ATOM 2623 N N . PHE B 1 142 ? 16.75 -8.547 -10.883 1 98.44 142 PHE B N 1
ATOM 2624 C CA . PHE B 1 142 ? 16.875 -9.883 -10.312 1 98.44 142 PHE B CA 1
ATOM 2625 C C . PHE B 1 142 ? 15.93 -10.859 -11 1 98.44 142 PHE B C 1
ATOM 2627 O O . PHE B 1 142 ? 16.312 -11.984 -11.328 1 98.44 142 PHE B O 1
ATOM 2634 N N . MET B 1 143 ? 14.695 -10.422 -11.297 1 98.69 143 MET B N 1
ATOM 2635 C CA . MET B 1 143 ? 13.719 -11.242 -12 1 98.69 143 MET B CA 1
ATOM 2636 C C . MET B 1 143 ? 14.188 -11.547 -13.422 1 98.69 143 MET B C 1
ATOM 2638 O O . MET B 1 143 ? 14 -12.656 -13.914 1 98.69 143 MET B O 1
ATOM 2642 N N . THR B 1 144 ? 14.727 -10.594 -14.055 1 98.5 144 THR B N 1
ATOM 2643 C CA . THR B 1 144 ? 15.281 -10.773 -15.391 1 98.5 144 THR B CA 1
ATOM 2644 C C . THR B 1 144 ? 16.344 -11.859 -15.391 1 98.5 144 THR B C 1
ATOM 2646 O O . THR B 1 144 ? 16.391 -12.695 -16.297 1 98.5 144 THR B O 1
ATOM 2649 N N . ASP B 1 145 ? 17.156 -11.812 -14.367 1 98.12 145 ASP B N 1
ATOM 2650 C CA . ASP B 1 145 ? 18.219 -12.797 -14.242 1 98.12 145 ASP B CA 1
ATOM 2651 C C . ASP B 1 145 ? 17.656 -14.203 -14.07 1 98.12 145 ASP B C 1
ATOM 2653 O O . ASP B 1 145 ? 18.156 -15.164 -14.656 1 98.12 145 ASP B O 1
ATOM 2657 N N . LEU B 1 146 ? 16.656 -14.352 -13.234 1 98.25 146 LEU B N 1
ATOM 2658 C CA . LEU B 1 146 ? 16.016 -15.648 -13.023 1 98.25 146 LEU B CA 1
ATOM 2659 C C . LEU B 1 146 ? 15.461 -16.203 -14.336 1 98.25 146 LEU B C 1
ATOM 2661 O O . LEU B 1 146 ? 15.539 -17.406 -14.594 1 98.25 146 LEU B O 1
ATOM 2665 N N . ASP B 1 147 ? 14.859 -15.312 -15.141 1 98.44 147 ASP B N 1
ATOM 2666 C CA . ASP B 1 147 ? 14.32 -15.703 -16.438 1 98.44 147 ASP B CA 1
ATOM 2667 C C . ASP B 1 147 ? 15.438 -16.125 -17.391 1 98.44 147 ASP B C 1
ATOM 2669 O O . ASP B 1 147 ? 15.352 -17.172 -18.047 1 98.44 147 ASP B O 1
ATOM 2673 N N . ARG B 1 148 ? 16.438 -15.328 -17.484 1 97.62 148 ARG B N 1
ATOM 2674 C CA . ARG B 1 148 ? 17.578 -15.57 -18.375 1 97.62 148 ARG B CA 1
ATOM 2675 C C . ARG B 1 148 ? 18.234 -16.906 -18.078 1 97.62 148 ARG B C 1
ATOM 2677 O O . ARG B 1 148 ? 18.656 -17.625 -18.984 1 97.62 148 ARG B O 1
ATOM 2684 N N . ARG B 1 149 ? 18.312 -17.234 -16.812 1 97.19 149 ARG B N 1
ATOM 2685 C CA . ARG B 1 149 ? 18.953 -18.469 -16.375 1 97.19 149 ARG B CA 1
ATOM 2686 C C . ARG B 1 149 ? 18.016 -19.656 -16.516 1 97.19 149 ARG B C 1
ATOM 2688 O O . ARG B 1 149 ? 18.406 -20.797 -16.266 1 97.19 149 ARG B O 1
ATOM 2695 N N . GLY B 1 150 ? 16.812 -19.391 -16.844 1 97.38 150 GLY B N 1
ATOM 2696 C CA . GLY B 1 150 ? 15.836 -20.438 -17.094 1 97.38 150 GLY B CA 1
ATOM 2697 C C . GLY B 1 150 ? 15.266 -21.031 -15.812 1 97.38 150 GLY B C 1
ATOM 2698 O O . GLY B 1 150 ? 14.633 -22.094 -15.836 1 97.38 150 GLY B O 1
ATOM 2699 N N . LEU B 1 151 ? 15.469 -20.375 -14.672 1 97.75 151 LEU B N 1
ATOM 2700 C CA . LEU B 1 151 ? 14.977 -20.859 -13.391 1 97.75 151 LEU B CA 1
ATOM 2701 C C . LEU B 1 151 ? 13.477 -20.609 -13.258 1 97.75 151 LEU B C 1
ATOM 2703 O O . LEU B 1 151 ? 12.766 -21.391 -12.625 1 97.75 151 LEU B O 1
ATOM 2707 N N . LEU B 1 152 ? 13.039 -19.484 -13.805 1 98.38 152 LEU B N 1
ATOM 2708 C CA . LEU B 1 152 ? 11.633 -19.125 -13.914 1 98.38 152 LEU B CA 1
ATOM 2709 C C . LEU B 1 152 ? 11.305 -18.625 -15.32 1 98.38 152 LEU B C 1
ATOM 2711 O O . LEU B 1 152 ? 12.211 -18.219 -16.062 1 98.38 152 LEU B O 1
ATOM 2715 N N . ARG B 1 153 ? 10.078 -18.719 -15.703 1 98.31 153 ARG B N 1
ATOM 2716 C CA . ARG B 1 153 ? 9.586 -18.125 -16.953 1 98.31 153 ARG B CA 1
ATOM 2717 C C . ARG B 1 153 ? 8.867 -16.812 -16.688 1 98.31 153 ARG B C 1
ATOM 2719 O O . ARG B 1 153 ? 7.668 -16.797 -16.375 1 98.31 153 ARG B O 1
ATOM 2726 N N . ILE B 1 154 ? 9.602 -15.812 -16.922 1 98.31 154 ILE B N 1
ATOM 2727 C CA . ILE B 1 154 ? 9.102 -14.484 -16.578 1 98.31 154 ILE B CA 1
ATOM 2728 C C . ILE B 1 154 ? 9.078 -13.609 -17.828 1 98.31 154 ILE B C 1
ATOM 2730 O O . ILE B 1 154 ? 10.031 -12.883 -18.109 1 98.31 154 ILE B O 1
ATOM 2734 N N . PRO B 1 155 ? 7.945 -13.562 -18.484 1 96.94 155 PRO B N 1
ATOM 2735 C CA . PRO B 1 155 ? 7.883 -12.773 -19.719 1 96.94 155 PRO B CA 1
ATOM 2736 C C . PRO B 1 155 ? 7.922 -11.266 -19.453 1 96.94 155 PRO B C 1
ATOM 2738 O O . PRO B 1 155 ? 8.312 -10.5 -20.344 1 96.94 155 PRO B O 1
ATOM 2741 N N . ASP B 1 156 ? 7.535 -10.82 -18.312 1 97.75 156 ASP B N 1
ATOM 2742 C CA . ASP B 1 156 ? 7.496 -9.414 -17.906 1 97.75 156 ASP B CA 1
ATOM 2743 C C . ASP B 1 156 ? 8.141 -9.211 -16.547 1 97.75 156 ASP B C 1
ATOM 2745 O O . ASP B 1 156 ? 7.441 -9.141 -15.531 1 97.75 156 ASP B O 1
ATOM 2749 N N . PRO B 1 157 ? 9.461 -9.008 -16.547 1 98.25 157 PRO B N 1
ATOM 2750 C CA . PRO B 1 157 ? 10.18 -8.898 -15.281 1 98.25 157 PRO B CA 1
ATOM 2751 C C . PRO B 1 157 ? 9.695 -7.723 -14.43 1 98.25 157 PRO B C 1
ATOM 2753 O O . PRO B 1 157 ? 9.727 -7.793 -13.203 1 98.25 157 PRO B O 1
ATOM 2756 N N . GLN B 1 158 ? 9.281 -6.672 -15.047 1 96.94 158 GLN B N 1
ATOM 2757 C CA . GLN B 1 158 ? 8.742 -5.535 -14.305 1 96.94 158 GLN B CA 1
ATOM 2758 C C . GLN B 1 158 ? 7.469 -5.914 -13.555 1 96.94 158 GLN B C 1
ATOM 2760 O O . GLN B 1 158 ? 7.32 -5.594 -12.375 1 96.94 158 GLN B O 1
ATOM 2765 N N . LEU B 1 159 ? 6.621 -6.602 -14.211 1 97 159 LEU B N 1
ATOM 2766 C CA . LEU B 1 159 ? 5.387 -7.035 -13.562 1 97 159 LEU B CA 1
ATOM 2767 C C . LEU B 1 159 ? 5.684 -8.023 -12.438 1 97 159 LEU B C 1
ATOM 2769 O O . LEU B 1 159 ? 5.09 -7.941 -11.359 1 97 159 LEU B O 1
ATOM 2773 N N . ALA B 1 160 ? 6.578 -8.922 -12.727 1 98.19 160 ALA B N 1
ATOM 2774 C CA . ALA B 1 160 ? 6.934 -9.906 -11.711 1 98.19 160 ALA B CA 1
ATOM 2775 C C . ALA B 1 160 ? 7.488 -9.234 -10.461 1 98.19 160 ALA B C 1
ATOM 2777 O O . ALA B 1 160 ? 7.184 -9.648 -9.336 1 98.19 160 ALA B O 1
ATOM 2778 N N . ALA B 1 161 ? 8.32 -8.227 -10.688 1 97.94 161 ALA B N 1
ATOM 2779 C CA . ALA B 1 161 ? 8.867 -7.473 -9.562 1 97.94 161 ALA B CA 1
ATOM 2780 C C . ALA B 1 161 ? 7.762 -6.773 -8.773 1 97.94 161 ALA B C 1
ATOM 2782 O O . ALA B 1 161 ? 7.754 -6.797 -7.543 1 97.94 161 ALA B O 1
ATOM 2783 N N . GLU B 1 162 ? 6.84 -6.121 -9.438 1 96.69 162 GLU B N 1
ATOM 2784 C CA . GLU B 1 162 ? 5.715 -5.445 -8.797 1 96.69 162 GLU B CA 1
ATOM 2785 C C . GLU B 1 162 ? 4.855 -6.426 -8.008 1 96.69 162 GLU B C 1
ATOM 2787 O O . GLU B 1 162 ? 4.391 -6.109 -6.91 1 96.69 162 GLU B O 1
ATOM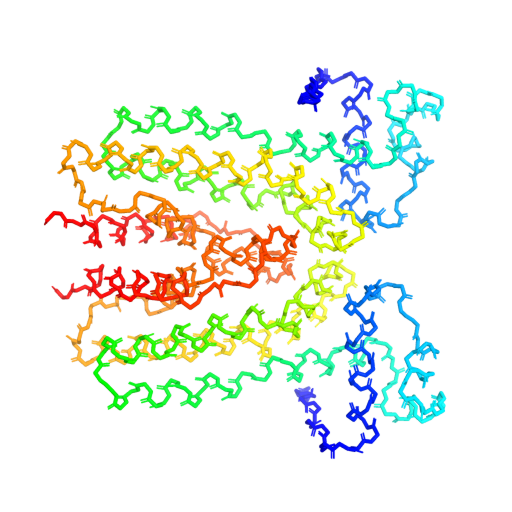 2792 N N . GLN B 1 163 ? 4.664 -7.531 -8.602 1 97.69 163 GLN B N 1
ATOM 2793 C CA . GLN B 1 163 ? 3.893 -8.57 -7.93 1 97.69 163 GLN B CA 1
ATOM 2794 C C . GLN B 1 163 ? 4.598 -9.055 -6.668 1 97.69 163 GLN B C 1
ATOM 2796 O O . GLN B 1 163 ? 3.977 -9.172 -5.609 1 97.69 163 GLN B O 1
ATOM 2801 N N . PHE B 1 164 ? 5.891 -9.305 -6.793 1 98.19 164 PHE B N 1
ATOM 2802 C CA . PHE B 1 164 ? 6.668 -9.773 -5.652 1 98.19 164 PHE B CA 1
ATOM 2803 C C . PHE B 1 164 ? 6.625 -8.766 -4.516 1 98.19 164 PHE B C 1
ATOM 2805 O O . PHE B 1 164 ? 6.387 -9.125 -3.363 1 98.19 164 PHE B O 1
ATOM 2812 N N . VAL B 1 165 ? 6.812 -7.523 -4.812 1 96.44 165 VAL B N 1
ATOM 2813 C CA . VAL B 1 165 ? 6.77 -6.445 -3.834 1 96.44 165 VAL B CA 1
ATOM 2814 C C . VAL B 1 165 ? 5.371 -6.352 -3.229 1 96.44 165 VAL B C 1
ATOM 2816 O O . VAL B 1 165 ? 5.219 -6.16 -2.02 1 96.44 165 VAL B O 1
ATOM 2819 N N . GLY B 1 166 ? 4.352 -6.469 -4.047 1 96.38 166 GLY B N 1
ATOM 2820 C CA . GLY B 1 166 ? 2.98 -6.441 -3.57 1 96.38 166 GLY B CA 1
ATOM 2821 C C . GLY B 1 166 ? 2.66 -7.566 -2.605 1 96.38 166 GLY B C 1
ATOM 2822 O O . GLY B 1 166 ? 1.939 -7.363 -1.625 1 96.38 166 GLY B O 1
ATOM 2823 N N . LEU B 1 167 ? 3.191 -8.695 -2.893 1 97.31 167 LEU B N 1
ATOM 2824 C CA . LEU B 1 167 ? 2.98 -9.852 -2.031 1 97.31 167 LEU B CA 1
ATOM 2825 C C . LEU B 1 167 ? 3.598 -9.625 -0.655 1 97.31 167 LEU B C 1
ATOM 2827 O O . LEU B 1 167 ? 3.01 -10 0.363 1 97.31 167 LEU B O 1
ATOM 2831 N N . VAL B 1 168 ? 4.746 -9.039 -0.693 1 96.12 168 VAL B N 1
ATOM 2832 C CA . VAL B 1 168 ? 5.512 -8.883 0.538 1 96.12 168 VAL B CA 1
ATOM 2833 C C . VAL B 1 168 ? 4.945 -7.719 1.351 1 96.12 168 VAL B C 1
ATOM 2835 O O . VAL B 1 168 ? 4.879 -7.789 2.58 1 96.12 168 VAL B O 1
ATOM 2838 N N . LYS B 1 169 ? 4.723 -6.605 0.722 1 93.12 169 LYS B N 1
ATOM 2839 C CA . LYS B 1 169 ? 4.109 -5.473 1.415 1 93.12 169 LYS B CA 1
ATOM 2840 C C . LYS B 1 169 ? 2.766 -5.867 2.023 1 93.12 169 LYS B C 1
ATOM 2842 O O . LYS B 1 169 ? 2.441 -5.453 3.139 1 93.12 169 LYS B O 1
ATOM 2847 N N . SER B 1 170 ? 2.078 -6.734 1.5 1 81.12 170 SER B N 1
ATOM 2848 C CA . SER B 1 170 ? 0.864 -7.418 1.932 1 81.12 170 SER B CA 1
ATOM 2849 C C . SER B 1 170 ? -0.08 -6.465 2.656 1 81.12 170 SER B C 1
ATOM 2851 O O . SER B 1 170 ? 0.136 -5.25 2.656 1 81.12 170 SER B O 1
ATOM 2853 N N . HIS B 1 171 ? -1.094 -6.957 3.248 1 87.19 171 HIS B N 1
ATOM 2854 C CA . HIS B 1 171 ? -2.127 -6.305 4.043 1 87.19 171 HIS B CA 1
ATOM 2855 C C . HIS B 1 171 ? -1.571 -5.824 5.383 1 87.19 171 HIS B C 1
ATOM 2857 O O . HIS B 1 171 ? -2.092 -4.875 5.969 1 87.19 171 HIS B O 1
ATOM 2863 N N . THR B 1 172 ? -0.494 -6.344 5.738 1 85.56 172 THR B N 1
ATOM 2864 C CA . THR B 1 172 ? 0.13 -6.023 7.02 1 85.56 172 THR B CA 1
ATOM 2865 C C . THR B 1 172 ? 0.667 -4.594 7.012 1 85.56 172 THR B C 1
ATOM 2867 O O . THR B 1 172 ? 0.575 -3.885 8.016 1 85.56 172 THR B O 1
ATOM 2870 N N . HIS B 1 173 ? 1.234 -4.207 5.898 1 90.94 173 HIS B N 1
ATOM 2871 C CA . HIS B 1 173 ? 1.762 -2.85 5.797 1 90.94 173 HIS B CA 1
ATOM 2872 C C . HIS B 1 173 ? 0.668 -1.813 6.031 1 90.94 173 HIS B C 1
ATOM 2874 O O . HIS B 1 173 ? 0.893 -0.812 6.715 1 90.94 173 HIS B O 1
ATOM 2880 N N . LEU B 1 174 ? -0.511 -2.051 5.516 1 89.81 174 LEU B N 1
ATOM 2881 C CA . LEU B 1 174 ? -1.646 -1.153 5.695 1 89.81 174 LEU B CA 1
ATOM 2882 C C . LEU B 1 174 ? -2.02 -1.037 7.172 1 89.81 174 LEU B C 1
ATOM 2884 O O . LEU B 1 174 ? -2.229 0.067 7.676 1 89.81 174 LEU B O 1
ATOM 2888 N N . ARG B 1 175 ? -2.068 -2.109 7.848 1 89.25 175 ARG B N 1
ATOM 2889 C CA . ARG B 1 175 ? -2.461 -2.104 9.25 1 89.25 175 ARG B CA 1
ATOM 2890 C C . ARG B 1 175 ? -1.436 -1.366 10.102 1 89.25 175 ARG B C 1
ATOM 2892 O O . ARG B 1 175 ? -1.797 -0.668 11.055 1 89.25 175 ARG B O 1
ATOM 2899 N N . PHE B 1 176 ? -0.234 -1.525 9.695 1 85.94 176 PHE B N 1
ATOM 2900 C CA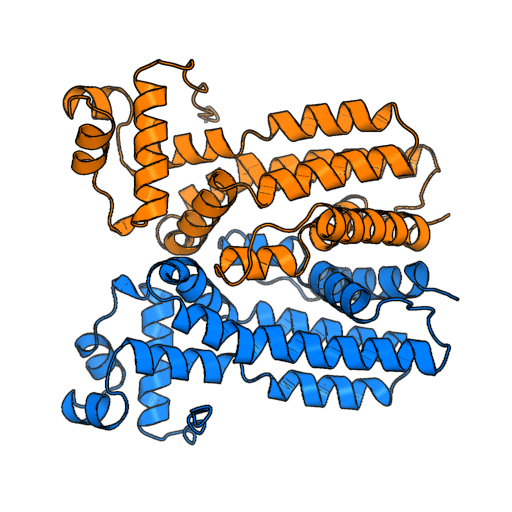 . PHE B 1 176 ? 0.823 -0.834 10.422 1 85.94 176 PHE B CA 1
ATOM 2901 C C . PHE B 1 176 ? 0.794 0.661 10.133 1 85.94 176 PHE B C 1
ATOM 2903 O O . PHE B 1 176 ? 1.01 1.479 11.023 1 85.94 176 PHE B O 1
ATOM 2910 N N . MET B 1 177 ? 0.557 0.975 8.922 1 85.81 177 MET B N 1
ATOM 2911 C CA . MET B 1 177 ? 0.452 2.371 8.508 1 85.81 177 MET B CA 1
ATOM 2912 C C . MET B 1 177 ? -0.67 3.08 9.258 1 85.81 177 MET B C 1
ATOM 2914 O O . MET B 1 177 ? -0.55 4.262 9.586 1 85.81 177 MET B O 1
ATOM 2918 N N . LEU B 1 178 ? -1.683 2.322 9.57 1 85.56 178 LEU B N 1
ATOM 2919 C CA . LEU B 1 178 ? -2.848 2.891 10.242 1 85.56 178 LEU B CA 1
ATOM 2920 C C . LEU B 1 178 ? -2.725 2.752 11.75 1 85.56 178 LEU B C 1
ATOM 2922 O O . LEU B 1 178 ? -3.689 2.984 12.484 1 85.56 178 LEU B O 1
ATOM 2926 N N . CYS B 1 179 ? -1.588 2.166 12.195 1 83.12 179 CYS B N 1
ATOM 2927 C CA . CYS B 1 179 ? -1.294 2.016 13.617 1 83.12 179 CYS B CA 1
ATOM 2928 C C . CYS B 1 179 ? -2.283 1.065 14.281 1 83.12 179 CYS B C 1
ATOM 2930 O O . CYS B 1 179 ? -2.674 1.274 15.43 1 83.12 179 CYS B O 1
ATOM 2932 N N . LEU B 1 180 ? -2.725 0.079 13.5 1 85.81 180 LEU B N 1
ATOM 2933 C CA . LEU B 1 180 ? -3.734 -0.848 14 1 85.81 180 LEU B CA 1
ATOM 2934 C C . LEU B 1 180 ? -3.092 -2.146 14.477 1 85.81 180 LEU B C 1
ATOM 2936 O O . LEU B 1 180 ? -3.779 -3.027 15 1 85.81 180 LEU B O 1
ATOM 2940 N N . SER B 1 181 ? -1.827 -2.256 14.156 1 80.56 181 SER B N 1
ATOM 2941 C CA . SER B 1 181 ? -1.153 -3.492 14.547 1 80.56 181 SER B CA 1
ATOM 2942 C C . SER B 1 181 ? 0.24 -3.213 15.102 1 80.56 181 SER B C 1
ATOM 2944 O O . SER B 1 181 ? 0.83 -2.168 14.812 1 80.56 181 SER B O 1
ATOM 2946 N N . GLU B 1 182 ? 0.559 -4.156 15.859 1 79.88 182 GLU B N 1
ATOM 2947 C CA . GLU B 1 182 ? 1.947 -4.145 16.312 1 79.88 182 GLU B CA 1
ATOM 2948 C C . GLU B 1 182 ? 2.881 -4.707 15.242 1 79.88 182 GLU B C 1
ATOM 2950 O O . GLU B 1 182 ? 2.422 -5.215 14.219 1 79.88 182 GLU B O 1
ATOM 2955 N N . ARG B 1 183 ? 4.164 -4.488 15.531 1 82.94 183 ARG B N 1
ATOM 2956 C CA . ARG B 1 183 ? 5.156 -5.078 14.633 1 82.94 183 ARG B CA 1
ATOM 2957 C C . ARG B 1 183 ? 4.93 -6.578 14.477 1 82.94 183 ARG B C 1
ATOM 2959 O O . ARG B 1 183 ? 4.648 -7.273 15.453 1 82.94 183 ARG B O 1
ATOM 2966 N N . PRO B 1 184 ? 4.949 -7 13.25 1 88.81 184 PRO B N 1
ATOM 2967 C CA . PRO B 1 184 ? 4.742 -8.438 13.055 1 88.81 184 PRO B CA 1
ATOM 2968 C C . PRO B 1 184 ? 5.77 -9.289 13.789 1 88.81 184 PRO B C 1
ATOM 2970 O O . PRO B 1 184 ? 6.941 -8.906 13.883 1 88.81 184 PRO B O 1
ATOM 2973 N N . THR B 1 185 ? 5.266 -10.336 14.273 1 91.12 185 THR B N 1
ATOM 2974 C CA . THR B 1 185 ? 6.168 -11.32 14.867 1 91.12 185 THR B CA 1
ATOM 2975 C C . THR B 1 185 ? 7.027 -11.984 13.797 1 91.12 185 THR B C 1
ATOM 2977 O O . THR B 1 185 ? 6.73 -11.875 12.602 1 91.12 185 THR B O 1
ATOM 2980 N N . GLU B 1 186 ? 8.047 -12.594 14.273 1 93.62 186 GLU B N 1
ATOM 2981 C CA . GLU B 1 186 ? 8.898 -13.32 13.336 1 93.62 186 GLU B CA 1
ATOM 2982 C C . GLU B 1 186 ? 8.109 -14.398 12.594 1 93.62 186 GLU B C 1
ATOM 2984 O O . GLU B 1 186 ? 8.352 -14.648 11.414 1 93.62 186 GLU B O 1
ATOM 2989 N N . GLU B 1 187 ? 7.195 -14.977 13.242 1 94.88 187 GLU B N 1
ATOM 2990 C CA . GLU B 1 187 ? 6.352 -15.992 12.625 1 94.88 187 GLU B CA 1
ATOM 2991 C C . GLU B 1 187 ? 5.484 -15.398 11.516 1 94.88 187 GLU B C 1
ATOM 2993 O O . GLU B 1 187 ? 5.332 -15.992 10.453 1 94.88 187 GLU B O 1
ATOM 2998 N N . GLN B 1 188 ? 4.91 -14.281 11.781 1 92.88 188 GLN B N 1
ATOM 2999 C CA . GLN B 1 188 ? 4.078 -13.602 10.797 1 92.88 188 GLN B CA 1
ATOM 3000 C C . GLN B 1 188 ? 4.898 -13.172 9.586 1 92.88 188 GLN B C 1
ATOM 3002 O O . GLN B 1 188 ? 4.445 -13.297 8.445 1 92.88 188 GLN B O 1
ATOM 3007 N N . LEU B 1 189 ? 6.113 -12.672 9.883 1 94.12 189 LEU B N 1
ATOM 3008 C CA . LEU B 1 189 ? 7 -12.258 8.805 1 94.12 189 LEU B CA 1
ATOM 3009 C C . LEU B 1 189 ? 7.402 -13.445 7.938 1 94.12 189 LEU B C 1
ATOM 3011 O O . LEU B 1 189 ? 7.434 -13.336 6.707 1 94.12 189 LEU B O 1
ATOM 3015 N N . THR B 1 190 ? 7.684 -14.523 8.602 1 96.44 190 THR B N 1
ATOM 3016 C CA . THR B 1 190 ? 8.07 -15.734 7.887 1 96.44 190 THR B CA 1
ATOM 3017 C C . THR B 1 190 ? 6.918 -16.234 7.023 1 96.44 190 THR B C 1
ATOM 3019 O O . THR B 1 190 ? 7.133 -16.656 5.887 1 96.44 190 THR B O 1
ATOM 3022 N N . ARG B 1 191 ? 5.758 -16.156 7.547 1 95.88 191 ARG B N 1
ATOM 3023 C CA . ARG B 1 191 ? 4.566 -16.562 6.809 1 95.88 191 ARG B CA 1
ATOM 3024 C C . ARG B 1 191 ? 4.402 -15.734 5.535 1 95.88 191 ARG B C 1
ATOM 3026 O O . ARG B 1 191 ? 4.137 -16.281 4.465 1 95.88 191 ARG B O 1
ATOM 3033 N N . ILE B 1 192 ? 4.582 -14.492 5.625 1 95.88 192 ILE B N 1
ATOM 3034 C CA . ILE B 1 192 ? 4.422 -13.57 4.508 1 95.88 192 ILE B CA 1
ATOM 3035 C C . ILE B 1 192 ? 5.52 -13.82 3.473 1 95.88 192 ILE B C 1
ATOM 3037 O O . ILE B 1 192 ? 5.234 -13.961 2.279 1 95.88 192 ILE B O 1
ATOM 3041 N N . VAL B 1 193 ? 6.715 -13.891 3.961 1 97.94 193 VAL B N 1
ATOM 3042 C CA . VAL B 1 193 ? 7.875 -14.031 3.088 1 97.94 193 VAL B CA 1
ATOM 3043 C C . VAL B 1 193 ? 7.824 -15.383 2.377 1 97.94 193 VAL B C 1
ATOM 3045 O O . VAL B 1 193 ? 7.953 -15.453 1.152 1 97.94 193 VAL B O 1
ATOM 3048 N N . ASP B 1 194 ? 7.574 -16.438 3.105 1 98.19 194 ASP B N 1
ATOM 3049 C CA . ASP B 1 194 ? 7.531 -17.766 2.508 1 98.19 194 ASP B CA 1
ATOM 3050 C C . ASP B 1 194 ? 6.355 -17.906 1.544 1 98.19 194 ASP B C 1
ATOM 3052 O O . ASP B 1 194 ? 6.461 -18.578 0.513 1 98.19 194 ASP B O 1
ATOM 3056 N N . GLY B 1 195 ? 5.281 -17.328 1.96 1 97.75 195 GLY B N 1
ATOM 3057 C CA . GLY B 1 195 ? 4.137 -17.328 1.063 1 97.75 195 GLY B CA 1
ATOM 3058 C C . GLY B 1 195 ? 4.414 -16.625 -0.255 1 97.75 195 GLY B C 1
ATOM 3059 O O . GLY B 1 195 ? 4.023 -17.125 -1.317 1 97.75 195 GLY B O 1
ATOM 3060 N N . ALA B 1 196 ? 5.043 -15.469 -0.193 1 98.25 196 ALA B N 1
ATOM 3061 C CA . ALA B 1 196 ? 5.383 -14.711 -1.396 1 98.25 196 ALA B CA 1
ATOM 3062 C C . ALA B 1 196 ? 6.332 -15.5 -2.291 1 98.25 196 ALA B C 1
ATOM 3064 O O . ALA B 1 196 ? 6.125 -15.586 -3.504 1 98.25 196 ALA B O 1
ATOM 3065 N N . VAL B 1 197 ? 7.34 -16.094 -1.666 1 98.62 197 VAL B N 1
ATOM 3066 C CA . VAL B 1 197 ? 8.352 -16.844 -2.402 1 98.62 197 VAL B CA 1
ATOM 3067 C C . VAL B 1 197 ? 7.707 -18.047 -3.07 1 98.62 197 VAL B C 1
ATOM 3069 O O . VAL B 1 197 ? 7.941 -18.312 -4.254 1 98.62 197 VAL B O 1
ATOM 3072 N N . SER B 1 198 ? 6.895 -18.734 -2.332 1 98.12 198 SER B N 1
ATOM 3073 C CA . SER B 1 198 ? 6.215 -19.922 -2.867 1 98.12 198 SER B CA 1
ATOM 3074 C C . SER B 1 198 ? 5.336 -19.547 -4.059 1 98.12 198 SER B C 1
ATOM 3076 O O . SER B 1 198 ? 5.344 -20.25 -5.078 1 98.12 198 SER B O 1
ATOM 3078 N N . LEU B 1 199 ? 4.602 -18.5 -3.916 1 98.06 199 LEU B N 1
ATOM 3079 C CA . LEU B 1 199 ? 3.682 -18.094 -4.973 1 98.06 199 LEU B CA 1
ATOM 3080 C C . LEU B 1 199 ? 4.441 -17.688 -6.23 1 98.06 199 LEU B C 1
ATOM 3082 O O . LEU B 1 199 ? 4.039 -18.031 -7.344 1 98.06 199 LEU B O 1
ATOM 3086 N N . ILE B 1 200 ? 5.492 -16.938 -6.102 1 98.69 200 ILE B N 1
ATOM 3087 C CA . ILE B 1 200 ? 6.285 -16.5 -7.242 1 98.69 200 ILE B CA 1
ATOM 3088 C C . ILE B 1 200 ? 6.91 -17.703 -7.934 1 98.69 200 ILE B C 1
ATOM 3090 O O . ILE B 1 200 ? 6.852 -17.828 -9.156 1 98.69 200 ILE B O 1
ATOM 3094 N N . ILE B 1 201 ? 7.484 -18.625 -7.168 1 98.56 201 ILE B N 1
ATOM 3095 C CA . ILE B 1 201 ? 8.188 -19.766 -7.738 1 98.56 201 ILE B CA 1
ATOM 3096 C C . ILE B 1 201 ? 7.195 -20.672 -8.453 1 98.56 201 ILE B C 1
ATOM 3098 O O . ILE B 1 201 ? 7.43 -21.094 -9.594 1 98.56 201 ILE B O 1
ATOM 3102 N N . ARG B 1 202 ? 6.082 -20.938 -7.859 1 97.88 202 ARG B N 1
ATOM 3103 C CA . ARG B 1 202 ? 5.078 -21.797 -8.477 1 97.88 202 ARG B CA 1
ATOM 3104 C C . ARG B 1 202 ? 4.402 -21.078 -9.648 1 97.88 202 ARG B C 1
ATOM 3106 O O . ARG B 1 202 ? 4.121 -21.703 -10.68 1 97.88 202 ARG B O 1
ATOM 3113 N N . GLY B 1 203 ? 4.102 -19.812 -9.453 1 97.81 203 GLY B N 1
ATOM 3114 C CA . GLY B 1 203 ? 3.357 -19.047 -10.453 1 97.81 203 GLY B CA 1
ATOM 3115 C C . GLY B 1 203 ? 4.129 -18.844 -11.742 1 97.81 203 GLY B C 1
ATOM 3116 O O . GLY B 1 203 ? 3.535 -18.703 -12.812 1 97.81 203 GLY B O 1
ATOM 3117 N N . TYR B 1 204 ? 5.418 -18.797 -11.594 1 97.94 204 TYR B N 1
ATOM 3118 C CA . TYR B 1 204 ? 6.254 -18.547 -12.766 1 97.94 204 TYR B CA 1
ATOM 3119 C C . TYR B 1 204 ? 7.09 -19.781 -13.102 1 97.94 204 TYR B C 1
ATOM 3121 O O . TYR B 1 204 ? 8.078 -19.688 -13.828 1 97.94 204 TYR B O 1
ATOM 3129 N N . ALA B 1 205 ? 6.75 -20.875 -12.547 1 96.75 205 ALA B N 1
ATOM 3130 C CA . ALA B 1 205 ? 7.48 -22.109 -12.836 1 96.75 205 ALA B CA 1
ATOM 3131 C C . ALA B 1 205 ? 7.492 -22.391 -14.336 1 96.75 205 ALA B C 1
ATOM 3133 O O . ALA B 1 205 ? 6.496 -22.172 -15.023 1 96.75 205 ALA B O 1
ATOM 3134 N N . PRO B 1 206 ? 8.617 -22.844 -14.828 1 91.69 206 PRO B N 1
ATOM 3135 C CA . PRO B 1 206 ? 8.711 -23.156 -16.25 1 91.69 206 PRO B CA 1
ATOM 3136 C C . PRO B 1 206 ? 7.695 -24.219 -16.688 1 91.69 206 PRO B C 1
ATOM 3138 O O . PRO B 1 206 ? 7.281 -25.047 -15.875 1 91.69 206 PRO B O 1
#

Nearest PDB structures (foldseek):
  3bhq-assembly1_B  TM=9.118E-01  e=1.939E-10  Mesorhizobium japonicum MAFF 303099
  3bti-assembly1_A  TM=7.527E-01  e=1.536E-05  Staphylococcus aureus subsp. aureus Mu50
  5n1i-assembly1_B  TM=6.589E-01  e=3.595E-05  Mycobacterium tuberculosis H37Rv
  4gfk-assembly1_A  TM=7.476E-01  e=2.464E-04  Vibrio cholerae O1 biovar El Tor str. N16961
  2qtq-assembly1_A  TM=5.892E-01  e=5.882E-05  Novosphingobium aromaticivorans DSM 12444

Foldseek 3Di:
DPPPLPPDDDPPDLLNLLLVLLLVCCLVPNLVVDDLVSSCVSSVHDSVVSCVVAVDSLRSLLNSLLVLQQLPVLLVLLVVLVVDPLLVSLLSNLLVLLCSCLDSSNLSLVVRCVVCCVVCVVSVVSNCVSHVVSNLVSQLVSQVVCCVVVQFPDPRSSVLSVQLSDQSCDPVVVCVSVVNDDDDDPVRNCVSSNVSSVCSNVVGPD/DPPPLPPDDDPPDLLNLLLVLLLVCCLVPNLVVDDLVSSCVSSVHDSVVSCVVAVDSLRSLLNSLLNLQQLVVLLVLLVVLVVDPLLVSLLSNLLVLLCSCLDSSNLSLVVRCVVCCVVCVVSVVSNCVSHVVSNLVSQLVSQVVCCVVVQFPDPRSSVLSVQLSDQSCDPVVVCVSVVNDDDDDPVRNCVSSNVSSVCSNVVGPD

Sequence (412 aa):
MSTLVAPTPEAGSKPAQILEAAGKLFLDHGYGAVSMDAIAKTANVSKATLYAHFGSKDELFRVMVARECKGQAMAAVCEEARALDMADGLRLIARHFVTLILSPQALAGYRVVVGEAHRFPELASAFYEAGPARTMEHISAFMTDLDRRGLLRIPDPQLAAEQFVGLVKSHTHLRFMLCLSERPTEEQLTRIVDGAVSLIIRGYAPMSTLVAPTPEAGSKPAQILEAAGKLFLDHGYGAVSMDAIAKTANVSKATLYAHFGSKDELFRVMVARECKGQAMAAVCEEARALDMADGLRLIARHFVTLILSPQALAGYRVVVGEAHRFPELASAFYEAGPARTMEHISAFMTDLDRRGLLRIPDPQLAAEQFVGLVKSHTHLRFMLCLSERPTEEQLTRIVDGAVSLIIRGYAP

Secondary structure (DSSP, 8-state):
--------PPTTSHHHHHHHHHHHHHHHH-TTT--HHHHHHHHT--HHHHHHH-SSHHHHHHHHHHHHT-THHHHHHHHHHHTS-HHHHHHHHHHHHHHHHTSHHHHHHHHHHHHHTTT-HHHHHHHHHHTHHHHHHHHHHHHHHHHHTTSS--S-HHHHHHHHHHHHHHHHHHHHHTT-SPPPPHHHHHHHHHHHHHHHHHHT--/--------PPTTSHHHHHHHHHHHHHHHH-TTT--HHHHHHHHT--HHHHHHH-SSHHHHHHHHHHHHT-THHHHHHHHHHHTS-HHHHHHHHHHHHHHHHTSHHHHHHHHHHHHHTTT-HHHHHHHHHHTHHHHHHHHHHHHHHHHHTTSS--S-HHHHHHHHHHHHHHHHHHHHHTT-SPPPPHHHHHHHHHHHHHHHHHHT--

InterPro domains:
  IPR001647 DNA-binding HTH domain, TetR-type [PF00440] (18-62)
  IPR001647 DNA-binding HTH domain, TetR-type [PR00455] (18-31)
  IPR001647 DNA-binding HTH domain, TetR-type [PR00455] (39-62)
  IPR001647 DNA-binding HTH domain, TetR-type [PS50977] (12-72)
  IPR009057 Homedomain-like superfamily [SSF46689] (11-70)
  IPR023772 DNA-binding HTH domain, TetR-type, conserved site [PS01081] (30-60)
  IPR036271 Tetracyclin repressor-like, C-terminal domain superfamily [SSF48498] (87-197)
  IPR039536 Transcriptional regulator TetR, C-terminal, Proteobacteria type [PF14246] (89-206)
  IPR050109 HTH-type, TetR-like transcriptional regulator [PTHR30055] (5-194)

Solvent-accessible surface area (backbone atoms only — not comparable to full-atom values): 21174 Å² total; per-residue (Å²): 130,79,78,73,69,69,76,77,58,54,88,85,33,68,64,33,38,39,40,53,29,39,54,50,44,34,54,72,58,31,60,88,70,53,47,70,65,56,32,17,59,67,37,68,44,50,62,67,56,46,43,74,75,31,82,37,69,66,54,42,48,45,51,41,37,36,57,70,26,54,31,65,59,48,51,55,43,48,56,56,22,69,76,44,55,69,70,58,16,47,42,52,45,40,52,52,48,45,52,47,61,68,27,70,65,44,43,38,48,48,33,43,35,44,56,36,11,87,82,35,51,65,50,23,50,45,41,35,58,34,18,62,50,43,44,49,52,43,44,18,50,51,40,43,49,37,27,74,71,62,71,29,54,54,93,46,26,62,57,51,30,33,32,52,51,16,24,47,47,28,59,63,50,56,35,44,60,32,66,73,47,73,83,74,48,72,66,56,48,47,51,40,34,50,50,35,45,49,30,52,52,47,35,24,45,112,130,80,77,75,69,68,76,76,59,56,88,85,34,68,64,33,38,40,40,52,29,38,52,50,44,35,56,73,58,30,60,88,71,52,47,71,67,56,33,15,58,67,35,70,46,51,63,68,56,46,44,72,75,32,82,38,69,66,55,41,49,45,51,44,38,34,58,70,25,52,32,65,59,48,51,54,43,48,56,56,21,68,77,44,55,69,70,59,15,47,41,50,45,40,50,50,48,45,53,48,60,67,29,70,65,44,43,36,49,48,32,44,34,43,55,36,11,87,82,35,51,65,50,22,49,46,39,36,59,33,18,60,49,42,43,48,52,44,43,18,50,52,40,42,49,37,28,75,71,62,71,28,54,54,92,48,26,62,58,52,30,32,34,51,50,15,24,46,47,30,59,61,50,56,35,44,59,31,66,73,46,72,83,74,49,70,66,56,48,48,51,39,36,51,48,36,44,49,31,52,52,46,35,25,46,111

Organism: NCBI:txid1064539

pLDDT: mean 85.81, std 14.11, range [23.89, 98.81]